Protein AF-A0A9K3LYD1-F1 (afdb_monomer_lite)

Secondary structure (DSSP, 8-state):
-EEEEEPTTS-EEEEE-PPP-----TT-----HHHHHHS-HHHHHHHHHHHHT---PPB----SSS--HHHHHHHHHHHHHHHHHHHHTT--GGGB---EEE-TTS-EEEEEP--SS--BHHHHTTT--HHHHHHHHHHHHHS-BSTHHHHHHHHHHHHHHHHB-HHHHHHHHHHHTTS-GGG-SHHHHHHHHHHHHS--SHHHHHHHHHHHHH--GGGSGGG-HHHHHHHHHHHHHHHHHS-EE-TTSPEEP-S-TTHHHHHHHHHTTSS-HHHHHHHHHHHHHHHHHHHHH-GGGSPPHHHHHHHHHHHHHHHHHTT---SS---S-S----SSHHHHHHHHTT---TTT-SSS-GGG--S---HHHHHHHHHHHHHHHHHHHH-SS----S-------SSPPPPPTTS-SEEEETTEEEEEETTTTEEEE--SS-----------------------------------HHHHHHHHHHHHHHHHHHHHHHHHHHHHT--

Radius of gyration: 33.89 Å; chains: 1; bounding box: 98×100×87 Å

Structure (mmCIF, N/CA/C/O backbone):
data_AF-A0A9K3LYD1-F1
#
_entry.id   AF-A0A9K3LYD1-F1
#
loop_
_atom_site.group_PDB
_atom_site.id
_atom_site.type_symbol
_atom_site.label_atom_id
_atom_site.label_alt_id
_atom_site.label_comp_id
_atom_site.label_asym_id
_atom_site.label_entity_id
_atom_site.label_seq_id
_atom_site.pdbx_PDB_ins_code
_atom_site.Cartn_x
_atom_site.Cartn_y
_atom_site.Cartn_z
_atom_site.occupancy
_atom_site.B_iso_or_equiv
_atom_site.auth_seq_id
_atom_site.auth_comp_id
_atom_site.auth_asym_id
_atom_site.auth_atom_id
_atom_site.pdbx_PDB_model_num
ATOM 1 N N . MET A 1 1 ? -8.163 -6.641 -18.485 1.00 62.94 1 MET A N 1
ATOM 2 C CA . MET A 1 1 ? -8.129 -5.969 -19.799 1.00 62.94 1 MET A CA 1
ATOM 3 C C . MET A 1 1 ? -6.881 -6.462 -20.511 1.00 62.94 1 MET A C 1
ATOM 5 O O . MET A 1 1 ? -5.946 -6.854 -19.818 1.00 62.94 1 MET A O 1
ATOM 9 N N . THR A 1 2 ? -6.884 -6.551 -21.834 1.00 69.69 2 THR A N 1
ATOM 10 C CA . THR A 1 2 ? -5.665 -6.800 -22.610 1.00 69.69 2 THR A CA 1
ATOM 11 C C . THR A 1 2 ? -5.212 -5.480 -23.211 1.00 69.69 2 THR A C 1
ATOM 13 O O . THR A 1 2 ? -6.039 -4.664 -23.615 1.00 69.69 2 THR A O 1
ATOM 16 N N . ASP A 1 3 ? -3.911 -5.239 -23.168 1.00 79.06 3 ASP A N 1
ATOM 17 C CA . ASP A 1 3 ? -3.261 -4.086 -23.773 1.00 79.06 3 ASP A CA 1
ATOM 18 C C . ASP A 1 3 ? -2.205 -4.589 -24.754 1.00 79.06 3 ASP A C 1
ATOM 20 O O . ASP A 1 3 ? -1.587 -5.630 -24.521 1.00 79.06 3 ASP A O 1
ATOM 24 N N . THR A 1 4 ? -2.018 -3.876 -25.856 1.00 83.12 4 THR A N 1
ATOM 25 C CA . THR A 1 4 ? -1.239 -4.361 -26.994 1.00 83.12 4 THR A CA 1
ATOM 26 C C . THR A 1 4 ? 0.048 -3.564 -27.121 1.00 83.12 4 THR A C 1
ATOM 28 O O . THR A 1 4 ? 0.038 -2.359 -27.369 1.00 83.12 4 THR A O 1
ATOM 31 N N . ILE A 1 5 ? 1.181 -4.249 -26.970 1.00 83.75 5 ILE A N 1
ATOM 32 C CA . ILE A 1 5 ? 2.514 -3.658 -27.071 1.00 83.75 5 ILE A CA 1
ATOM 33 C C . ILE A 1 5 ? 3.102 -3.947 -28.448 1.00 83.75 5 ILE A C 1
ATOM 35 O O . ILE A 1 5 ? 3.205 -5.103 -28.860 1.00 83.75 5 ILE A O 1
ATOM 39 N N . LYS A 1 6 ? 3.550 -2.893 -29.133 1.00 84.94 6 LYS A N 1
ATOM 40 C CA . LYS A 1 6 ? 4.201 -2.990 -30.443 1.00 84.94 6 LYS A CA 1
ATOM 41 C C . LYS A 1 6 ? 5.687 -3.313 -30.312 1.00 84.94 6 LYS A C 1
ATOM 43 O O . LYS A 1 6 ? 6.413 -2.680 -29.541 1.00 84.94 6 LYS A O 1
ATOM 48 N N . MET A 1 7 ? 6.150 -4.263 -31.112 1.00 88.19 7 MET A N 1
ATOM 49 C CA . MET A 1 7 ? 7.541 -4.706 -31.178 1.00 88.19 7 MET A CA 1
ATOM 50 C C . MET A 1 7 ? 8.292 -4.058 -32.351 1.00 88.19 7 MET A C 1
ATOM 52 O O . MET A 1 7 ? 7.665 -3.594 -33.306 1.00 88.19 7 MET A O 1
ATOM 56 N N . PRO A 1 8 ? 9.641 -4.048 -32.331 1.00 79.75 8 PRO A N 1
ATOM 57 C CA . PRO A 1 8 ? 10.445 -3.424 -33.379 1.00 79.75 8 PRO A CA 1
ATOM 58 C C . PRO A 1 8 ? 10.299 -4.119 -34.738 1.00 79.75 8 PRO A C 1
ATOM 60 O O . PRO A 1 8 ? 10.507 -3.491 -35.770 1.00 79.75 8 PRO A O 1
ATOM 63 N N . ASP A 1 9 ? 9.949 -5.408 -34.743 1.00 80.44 9 ASP A N 1
ATOM 64 C CA . ASP A 1 9 ? 9.680 -6.204 -35.945 1.00 80.44 9 ASP A CA 1
ATOM 65 C C . ASP A 1 9 ? 8.248 -6.014 -36.488 1.00 80.44 9 ASP A C 1
ATOM 67 O O . ASP A 1 9 ? 7.852 -6.691 -37.435 1.00 80.44 9 ASP A O 1
ATOM 71 N N . GLY A 1 10 ? 7.471 -5.098 -35.898 1.00 78.50 10 GLY A N 1
ATOM 72 C CA . GLY A 1 10 ? 6.078 -4.834 -36.251 1.00 78.50 10 GLY A CA 1
ATOM 73 C C . GLY A 1 10 ? 5.081 -5.838 -35.669 1.00 78.50 10 GLY A C 1
ATOM 74 O O . GLY A 1 10 ? 3.883 -5.673 -35.887 1.00 78.50 10 GLY A O 1
ATOM 75 N N . SER A 1 11 ? 5.542 -6.852 -34.927 1.00 83.19 11 SER A N 1
ATOM 76 C CA . SER A 1 11 ? 4.645 -7.757 -34.208 1.00 83.19 11 SER A CA 1
ATOM 77 C C . SER A 1 11 ? 4.003 -7.073 -33.000 1.00 83.19 11 SER A C 1
ATOM 79 O O . SER A 1 11 ? 4.499 -6.074 -32.474 1.00 83.19 11 SER A O 1
ATOM 81 N N . GLU A 1 12 ? 2.872 -7.611 -32.560 1.00 86.50 12 GLU A N 1
ATOM 82 C CA . GLU A 1 12 ? 2.129 -7.120 -31.407 1.00 86.50 12 GLU A CA 1
ATOM 83 C C . GLU A 1 12 ? 2.065 -8.211 -30.340 1.00 86.50 12 GLU A C 1
ATOM 85 O O . GLU A 1 12 ? 1.864 -9.390 -30.639 1.00 86.50 12 GLU A O 1
ATOM 90 N N . VAL A 1 13 ? 2.282 -7.818 -29.086 1.00 83.50 13 VAL A N 1
ATOM 91 C CA . VAL A 1 13 ? 2.205 -8.707 -27.929 1.00 83.50 13 VAL A CA 1
ATOM 92 C C . VAL A 1 13 ? 1.137 -8.189 -26.987 1.00 83.50 13 VAL A C 1
ATOM 94 O O . VAL A 1 13 ? 1.212 -7.056 -26.511 1.00 83.50 13 VAL A O 1
ATOM 97 N N . GLU A 1 14 ? 0.158 -9.037 -26.700 1.00 84.50 14 GLU A N 1
ATOM 98 C CA . GLU A 1 14 ? -0.870 -8.741 -25.713 1.00 84.50 14 GLU A CA 1
ATOM 99 C C . GLU A 1 14 ? -0.342 -8.979 -24.300 1.00 84.50 14 GLU A C 1
ATOM 101 O O . GLU A 1 14 ? 0.267 -10.008 -23.994 1.00 84.50 14 GLU A O 1
ATOM 106 N N . ILE A 1 15 ? -0.605 -8.020 -23.421 1.00 83.12 15 ILE A N 1
ATOM 107 C CA . ILE A 1 15 ? -0.356 -8.134 -21.992 1.00 83.12 15 ILE A CA 1
ATOM 108 C C . ILE A 1 15 ? -1.655 -7.942 -21.224 1.00 83.12 15 ILE A C 1
ATOM 110 O O . ILE A 1 15 ? -2.500 -7.116 -21.570 1.00 83.12 15 ILE A O 1
ATOM 114 N N . HIS A 1 16 ? -1.816 -8.689 -20.137 1.00 77.88 16 HIS A N 1
ATOM 115 C CA . HIS A 1 16 ? -2.938 -8.475 -19.238 1.00 77.88 16 HIS A CA 1
ATOM 116 C C . HIS A 1 16 ? -2.649 -7.291 -18.318 1.00 77.88 16 HIS A C 1
ATOM 118 O O . HIS A 1 16 ? -1.702 -7.313 -17.531 1.00 77.88 16 HIS A O 1
ATOM 124 N N . THR A 1 17 ? -3.516 -6.284 -18.373 1.00 72.38 17 THR A N 1
ATOM 125 C CA . THR A 1 17 ? -3.458 -5.092 -17.528 1.00 72.38 17 THR A CA 1
ATOM 126 C C . THR A 1 17 ? -4.703 -4.976 -16.651 1.00 72.38 17 THR A C 1
ATOM 128 O O . THR A 1 17 ? -5.811 -5.432 -16.983 1.00 72.38 17 THR A O 1
ATOM 131 N N . THR A 1 18 ? -4.517 -4.364 -15.483 1.00 62.59 18 THR A N 1
ATOM 132 C CA . THR A 1 18 ? -5.611 -3.845 -14.656 1.00 62.59 18 THR A CA 1
ATOM 133 C C . THR A 1 18 ? -6.123 -2.539 -15.262 1.00 62.59 18 THR A C 1
ATOM 135 O O . THR A 1 18 ? -5.300 -1.686 -15.602 1.00 62.59 18 THR A O 1
ATOM 138 N N . PRO A 1 19 ? -7.450 -2.350 -15.395 1.00 53.72 19 PRO A N 1
ATOM 139 C CA . PRO A 1 19 ? -7.999 -1.110 -15.924 1.00 53.72 19 PRO A CA 1
ATOM 140 C C . PRO A 1 19 ? -7.566 0.068 -15.039 1.00 53.72 19 PRO A C 1
ATOM 142 O O . PRO A 1 19 ? -7.620 -0.046 -13.807 1.00 53.72 19 PRO A O 1
ATOM 145 N N . PRO A 1 20 ? -7.137 1.198 -15.624 1.00 53.78 20 PRO A N 1
ATOM 146 C CA . PRO A 1 20 ? -6.813 2.371 -14.835 1.00 53.78 20 PRO A CA 1
ATOM 147 C C . PRO A 1 20 ? -8.083 2.825 -14.113 1.00 53.78 20 PRO A C 1
ATOM 149 O O . PRO A 1 20 ? -9.126 3.051 -14.729 1.00 53.78 20 PRO A O 1
ATOM 152 N N . THR A 1 21 ? -8.015 2.958 -12.788 1.00 48.91 21 THR A N 1
ATOM 153 C CA . THR A 1 21 ? -9.099 3.585 -12.022 1.00 48.91 21 THR A CA 1
ATOM 154 C C . THR A 1 21 ? -8.995 5.091 -12.242 1.00 48.91 21 THR A C 1
ATOM 156 O O . THR A 1 21 ? -8.473 5.825 -11.404 1.00 48.91 21 THR A O 1
ATOM 159 N N . VAL A 1 22 ? -9.420 5.565 -13.415 1.00 49.19 22 VAL A N 1
ATOM 160 C CA . VAL A 1 22 ? -9.419 6.994 -13.733 1.00 49.19 22 VAL A CA 1
ATOM 161 C C . VAL A 1 22 ? -10.609 7.627 -13.027 1.00 49.19 22 VAL A C 1
ATOM 163 O O . VAL A 1 22 ? -11.686 7.800 -13.591 1.00 49.19 22 VAL A O 1
ATOM 166 N N . THR A 1 23 ? -10.430 7.993 -11.761 1.00 43.66 23 THR A N 1
ATOM 167 C CA . THR A 1 23 ? -11.301 9.001 -11.161 1.00 43.66 23 THR A CA 1
ATOM 168 C C . THR A 1 23 ? -10.863 10.337 -11.746 1.00 43.66 23 THR A C 1
ATOM 170 O O . THR A 1 23 ? -9.856 10.907 -11.328 1.00 43.66 23 THR A O 1
ATOM 173 N N . SER A 1 24 ? -11.576 10.794 -12.777 1.00 39.19 24 SER A N 1
ATOM 174 C CA . SER A 1 24 ? -11.465 12.156 -13.298 1.00 39.19 24 SER A CA 1
ATOM 175 C C . SER A 1 24 ? -11.649 13.128 -12.132 1.00 39.19 24 SER A C 1
ATOM 177 O O . SER A 1 24 ? -12.753 13.309 -11.619 1.00 39.19 24 SER A O 1
ATOM 179 N N . VAL A 1 25 ? -10.549 13.703 -11.648 1.00 44.62 25 VAL A N 1
ATOM 180 C CA . VAL A 1 25 ? -10.605 14.835 -10.728 1.00 44.62 25 VAL A CA 1
ATOM 181 C C . VAL A 1 25 ? -10.706 16.064 -11.614 1.00 44.62 25 VAL A C 1
ATOM 183 O O . VAL A 1 25 ? -9.788 16.340 -12.390 1.00 44.62 25 VAL A O 1
ATOM 186 N N . ALA A 1 26 ? -11.828 16.779 -11.527 1.00 35.75 26 ALA A N 1
ATOM 187 C CA . ALA A 1 26 ? -12.049 18.003 -12.287 1.00 35.75 26 ALA A CA 1
ATOM 188 C C . ALA A 1 26 ? -10.832 18.942 -12.155 1.00 35.75 26 ALA A C 1
ATOM 190 O O . ALA A 1 26 ? -10.464 19.337 -11.049 1.00 35.75 26 ALA A O 1
ATOM 191 N N . GLY A 1 27 ? -10.193 19.262 -13.285 1.00 45.78 27 GLY A N 1
ATOM 192 C CA . GLY A 1 27 ? -9.067 20.202 -13.359 1.00 45.78 27 GLY A CA 1
ATOM 193 C C . GLY A 1 27 ? -7.657 19.600 -13.446 1.00 45.78 27 GLY A C 1
ATOM 194 O O . GLY A 1 27 ? -6.707 20.369 -13.562 1.00 45.78 27 GLY A O 1
ATOM 195 N N . VAL A 1 28 ? -7.481 18.271 -13.436 1.00 51.12 28 VAL A N 1
ATOM 196 C CA . VAL A 1 28 ? -6.162 17.639 -13.659 1.00 51.12 28 VAL A CA 1
ATOM 197 C C . VAL A 1 28 ? -6.181 16.848 -14.966 1.00 51.12 28 VAL A C 1
ATOM 199 O O . VAL A 1 28 ? -6.808 15.795 -15.046 1.00 51.12 28 VAL A O 1
ATOM 202 N N . ALA A 1 29 ? -5.505 17.361 -15.996 1.00 57.97 29 ALA A N 1
ATOM 203 C CA . ALA A 1 29 ? -5.383 16.680 -17.283 1.00 57.97 29 ALA A CA 1
ATOM 204 C C . ALA A 1 29 ? -4.623 15.351 -17.124 1.00 57.97 29 ALA A C 1
ATOM 206 O O . ALA A 1 29 ? -3.531 15.319 -16.552 1.00 57.97 29 ALA A O 1
ATOM 207 N N . HIS A 1 30 ? -5.208 14.265 -17.631 1.00 71.88 30 HIS A N 1
ATOM 208 C CA . HIS A 1 30 ? -4.523 12.988 -17.804 1.00 71.88 30 HIS A CA 1
ATOM 209 C C . HIS A 1 30 ? -3.511 13.137 -18.945 1.00 71.88 30 HIS A C 1
ATOM 211 O O . HIS A 1 30 ? -3.901 13.482 -20.057 1.00 71.88 30 HIS A O 1
ATOM 217 N N . LEU A 1 31 ? -2.228 12.910 -18.666 1.00 78.06 31 LEU A N 1
ATOM 218 C CA . LEU A 1 31 ? -1.142 13.058 -19.639 1.00 78.06 31 LEU A CA 1
ATOM 219 C C . LEU A 1 31 ? -0.726 11.677 -20.135 1.00 78.06 31 LEU A C 1
ATOM 221 O O . LEU A 1 31 ? -0.074 10.928 -19.403 1.00 78.06 31 LEU A O 1
ATOM 225 N N . THR A 1 32 ? -1.094 11.342 -21.370 1.00 82.00 32 THR A N 1
ATOM 226 C CA . THR A 1 32 ? -0.739 10.051 -21.972 1.00 82.00 32 THR A CA 1
ATOM 227 C C . THR A 1 32 ? 0.744 9.990 -22.334 1.00 82.00 32 THR A C 1
ATOM 229 O O . THR A 1 32 ? 1.433 11.013 -22.427 1.00 82.00 32 THR A O 1
ATOM 232 N N . SER A 1 33 ? 1.258 8.780 -22.566 1.00 78.44 33 SER A N 1
ATOM 233 C CA . SER A 1 33 ? 2.630 8.589 -23.049 1.00 78.44 33 SER A CA 1
ATOM 234 C C . SER A 1 33 ? 2.866 9.234 -24.415 1.00 78.44 33 SER A C 1
ATOM 236 O O . SER A 1 33 ? 3.962 9.731 -24.664 1.00 78.44 33 SER A O 1
ATOM 238 N N . ALA A 1 34 ? 1.838 9.308 -25.266 1.00 76.69 34 ALA A N 1
ATOM 239 C CA . ALA A 1 34 ? 1.905 10.014 -26.543 1.00 76.69 34 ALA A CA 1
ATOM 240 C C . ALA A 1 34 ? 2.012 11.536 -26.350 1.00 76.69 34 ALA A C 1
ATOM 242 O O . ALA A 1 34 ? 2.880 12.164 -26.960 1.00 76.69 34 ALA A O 1
ATOM 243 N N . ASP A 1 35 ? 1.211 12.111 -25.445 1.00 81.44 35 ASP A N 1
ATOM 244 C CA . ASP A 1 35 ? 1.227 13.554 -25.171 1.00 81.44 35 ASP A CA 1
ATOM 245 C C . ASP A 1 35 ? 2.613 14.009 -24.697 1.00 81.44 35 ASP A C 1
ATOM 247 O O . ASP A 1 35 ? 3.147 15.000 -25.196 1.00 81.44 35 ASP A O 1
ATOM 251 N N . ARG A 1 36 ? 3.250 13.243 -23.797 1.00 81.19 36 ARG A N 1
ATOM 252 C CA . ARG A 1 36 ? 4.591 13.557 -23.264 1.00 81.19 36 ARG A CA 1
ATOM 253 C C . ARG A 1 36 ? 5.678 13.628 -24.338 1.00 81.19 36 ARG A C 1
ATOM 255 O O . ARG A 1 36 ? 6.616 14.409 -24.206 1.00 81.19 36 ARG A O 1
ATOM 262 N N . ILE A 1 37 ? 5.569 12.835 -25.402 1.00 78.38 37 ILE A N 1
ATOM 263 C CA . ILE A 1 37 ? 6.570 12.818 -26.482 1.00 78.38 37 ILE A CA 1
ATOM 264 C C . ILE A 1 37 ? 6.465 14.080 -27.343 1.00 78.38 37 ILE A C 1
ATOM 266 O O . ILE A 1 37 ? 7.473 14.561 -27.849 1.00 78.38 37 ILE A O 1
ATOM 270 N N . THR A 1 38 ? 5.259 14.632 -27.482 1.00 82.69 38 THR A N 1
ATOM 271 C CA . THR A 1 38 ? 5.010 15.845 -28.277 1.00 82.69 38 THR A CA 1
ATOM 272 C C . THR A 1 38 ? 5.331 17.149 -27.542 1.00 82.69 38 THR A C 1
ATOM 274 O O . THR A 1 38 ? 5.327 18.212 -28.158 1.00 82.69 38 THR A O 1
ATOM 277 N N . GLN A 1 39 ? 5.625 17.074 -26.240 1.00 84.62 39 GLN A N 1
ATOM 278 C CA . GLN A 1 39 ? 5.972 18.227 -25.412 1.00 84.62 39 GLN A CA 1
ATOM 279 C C . GLN A 1 39 ? 7.303 18.862 -25.824 1.00 84.62 39 GLN A C 1
ATOM 281 O O . GLN A 1 39 ? 8.262 18.184 -26.199 1.00 84.62 39 GLN A O 1
ATOM 286 N N . THR A 1 40 ? 7.388 20.180 -25.665 1.00 88.94 40 THR A N 1
ATOM 287 C CA . THR A 1 40 ? 8.653 20.915 -25.759 1.00 88.94 40 THR A CA 1
ATOM 288 C C . THR A 1 40 ? 9.622 20.490 -24.644 1.00 88.94 40 THR A C 1
ATOM 290 O O . THR A 1 40 ? 9.183 20.022 -23.591 1.00 88.94 40 THR A O 1
ATOM 293 N N . PRO A 1 41 ? 10.946 20.701 -24.795 1.00 88.00 41 PRO A N 1
ATOM 294 C CA . PRO A 1 41 ? 11.915 20.344 -23.753 1.00 88.00 41 PRO A CA 1
ATOM 295 C C . PRO A 1 41 ? 11.609 20.957 -22.375 1.00 88.00 41 PRO A C 1
ATOM 297 O O . PRO A 1 41 ? 11.814 20.318 -21.344 1.00 88.00 41 PRO A O 1
ATOM 300 N N . THR A 1 42 ? 11.079 22.184 -22.342 1.00 90.19 42 THR A N 1
ATOM 301 C CA . THR A 1 42 ? 10.671 22.855 -21.098 1.00 90.19 42 THR A CA 1
ATOM 302 C C . THR A 1 42 ? 9.459 22.175 -20.459 1.00 90.19 42 THR A C 1
ATOM 304 O O . THR A 1 42 ? 9.467 21.902 -19.261 1.00 90.19 42 THR A O 1
ATOM 307 N N . GLU A 1 43 ? 8.441 21.832 -21.249 1.00 89.06 43 GLU A N 1
ATOM 308 C CA . GLU A 1 43 ? 7.251 21.123 -20.763 1.00 89.06 43 GLU A CA 1
ATOM 309 C C . GLU A 1 43 ? 7.572 19.699 -20.293 1.00 89.06 43 GLU A C 1
ATOM 311 O O . GLU A 1 43 ? 6.996 19.234 -19.305 1.00 89.06 43 GLU A O 1
ATOM 316 N N . GLN A 1 44 ? 8.513 19.021 -20.957 1.00 85.56 44 GLN A N 1
ATOM 317 C CA . GLN A 1 44 ? 9.013 17.711 -20.540 1.00 85.56 44 GLN A CA 1
ATOM 318 C C . GLN A 1 44 ? 9.697 17.795 -19.176 1.00 85.56 44 GLN A C 1
ATOM 320 O O . GLN A 1 44 ? 9.389 16.999 -18.287 1.00 85.56 44 GLN A O 1
ATOM 325 N N . TYR A 1 45 ? 10.565 18.791 -18.975 1.00 87.88 45 TYR A N 1
ATOM 326 C CA . TYR A 1 45 ? 11.218 19.027 -17.688 1.00 87.88 45 TYR A CA 1
ATOM 327 C C . TYR A 1 45 ? 10.201 19.319 -16.574 1.00 87.88 45 TYR A C 1
ATOM 329 O O . TYR A 1 45 ? 10.253 18.707 -15.504 1.00 87.88 45 TYR A O 1
ATOM 337 N N . ASP A 1 46 ? 9.222 20.190 -16.829 1.00 89.06 46 ASP A N 1
ATOM 338 C CA . ASP A 1 46 ? 8.163 20.499 -15.863 1.00 89.06 46 ASP A CA 1
ATOM 339 C C . ASP A 1 46 ? 7.302 19.271 -15.540 1.00 89.06 46 ASP A C 1
ATOM 341 O O . ASP A 1 46 ? 6.910 19.054 -14.388 1.00 89.06 46 ASP A O 1
ATOM 345 N N . THR A 1 47 ? 7.016 18.439 -16.542 1.00 88.50 47 THR A N 1
ATOM 346 C CA . THR A 1 47 ? 6.274 17.185 -16.371 1.00 88.50 47 THR A CA 1
ATOM 347 C C . THR A 1 47 ? 7.077 16.185 -15.542 1.00 88.50 47 THR A C 1
ATOM 349 O O . THR A 1 47 ? 6.543 15.633 -14.578 1.00 88.50 47 THR A O 1
ATOM 352 N N . GLN A 1 48 ? 8.371 16.012 -15.823 1.00 89.75 48 GLN A N 1
ATOM 353 C CA . GLN A 1 48 ? 9.276 15.195 -15.012 1.00 89.75 48 GLN A CA 1
ATOM 354 C C . GLN A 1 48 ? 9.324 15.687 -13.563 1.00 89.75 48 GLN A C 1
ATOM 356 O O . GLN A 1 48 ? 9.269 14.878 -12.634 1.00 89.75 48 GLN A O 1
ATOM 361 N N . LEU A 1 49 ? 9.365 17.001 -13.342 1.00 89.69 49 LEU A N 1
ATOM 362 C CA . LEU A 1 49 ? 9.359 17.582 -12.005 1.00 89.69 49 LEU A CA 1
ATOM 363 C C . LEU A 1 49 ? 8.064 17.258 -11.249 1.00 89.69 49 LEU A C 1
ATOM 365 O O . LEU A 1 49 ? 8.110 16.859 -10.086 1.00 89.69 49 LEU A O 1
ATOM 369 N N . LYS A 1 50 ? 6.910 17.387 -11.916 1.00 90.62 50 LYS A N 1
ATOM 370 C CA . LYS A 1 50 ? 5.593 17.044 -11.351 1.00 90.62 50 LYS A CA 1
ATOM 371 C C . LYS A 1 50 ? 5.487 15.557 -11.017 1.00 90.62 50 LYS A C 1
ATOM 373 O O . LYS A 1 50 ? 4.955 15.210 -9.964 1.00 90.62 50 LYS A O 1
ATOM 378 N N . ILE A 1 51 ? 6.019 14.691 -11.880 1.00 90.69 51 ILE A N 1
ATOM 379 C CA . ILE A 1 51 ? 6.030 13.242 -11.661 1.00 90.69 51 ILE A CA 1
ATOM 380 C C . ILE A 1 51 ? 6.923 12.896 -10.466 1.00 90.69 51 ILE A C 1
ATOM 382 O O . ILE A 1 51 ? 6.472 12.220 -9.547 1.00 90.69 51 ILE A O 1
ATOM 386 N N . THR A 1 52 ? 8.165 13.379 -10.448 1.00 91.94 52 THR A N 1
ATOM 387 C CA . THR A 1 52 ? 9.205 12.929 -9.505 1.00 91.94 52 THR A CA 1
ATOM 388 C C . THR A 1 52 ? 9.176 13.621 -8.143 1.00 91.94 52 THR A C 1
ATOM 390 O O . THR A 1 52 ? 9.754 13.087 -7.197 1.00 91.94 52 THR A O 1
ATOM 393 N N . LYS A 1 53 ? 8.517 14.782 -8.012 1.00 87.81 53 LYS A N 1
ATOM 394 C CA . LYS A 1 53 ? 8.392 15.541 -6.749 1.00 87.81 53 LYS A CA 1
ATOM 395 C C . LYS A 1 53 ? 6.987 15.511 -6.138 1.00 87.81 53 LYS A C 1
ATOM 397 O O . LYS A 1 53 ? 6.676 16.339 -5.280 1.00 87.81 53 LYS A O 1
ATOM 402 N N . PHE A 1 54 ? 6.120 14.607 -6.591 1.00 77.75 54 PHE A N 1
ATOM 403 C CA . PHE A 1 54 ? 4.755 14.501 -6.079 1.00 77.75 54 PHE A CA 1
ATOM 404 C C . PHE A 1 54 ? 4.729 14.215 -4.575 1.00 77.75 54 PHE A C 1
ATOM 406 O O . PHE A 1 54 ? 5.163 13.168 -4.121 1.00 77.75 54 PHE A O 1
ATOM 413 N N . GLN A 1 55 ? 4.181 15.143 -3.796 1.00 73.12 55 GLN A N 1
ATOM 414 C CA . GLN A 1 55 ? 4.316 15.108 -2.345 1.00 73.12 55 GLN A CA 1
ATOM 415 C C . GLN A 1 55 ? 3.382 14.082 -1.691 1.00 73.12 55 GLN A C 1
ATOM 417 O O . GLN A 1 55 ? 2.172 14.283 -1.600 1.00 73.12 55 GLN A O 1
ATOM 422 N N . HIS A 1 56 ? 3.971 13.031 -1.125 1.00 80.69 56 HIS A N 1
ATOM 423 C CA . HIS A 1 56 ? 3.380 12.236 -0.048 1.00 80.69 56 HIS A CA 1
ATOM 424 C C . HIS A 1 56 ? 4.423 11.997 1.055 1.00 80.69 56 HIS A C 1
ATOM 426 O O . HIS A 1 56 ? 5.579 12.413 0.947 1.00 80.69 56 HIS A O 1
ATOM 432 N N . LYS A 1 57 ? 4.023 11.354 2.160 1.00 82.88 57 LYS A N 1
ATOM 433 C CA . LYS A 1 57 ? 4.966 11.014 3.236 1.00 82.88 57 LYS A CA 1
ATOM 434 C C . LYS A 1 57 ? 6.046 10.082 2.687 1.00 82.88 57 LYS A C 1
ATOM 436 O O . LYS A 1 57 ? 5.705 9.108 2.023 1.00 82.88 57 LYS A O 1
ATOM 441 N N . MET A 1 58 ? 7.312 10.333 3.012 1.00 87.81 58 MET A N 1
ATOM 442 C CA . MET A 1 58 ? 8.397 9.429 2.623 1.00 87.81 58 MET A CA 1
ATOM 443 C C . MET A 1 58 ? 8.162 8.017 3.174 1.00 87.81 58 MET A C 1
ATOM 445 O O . MET A 1 58 ? 7.676 7.858 4.299 1.00 87.81 58 MET A O 1
ATOM 449 N N . TYR A 1 59 ? 8.527 7.009 2.388 1.00 91.62 59 TYR A N 1
ATOM 450 C CA . TYR A 1 59 ? 8.686 5.637 2.844 1.00 91.62 59 TYR A CA 1
ATOM 451 C C . TYR A 1 59 ? 9.807 5.602 3.874 1.00 91.62 59 TYR A C 1
ATOM 453 O O . TYR A 1 59 ? 10.891 6.126 3.627 1.00 91.62 59 TYR A O 1
ATOM 461 N N . LYS A 1 60 ? 9.506 5.024 5.036 1.00 88.56 60 LYS A N 1
ATOM 462 C CA . LYS A 1 60 ? 10.437 4.908 6.152 1.00 88.56 60 LYS A CA 1
ATOM 463 C C . LYS A 1 60 ? 10.675 3.456 6.481 1.00 88.56 60 LYS A C 1
ATOM 465 O O . LYS A 1 60 ? 9.726 2.671 6.448 1.00 88.56 60 LYS A O 1
ATOM 470 N N . LYS A 1 61 ? 11.906 3.121 6.860 1.00 86.38 61 LYS A N 1
ATOM 471 C CA . LYS A 1 61 ? 12.221 1.809 7.432 1.00 86.38 61 LYS A CA 1
ATOM 472 C C . LYS A 1 61 ? 11.247 1.465 8.569 1.00 86.38 61 LYS A C 1
ATOM 474 O O . LYS A 1 61 ? 11.017 2.273 9.467 1.00 86.38 61 LYS A O 1
ATOM 479 N N . MET A 1 62 ? 10.702 0.252 8.526 1.00 86.38 62 MET A N 1
ATOM 480 C CA . MET A 1 62 ? 9.820 -0.290 9.560 1.00 86.38 62 MET A CA 1
ATOM 481 C C . MET A 1 62 ? 10.517 -1.414 10.324 1.00 86.38 62 MET A C 1
ATOM 483 O O . MET A 1 62 ? 11.322 -2.154 9.757 1.00 86.38 62 MET A O 1
ATOM 487 N N . ASP A 1 63 ? 10.195 -1.544 11.609 1.00 84.94 63 ASP A N 1
ATOM 488 C CA . ASP A 1 63 ? 10.564 -2.718 12.395 1.00 84.94 63 ASP A CA 1
ATOM 489 C C . ASP A 1 63 ? 9.591 -3.862 12.087 1.00 84.94 63 ASP A C 1
ATOM 491 O O . ASP A 1 63 ? 8.410 -3.795 12.421 1.00 84.94 63 ASP A O 1
ATOM 495 N N . LEU A 1 64 ? 10.086 -4.914 11.437 1.00 81.31 64 LEU A N 1
ATOM 496 C CA . LEU A 1 64 ? 9.276 -6.065 11.037 1.00 81.31 64 LEU A CA 1
ATOM 497 C C . LEU A 1 64 ? 8.895 -6.972 12.216 1.00 81.31 64 LEU A C 1
ATOM 499 O O . LEU A 1 64 ? 7.928 -7.722 12.102 1.00 81.31 64 LEU A O 1
ATOM 503 N N . HIS A 1 65 ? 9.620 -6.914 13.338 1.00 82.31 65 HIS A N 1
ATOM 504 C CA . HIS A 1 65 ? 9.306 -7.710 14.530 1.00 82.31 65 HIS A CA 1
ATOM 505 C C . HIS A 1 65 ? 8.127 -7.130 15.310 1.00 82.31 65 HIS A C 1
ATOM 507 O O . HIS A 1 65 ? 7.381 -7.859 15.962 1.00 82.31 65 HIS A O 1
ATOM 513 N N . SER A 1 66 ? 7.948 -5.814 15.235 1.00 83.69 66 SER A N 1
ATOM 514 C CA . SER A 1 66 ? 6.850 -5.104 15.876 1.00 83.69 66 SER A CA 1
ATOM 515 C C . SER A 1 66 ? 6.409 -3.924 15.003 1.00 83.69 66 SER A C 1
ATOM 517 O O . SER A 1 66 ? 6.634 -2.765 15.368 1.00 83.69 66 SER A O 1
ATOM 519 N N . PRO A 1 67 ? 5.739 -4.187 13.865 1.00 85.56 67 PRO A N 1
ATOM 520 C CA . PRO A 1 67 ? 5.389 -3.134 12.924 1.00 85.56 67 PRO A CA 1
ATOM 521 C C . PRO A 1 67 ? 4.394 -2.157 13.547 1.00 85.56 67 PRO A C 1
ATOM 523 O O . PRO A 1 67 ? 3.329 -2.539 14.039 1.00 85.56 67 PRO A O 1
ATOM 526 N N . ASP A 1 68 ? 4.741 -0.878 13.552 1.00 90.31 68 ASP A N 1
ATOM 527 C CA . ASP A 1 68 ? 3.839 0.178 13.996 1.00 90.31 68 ASP A CA 1
ATOM 528 C C . ASP A 1 68 ? 2.618 0.275 13.060 1.00 90.31 68 ASP A C 1
ATOM 530 O O . ASP A 1 68 ? 2.756 0.271 11.836 1.00 90.31 68 ASP A O 1
ATOM 534 N N . LEU A 1 69 ? 1.412 0.343 13.635 1.00 91.00 69 LEU A N 1
ATOM 535 C CA . LEU A 1 69 ? 0.166 0.298 12.859 1.00 91.00 69 LEU A CA 1
ATOM 536 C C . LEU A 1 69 ? -0.004 1.555 12.003 1.00 91.00 69 LEU A C 1
ATOM 538 O O . LEU A 1 69 ? -0.352 1.448 10.829 1.00 91.00 69 LEU A O 1
ATOM 542 N N . ASP A 1 70 ? 0.318 2.730 12.551 1.00 91.38 70 ASP A N 1
ATOM 543 C CA . ASP A 1 70 ? 0.249 3.997 11.816 1.00 91.38 70 ASP A CA 1
ATOM 544 C C . ASP A 1 70 ? 1.261 4.012 10.646 1.00 91.38 70 ASP A C 1
ATOM 546 O O . ASP A 1 70 ? 0.993 4.575 9.575 1.00 91.38 70 ASP A O 1
ATOM 550 N N . SER A 1 71 ? 2.407 3.345 10.810 1.00 90.38 71 SER A N 1
ATOM 551 C CA . SER A 1 71 ? 3.413 3.146 9.761 1.00 90.38 71 SER A CA 1
ATOM 552 C C . SER A 1 71 ? 2.934 2.192 8.660 1.00 90.38 71 SER A C 1
ATOM 554 O O . SER A 1 71 ? 3.089 2.521 7.483 1.00 90.38 71 SER A O 1
ATOM 556 N N . LEU A 1 72 ? 2.278 1.076 9.004 1.00 91.12 72 LEU A N 1
ATOM 557 C CA . LEU A 1 72 ? 1.659 0.170 8.022 1.00 91.12 72 LEU A CA 1
ATOM 558 C C . LEU A 1 72 ? 0.543 0.863 7.225 1.00 91.12 72 LEU A C 1
ATOM 560 O O . LEU A 1 72 ? 0.490 0.750 5.998 1.00 91.12 72 LEU A O 1
ATOM 564 N N . VAL A 1 73 ? -0.317 1.629 7.905 1.00 92.38 73 VAL A N 1
ATOM 565 C CA . VAL A 1 73 ? -1.366 2.439 7.259 1.00 92.38 73 VAL A CA 1
ATOM 566 C C . VAL A 1 73 ? -0.734 3.446 6.302 1.00 92.38 73 VAL A C 1
ATOM 568 O O . VAL A 1 73 ? -1.176 3.591 5.159 1.00 92.38 73 VAL A O 1
ATOM 571 N N . SER A 1 74 ? 0.327 4.125 6.748 1.00 91.12 74 SER A N 1
ATOM 572 C CA . SER A 1 74 ? 1.047 5.102 5.931 1.00 91.12 74 SER A CA 1
ATOM 573 C C . SER A 1 74 ? 1.683 4.451 4.702 1.00 91.12 74 SER A C 1
ATOM 575 O O . SER A 1 74 ? 1.569 5.009 3.614 1.00 91.12 74 SER A O 1
ATOM 577 N N . LEU A 1 75 ? 2.284 3.262 4.832 1.00 91.50 75 LEU A N 1
ATOM 578 C CA . LEU A 1 75 ? 2.826 2.513 3.696 1.00 91.50 75 LEU A CA 1
ATOM 579 C C . LEU A 1 75 ? 1.743 2.236 2.649 1.00 91.50 75 LEU A C 1
ATOM 581 O O . LEU A 1 75 ? 1.928 2.568 1.481 1.00 91.50 75 LEU A O 1
ATOM 585 N N . HIS A 1 76 ? 0.612 1.656 3.055 1.00 89.44 76 HIS A N 1
ATOM 586 C CA . HIS A 1 76 ? -0.463 1.328 2.119 1.00 89.44 76 HIS A CA 1
ATOM 587 C C . HIS A 1 76 ? -1.054 2.571 1.454 1.00 89.44 76 HIS A C 1
ATOM 589 O O . HIS A 1 76 ? -1.218 2.587 0.236 1.00 89.44 76 HIS A O 1
ATOM 595 N N . THR A 1 77 ? -1.293 3.628 2.230 1.00 90.50 77 THR A N 1
ATOM 596 C CA . THR A 1 77 ? -1.788 4.908 1.705 1.00 90.50 77 THR A CA 1
ATOM 597 C C . THR A 1 77 ? -0.819 5.502 0.683 1.00 90.50 77 THR A C 1
ATOM 599 O O . THR A 1 77 ? -1.243 5.994 -0.361 1.00 90.50 77 THR A O 1
ATOM 602 N N . ASN A 1 78 ? 0.487 5.431 0.952 1.00 91.88 78 ASN A N 1
ATOM 603 C CA . ASN A 1 78 ? 1.515 5.923 0.040 1.00 91.88 78 ASN A CA 1
ATOM 604 C C . ASN A 1 78 ? 1.602 5.083 -1.244 1.00 91.88 78 ASN A C 1
ATOM 606 O O . ASN A 1 78 ? 1.724 5.654 -2.323 1.00 91.88 78 ASN A O 1
ATOM 610 N N . LEU A 1 79 ? 1.498 3.752 -1.147 1.00 92.50 79 LEU A N 1
ATOM 611 C CA . LEU A 1 79 ? 1.487 2.867 -2.317 1.00 92.50 79 LEU A CA 1
ATOM 612 C C . LEU A 1 79 ? 0.266 3.127 -3.208 1.00 92.50 79 LEU A C 1
ATOM 614 O O . LEU A 1 79 ? 0.418 3.244 -4.419 1.00 92.50 79 LEU A O 1
ATOM 618 N N . GLU A 1 80 ? -0.924 3.288 -2.622 1.00 90.56 80 GLU A N 1
ATOM 619 C CA . GLU A 1 80 ? -2.136 3.656 -3.367 1.00 90.56 80 GLU A CA 1
ATOM 620 C C . GLU A 1 80 ? -2.019 5.053 -3.996 1.00 90.56 80 GLU A C 1
ATOM 622 O O . GLU A 1 80 ? -2.471 5.278 -5.120 1.00 90.56 80 GLU A O 1
ATOM 627 N N . ALA A 1 81 ? -1.408 6.009 -3.289 1.00 91.31 81 ALA A N 1
ATOM 628 C CA . ALA A 1 81 ? -1.158 7.342 -3.826 1.00 91.31 81 ALA A CA 1
ATOM 629 C C . ALA A 1 81 ? -0.186 7.299 -5.016 1.00 91.31 81 ALA A C 1
ATOM 631 O O . ALA A 1 81 ? -0.443 7.967 -6.017 1.00 91.31 81 ALA A O 1
ATOM 632 N N . ALA A 1 82 ? 0.877 6.493 -4.934 1.00 93.44 82 ALA A N 1
ATOM 633 C CA . ALA A 1 82 ? 1.831 6.280 -6.019 1.00 93.44 82 ALA A CA 1
ATOM 634 C C . ALA A 1 82 ? 1.176 5.603 -7.233 1.00 93.44 82 ALA A C 1
ATOM 636 O O . ALA A 1 82 ? 1.343 6.073 -8.354 1.00 93.44 82 ALA A O 1
ATOM 637 N N . GLU A 1 83 ? 0.369 4.562 -7.018 1.00 92.69 83 GLU A N 1
ATOM 638 C CA . GLU A 1 83 ? -0.381 3.876 -8.078 1.00 92.69 83 GLU A CA 1
ATOM 639 C C . GLU A 1 83 ? -1.327 4.842 -8.812 1.00 92.69 83 GLU A C 1
ATOM 641 O O . GLU A 1 83 ? -1.287 4.950 -10.040 1.00 92.69 83 GLU A O 1
ATOM 646 N N . ARG A 1 84 ? -2.120 5.628 -8.066 1.00 89.75 84 ARG A N 1
ATOM 647 C CA . ARG A 1 84 ? -3.000 6.660 -8.647 1.00 89.75 84 ARG A CA 1
ATOM 648 C C . ARG A 1 84 ? -2.207 7.739 -9.378 1.00 89.75 84 ARG A C 1
ATOM 650 O O . ARG A 1 84 ? -2.631 8.193 -10.437 1.00 89.75 84 ARG A O 1
ATOM 657 N N . HIS A 1 85 ? -1.077 8.167 -8.820 1.00 91.19 85 HIS A N 1
ATOM 658 C CA . HIS A 1 85 ? -0.202 9.162 -9.437 1.00 91.19 85 HIS A CA 1
ATOM 659 C C . HIS A 1 85 ? 0.350 8.659 -10.771 1.00 91.19 85 HIS A C 1
ATOM 661 O O . HIS A 1 85 ? 0.208 9.334 -11.784 1.00 91.19 85 HIS A O 1
ATOM 667 N N . PHE A 1 86 ? 0.870 7.435 -10.815 1.00 92.38 86 PHE A N 1
ATOM 668 C CA . PHE A 1 86 ? 1.363 6.819 -12.045 1.00 92.38 86 PHE A CA 1
ATOM 669 C C . PHE A 1 86 ? 0.265 6.566 -13.070 1.00 92.38 86 PHE A C 1
ATOM 671 O O . PHE A 1 86 ? 0.519 6.719 -14.261 1.00 92.38 86 PHE A O 1
ATOM 678 N N . SER A 1 87 ? -0.959 6.264 -12.636 1.00 89.19 87 SER A N 1
ATOM 679 C CA . SER A 1 87 ? -2.097 6.184 -13.550 1.00 89.19 87 SER A CA 1
ATOM 680 C C . SER A 1 87 ? -2.392 7.525 -14.230 1.00 89.19 87 SER A C 1
ATOM 682 O O . SER A 1 87 ? -2.712 7.516 -15.408 1.00 89.19 87 SER A O 1
ATOM 684 N N . ARG A 1 88 ? -2.264 8.673 -13.545 1.00 86.19 88 ARG A N 1
ATOM 685 C CA . ARG A 1 88 ? -2.542 10.006 -14.137 1.00 86.19 88 ARG A CA 1
ATOM 686 C C . ARG A 1 88 ? -1.570 10.404 -15.246 1.00 86.19 88 ARG A C 1
ATOM 688 O O . ARG A 1 88 ? -1.922 11.212 -16.103 1.00 86.19 88 ARG A O 1
ATOM 695 N N . TYR A 1 89 ? -0.352 9.881 -15.172 1.00 88.69 89 TYR A N 1
ATOM 696 C CA . TYR A 1 89 ? 0.725 10.142 -16.121 1.00 88.69 89 TYR A CA 1
ATOM 697 C C . TYR A 1 89 ? 1.001 8.932 -17.011 1.00 88.69 89 TYR A C 1
ATOM 699 O O . TYR A 1 89 ? 2.073 8.868 -17.593 1.00 88.69 89 TYR A O 1
ATOM 707 N N . ASP A 1 90 ? 0.097 7.952 -17.095 1.00 88.88 90 ASP A N 1
ATOM 708 C CA . ASP A 1 90 ? 0.271 6.788 -17.970 1.00 88.88 90 ASP A CA 1
ATOM 709 C C . ASP A 1 90 ? 1.645 6.087 -17.796 1.00 88.88 90 ASP A C 1
ATOM 711 O O . ASP A 1 90 ? 2.379 5.799 -18.741 1.00 88.88 90 ASP A O 1
ATOM 715 N N . LEU A 1 91 ? 2.044 5.892 -16.534 1.00 91.81 91 LEU A N 1
ATOM 716 C CA . LEU A 1 91 ? 3.299 5.237 -16.136 1.00 91.81 91 LEU A CA 1
ATOM 717 C C . LEU A 1 91 ? 3.065 3.826 -15.584 1.00 91.81 91 LEU A C 1
ATOM 719 O O . LEU A 1 91 ? 4.017 3.134 -15.230 1.00 91.81 91 LEU A O 1
ATOM 723 N N . LEU A 1 92 ? 1.806 3.399 -15.457 1.00 91.19 92 LEU A N 1
ATOM 724 C CA . LEU A 1 92 ? 1.458 2.174 -14.738 1.00 91.19 92 LEU A CA 1
ATOM 725 C C . LEU A 1 92 ? 1.787 0.898 -15.532 1.00 91.19 92 LEU A C 1
ATOM 727 O O . LEU A 1 92 ? 2.009 -0.150 -14.930 1.00 91.19 92 LEU A O 1
ATOM 731 N N . GLN A 1 93 ? 1.868 0.978 -16.865 1.00 90.12 93 GLN A N 1
ATOM 732 C CA . GLN A 1 93 ? 2.038 -0.197 -17.726 1.00 90.12 93 GLN A CA 1
ATOM 733 C C . GLN A 1 93 ? 3.308 -0.998 -17.387 1.00 90.12 93 GLN A C 1
ATOM 735 O O . GLN A 1 93 ? 3.232 -2.212 -17.229 1.00 90.12 93 GLN A O 1
ATOM 740 N N . ILE A 1 94 ? 4.438 -0.324 -17.134 1.00 94.19 94 ILE A N 1
ATOM 741 C CA . ILE A 1 94 ? 5.716 -0.966 -16.756 1.00 94.19 94 ILE A CA 1
ATOM 742 C C . ILE A 1 94 ? 5.678 -1.694 -15.400 1.00 94.19 94 ILE A C 1
ATOM 744 O O . ILE A 1 94 ? 6.581 -2.467 -15.091 1.00 94.19 94 ILE A O 1
ATOM 748 N N . PHE A 1 95 ? 4.646 -1.467 -14.581 1.00 95.81 95 PHE A N 1
ATOM 749 C CA . PHE A 1 95 ? 4.416 -2.201 -13.334 1.00 95.81 95 PHE A CA 1
ATOM 750 C C . PHE A 1 95 ? 3.567 -3.461 -13.531 1.00 95.81 95 PHE A C 1
ATOM 752 O O . PHE A 1 95 ? 3.376 -4.213 -12.575 1.00 95.81 95 PHE A O 1
ATOM 759 N N . SER A 1 96 ? 3.058 -3.708 -14.740 1.00 94.00 96 SER A N 1
ATOM 760 C CA . SER A 1 96 ? 2.428 -4.978 -15.104 1.00 94.00 96 SER A CA 1
ATOM 761 C C . SER A 1 96 ? 3.530 -5.988 -15.410 1.00 94.00 96 SER A C 1
ATOM 763 O O . SER A 1 96 ? 4.175 -5.911 -16.456 1.00 94.00 96 SER A O 1
ATOM 765 N N . ILE A 1 97 ? 3.784 -6.895 -14.463 1.00 94.69 97 ILE A N 1
ATOM 766 C CA . ILE A 1 97 ? 4.941 -7.792 -14.503 1.00 94.69 97 ILE A CA 1
ATOM 767 C C . ILE A 1 97 ? 4.707 -8.934 -15.491 1.00 94.69 9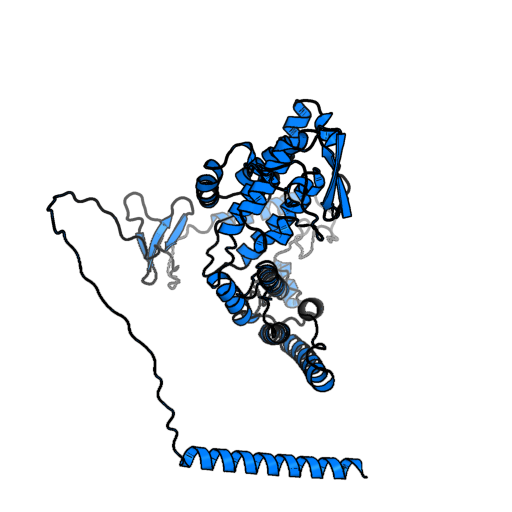7 ILE A C 1
ATOM 769 O O . ILE A 1 97 ? 3.926 -9.855 -15.236 1.00 94.69 97 ILE A O 1
ATOM 773 N N . VAL A 1 98 ? 5.434 -8.887 -16.605 1.00 94.19 98 VAL A N 1
ATOM 774 C CA . VAL A 1 98 ? 5.381 -9.885 -17.676 1.00 94.19 98 VAL A CA 1
ATOM 775 C C . VAL A 1 98 ? 6.400 -11.001 -17.454 1.00 94.19 98 VAL A C 1
ATOM 777 O O . VAL A 1 98 ? 7.401 -10.826 -16.762 1.00 94.19 98 VAL A O 1
ATOM 780 N N . GLN A 1 99 ? 6.160 -12.165 -18.058 1.00 92.88 99 GLN A N 1
ATOM 781 C CA . GLN A 1 99 ? 7.089 -13.295 -18.027 1.00 92.88 99 GLN A CA 1
ATOM 782 C C . GLN A 1 99 ? 7.676 -13.529 -19.422 1.00 92.88 99 GLN A C 1
ATOM 784 O O . GLN A 1 99 ? 7.048 -14.199 -20.245 1.00 92.88 99 GLN A O 1
ATOM 789 N N . PRO A 1 100 ? 8.861 -12.972 -19.721 1.00 93.25 100 PRO A N 1
ATOM 790 C CA . PRO A 1 100 ? 9.503 -13.172 -21.013 1.00 93.25 100 PRO A CA 1
ATOM 791 C C . PRO A 1 100 ? 9.990 -14.613 -21.191 1.00 93.25 100 PRO A C 1
ATOM 793 O O . PRO A 1 100 ? 10.540 -15.226 -20.274 1.00 93.25 100 PRO A O 1
ATOM 796 N N . LYS A 1 101 ? 9.830 -15.152 -22.404 1.00 93.31 101 LYS A N 1
ATOM 797 C CA . LYS A 1 101 ? 10.420 -16.437 -22.797 1.00 93.31 101 LYS A CA 1
ATOM 798 C C . LYS A 1 101 ? 11.928 -16.280 -22.956 1.00 93.31 101 LYS A C 1
ATOM 800 O O . LYS A 1 101 ? 12.398 -15.257 -23.459 1.00 93.31 101 LYS A O 1
ATOM 805 N N . ARG A 1 102 ? 12.676 -17.319 -22.581 1.00 91.69 102 ARG A N 1
ATOM 806 C CA . ARG A 1 102 ? 14.123 -17.409 -22.812 1.00 91.69 102 ARG A CA 1
ATOM 807 C C . ARG A 1 102 ? 14.418 -18.234 -24.061 1.00 91.69 102 ARG A C 1
ATOM 809 O O . ARG A 1 102 ? 13.765 -19.249 -24.296 1.00 91.69 102 ARG A O 1
ATOM 816 N N . GLY A 1 103 ? 15.374 -17.771 -24.861 1.00 88.94 103 GLY A N 1
ATOM 817 C CA . GLY A 1 103 ? 15.900 -18.502 -26.009 1.00 88.94 103 GLY A CA 1
ATOM 818 C C . GLY A 1 103 ? 16.764 -19.688 -25.578 1.00 88.94 103 GLY A C 1
ATOM 819 O O . GLY A 1 103 ? 17.061 -19.864 -24.395 1.00 88.94 103 GLY A O 1
ATOM 820 N N . ALA A 1 104 ? 17.206 -20.489 -26.550 1.00 89.06 104 ALA A N 1
ATOM 821 C CA . ALA A 1 104 ? 18.113 -21.614 -26.300 1.00 89.06 104 ALA A CA 1
ATOM 822 C C . ALA A 1 104 ? 19.473 -21.174 -25.715 1.00 89.06 104 ALA A C 1
ATOM 824 O O . ALA A 1 104 ? 20.139 -21.954 -25.045 1.00 89.06 104 ALA A O 1
ATOM 825 N N . ASP A 1 105 ? 19.861 -19.916 -25.931 1.00 89.19 105 ASP A N 1
ATOM 826 C CA . ASP A 1 105 ? 21.059 -19.274 -25.382 1.00 89.19 105 ASP A CA 1
ATOM 827 C C . ASP A 1 105 ? 20.853 -18.686 -23.970 1.00 89.19 105 ASP A C 1
ATOM 829 O O . ASP A 1 105 ? 21.749 -18.048 -23.420 1.00 89.19 105 ASP A O 1
ATOM 833 N N . GLY A 1 106 ? 19.664 -18.863 -23.384 1.00 85.19 106 GLY A N 1
ATOM 834 C CA . GLY A 1 106 ? 19.298 -18.342 -22.068 1.00 85.19 106 GLY A CA 1
ATOM 835 C C . GLY A 1 106 ? 18.946 -16.849 -22.037 1.00 85.19 106 GLY A C 1
ATOM 836 O O . GLY A 1 106 ? 18.527 -16.352 -20.983 1.00 85.19 106 GLY A O 1
ATOM 837 N N . LYS A 1 107 ? 19.059 -16.127 -23.161 1.00 89.50 107 LYS A N 1
ATOM 838 C CA . LYS A 1 107 ? 18.717 -14.700 -23.244 1.00 89.50 107 LYS A CA 1
ATOM 839 C C . LYS A 1 107 ? 17.212 -14.490 -23.331 1.00 89.50 107 LYS A C 1
ATOM 841 O O . LYS A 1 107 ? 16.470 -15.364 -23.780 1.00 89.50 107 LYS A O 1
ATOM 846 N N . LEU A 1 108 ? 16.752 -13.321 -22.886 1.00 91.69 108 LEU A N 1
ATOM 847 C CA . LEU A 1 108 ? 15.351 -12.934 -23.034 1.00 91.69 108 LEU A CA 1
ATOM 848 C C . LEU A 1 108 ? 14.995 -12.791 -24.516 1.00 91.69 108 LEU A C 1
ATOM 850 O O . LEU A 1 108 ? 15.805 -12.342 -25.324 1.00 91.69 108 LEU A O 1
ATOM 854 N N . THR A 1 109 ? 13.765 -13.153 -24.856 1.00 92.19 109 THR A N 1
ATOM 855 C CA . THR A 1 109 ? 13.176 -12.929 -26.179 1.00 92.19 109 THR A CA 1
ATOM 856 C C . THR A 1 109 ? 12.055 -11.898 -26.079 1.00 92.19 109 THR A C 1
ATOM 858 O O . THR A 1 109 ? 11.499 -11.686 -25.002 1.00 92.19 109 THR A O 1
ATOM 861 N N . GLY A 1 110 ? 11.663 -11.305 -27.210 1.00 88.75 110 GLY A N 1
ATOM 862 C CA . GLY A 1 110 ? 10.501 -10.409 -27.268 1.00 88.75 110 GLY A CA 1
ATOM 863 C C . GLY A 1 110 ? 9.165 -11.106 -26.974 1.00 88.75 110 GLY A C 1
ATOM 864 O O . GLY A 1 110 ? 8.175 -10.439 -26.702 1.00 88.75 110 GLY A O 1
ATOM 865 N N . LYS A 1 111 ? 9.127 -12.444 -26.970 1.00 90.31 111 LYS A N 1
ATOM 866 C CA . LYS A 1 111 ? 7.907 -13.225 -26.738 1.00 90.31 111 LYS A CA 1
ATOM 867 C C . LYS A 1 111 ? 7.646 -13.415 -25.248 1.00 90.31 111 LYS A C 1
ATOM 869 O O . LYS A 1 111 ? 8.568 -13.669 -24.474 1.00 90.31 111 LYS A O 1
ATOM 874 N N . LEU A 1 112 ? 6.373 -13.395 -24.870 1.00 91.44 112 LEU A N 1
ATOM 875 C CA . LEU A 1 112 ? 5.929 -13.647 -23.502 1.00 91.44 112 LEU A CA 1
ATOM 876 C C . LEU A 1 112 ? 5.378 -15.069 -23.337 1.00 91.44 112 LEU A C 1
ATOM 878 O O . LEU A 1 112 ? 5.011 -15.748 -24.303 1.00 91.44 112 LEU A O 1
ATOM 882 N N . VAL A 1 113 ? 5.396 -15.546 -22.096 1.00 89.88 113 VAL A N 1
ATOM 883 C CA . VAL A 1 113 ? 4.603 -16.689 -21.640 1.00 89.88 113 VAL A CA 1
ATOM 884 C C . VAL A 1 113 ? 3.167 -16.215 -21.457 1.00 89.88 113 VAL A C 1
ATOM 886 O O . VAL A 1 113 ? 2.953 -15.147 -20.884 1.00 89.88 113 VAL A O 1
ATOM 889 N N . ASP A 1 114 ? 2.201 -17.015 -21.907 1.00 81.38 114 ASP A N 1
ATOM 890 C CA . ASP A 1 114 ? 0.784 -16.697 -21.738 1.00 81.38 114 ASP A CA 1
ATOM 891 C C . ASP A 1 114 ? 0.448 -16.661 -20.246 1.00 81.38 114 ASP A C 1
ATOM 893 O O . ASP A 1 114 ? 0.479 -17.674 -19.538 1.00 81.38 114 ASP A O 1
ATOM 897 N N . GLN A 1 115 ? 0.158 -15.464 -19.751 1.00 76.38 115 GLN A N 1
ATOM 898 C CA . GLN A 1 115 ? -0.281 -15.251 -18.383 1.00 76.38 115 GLN A CA 1
ATOM 899 C C . GLN A 1 115 ? -1.800 -15.182 -18.376 1.00 76.38 115 GLN A C 1
ATOM 901 O O . GLN A 1 115 ? -2.377 -14.412 -19.122 1.00 76.38 115 GLN A O 1
ATOM 906 N N . LYS A 1 116 ? -2.463 -15.955 -17.513 1.00 74.00 116 LYS A N 1
ATOM 907 C CA . LYS A 1 116 ? -3.932 -15.913 -17.407 1.00 74.00 116 LYS A CA 1
ATOM 908 C C . LYS A 1 116 ? -4.452 -14.688 -16.649 1.00 74.00 116 LYS A C 1
ATOM 910 O O . LYS A 1 116 ? -5.620 -14.345 -16.782 1.00 74.00 116 LYS A O 1
ATOM 915 N N . GLU A 1 117 ? -3.604 -14.054 -15.837 1.00 74.50 117 GLU A N 1
ATOM 916 C CA . GLU A 1 117 ? -4.002 -12.979 -14.926 1.00 74.50 117 GLU A CA 1
ATOM 917 C C . GLU A 1 117 ? -3.005 -11.811 -14.945 1.00 74.50 117 GLU A C 1
ATOM 919 O O . GLU A 1 117 ? -1.792 -12.047 -14.991 1.00 74.50 117 GLU A O 1
ATOM 924 N N . PRO A 1 118 ? -3.493 -10.557 -14.862 1.00 75.31 118 PRO A N 1
ATOM 925 C CA . PRO A 1 118 ? -2.644 -9.377 -14.762 1.00 75.31 118 PRO A CA 1
ATOM 926 C C . PRO A 1 118 ? -1.885 -9.365 -13.431 1.00 75.31 118 PRO A C 1
ATOM 928 O O . PRO A 1 118 ? -2.486 -9.417 -12.357 1.00 75.31 118 PRO A O 1
ATOM 931 N N . ARG A 1 119 ? -0.557 -9.224 -13.488 1.00 86.94 119 ARG A N 1
ATOM 932 C CA . ARG A 1 119 ? 0.308 -9.152 -12.298 1.00 86.94 119 ARG A CA 1
ATOM 933 C C . ARG A 1 119 ? 0.803 -7.733 -12.050 1.00 86.94 119 ARG A C 1
ATOM 935 O O . ARG A 1 119 ? 1.989 -7.441 -12.199 1.00 86.94 119 ARG A O 1
ATOM 942 N N . LEU A 1 120 ? -0.106 -6.837 -11.666 1.00 91.25 120 LEU A N 1
ATOM 943 C CA . LEU A 1 120 ? 0.279 -5.478 -11.280 1.00 91.25 120 LEU A CA 1
ATOM 944 C C . LEU A 1 120 ? 1.107 -5.504 -9.986 1.00 91.25 120 LEU A C 1
ATOM 946 O O . LEU A 1 120 ? 0.629 -5.959 -8.944 1.00 91.25 120 LEU A O 1
ATOM 950 N N . LEU A 1 121 ? 2.325 -4.963 -10.028 1.00 93.31 121 LEU A N 1
ATOM 951 C CA . LEU A 1 121 ? 3.286 -5.029 -8.923 1.00 93.31 121 LEU A CA 1
ATOM 952 C C . LEU A 1 121 ? 2.730 -4.492 -7.593 1.00 93.31 121 LEU A C 1
ATOM 954 O O . LEU A 1 121 ? 2.953 -5.099 -6.549 1.00 93.31 121 LEU A O 1
ATOM 958 N N . PHE A 1 122 ? 1.944 -3.410 -7.622 1.00 91.31 122 PHE A N 1
ATOM 959 C CA . PHE A 1 122 ? 1.302 -2.806 -6.439 1.00 91.31 122 PHE A CA 1
ATOM 960 C C . PHE A 1 122 ? 0.348 -3.755 -5.686 1.00 91.31 122 PHE A C 1
ATOM 962 O O . PHE A 1 122 ? 0.064 -3.577 -4.492 1.00 91.31 122 PHE A O 1
ATOM 969 N N . GLN A 1 123 ? -0.141 -4.786 -6.371 1.00 87.06 123 GLN A N 1
ATOM 970 C CA . GLN A 1 123 ? -1.097 -5.757 -5.848 1.00 87.06 123 GLN A CA 1
ATOM 971 C C . GLN A 1 123 ? -0.444 -7.126 -5.615 1.00 87.06 123 GLN A C 1
ATOM 973 O O . GLN A 1 123 ? -0.769 -7.789 -4.634 1.00 87.06 123 GLN A O 1
ATOM 978 N N . TRP A 1 124 ? 0.516 -7.508 -6.463 1.00 85.88 124 TRP A N 1
ATOM 979 C CA . TRP A 1 124 ? 1.069 -8.864 -6.533 1.00 85.88 124 TRP A CA 1
ATOM 980 C C . TRP A 1 124 ? 2.485 -9.026 -5.966 1.00 85.88 124 TRP A C 1
ATOM 982 O O . TRP A 1 124 ? 3.051 -10.113 -6.063 1.00 85.88 124 TRP A O 1
ATOM 992 N N . TYR A 1 125 ? 3.065 -7.998 -5.339 1.00 88.56 125 TYR A N 1
ATOM 993 C CA . TYR A 1 125 ? 4.445 -8.042 -4.828 1.00 88.56 125 TYR A CA 1
ATOM 994 C C . TYR A 1 125 ? 4.755 -9.221 -3.885 1.00 88.56 125 TYR A C 1
ATOM 996 O O . TYR A 1 125 ? 5.905 -9.632 -3.806 1.00 88.56 125 TYR A O 1
ATOM 1004 N N . GLY A 1 126 ? 3.776 -9.796 -3.177 1.00 84.19 126 GLY A N 1
ATOM 1005 C CA . GLY A 1 126 ? 4.019 -10.960 -2.313 1.00 84.19 126 GLY A CA 1
ATOM 1006 C C . GLY A 1 126 ? 4.182 -12.292 -3.053 1.00 84.19 126 GLY A C 1
ATOM 1007 O O . GLY A 1 126 ? 4.758 -13.216 -2.490 1.00 84.19 126 GLY A O 1
ATOM 1008 N N . ALA A 1 127 ? 3.700 -12.395 -4.297 1.00 83.25 127 ALA A N 1
ATOM 1009 C CA . ALA A 1 127 ? 3.802 -13.601 -5.133 1.00 83.25 127 ALA A CA 1
ATOM 1010 C C . ALA A 1 127 ? 4.933 -13.555 -6.165 1.00 83.25 127 ALA A C 1
ATOM 1012 O O . ALA A 1 127 ? 5.171 -14.547 -6.851 1.00 83.25 127 ALA A O 1
ATOM 1013 N N . LEU A 1 128 ? 5.585 -12.407 -6.318 1.00 88.06 128 LEU A N 1
ATOM 1014 C CA . LEU A 1 128 ? 6.625 -12.201 -7.315 1.00 88.06 128 LEU A CA 1
ATOM 1015 C C . LEU A 1 128 ? 8.003 -12.451 -6.704 1.00 88.06 128 LEU A C 1
ATOM 1017 O O . LEU A 1 128 ? 8.237 -12.142 -5.536 1.00 88.06 128 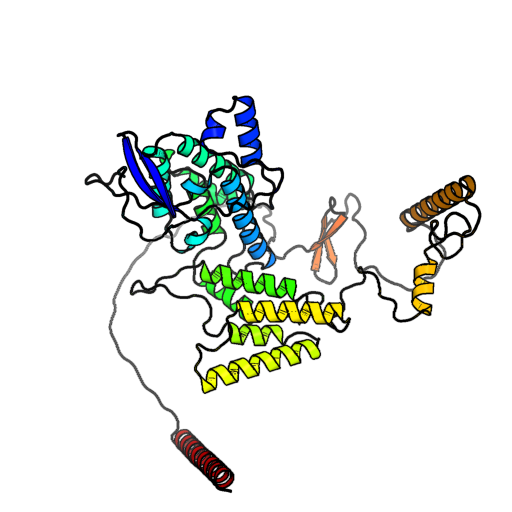LEU A O 1
ATOM 1021 N N . SER A 1 129 ? 8.926 -12.989 -7.499 1.00 91.12 129 SER A N 1
ATOM 1022 C CA . SER A 1 129 ? 10.345 -13.024 -7.146 1.00 91.12 129 SER A CA 1
ATOM 1023 C C . SER A 1 129 ? 11.066 -11.767 -7.644 1.00 91.12 129 SER A C 1
ATOM 1025 O O . SER A 1 129 ? 10.567 -11.045 -8.508 1.00 91.12 129 SER A O 1
ATOM 1027 N N . LEU A 1 130 ? 12.265 -11.497 -7.113 1.00 93.75 130 LEU A N 1
ATOM 1028 C CA . LEU A 1 130 ? 13.095 -10.405 -7.638 1.00 93.75 130 LEU A CA 1
ATOM 1029 C C . LEU A 1 130 ? 13.476 -10.662 -9.100 1.00 93.75 130 LEU A C 1
ATOM 1031 O O . LEU A 1 130 ? 13.451 -9.733 -9.901 1.00 93.75 130 LEU A O 1
ATOM 1035 N N . ASP A 1 131 ? 13.756 -11.918 -9.444 1.00 95.06 131 ASP A N 1
ATOM 1036 C CA . ASP A 1 131 ? 14.141 -12.316 -10.796 1.00 95.06 131 ASP A CA 1
ATOM 1037 C C . ASP A 1 131 ? 12.998 -12.121 -11.799 1.00 95.06 131 ASP A C 1
ATOM 1039 O O . ASP A 1 131 ? 13.251 -11.679 -12.918 1.00 95.06 131 ASP A O 1
ATOM 1043 N N . ASP A 1 132 ? 11.740 -12.361 -11.398 1.00 93.75 132 ASP A N 1
ATOM 1044 C CA . ASP A 1 132 ? 10.566 -12.062 -12.234 1.00 93.75 132 ASP A CA 1
ATOM 1045 C C . ASP A 1 132 ? 10.489 -10.564 -12.560 1.00 93.75 132 ASP A C 1
ATOM 1047 O O . ASP A 1 132 ? 10.296 -10.175 -13.713 1.00 93.75 132 ASP A O 1
ATOM 1051 N N . VAL A 1 133 ? 10.663 -9.708 -11.546 1.00 97.00 133 VAL A N 1
ATOM 1052 C CA . VAL A 1 133 ? 10.574 -8.250 -11.711 1.00 97.00 133 VAL A CA 1
ATOM 1053 C C . VAL A 1 133 ? 11.753 -7.717 -12.530 1.00 97.00 133 VAL A C 1
ATOM 1055 O O . VAL A 1 133 ? 11.556 -6.851 -13.385 1.00 97.00 133 VAL A O 1
ATOM 1058 N N . ILE A 1 134 ? 12.961 -8.253 -12.327 1.00 97.81 134 ILE A N 1
ATOM 1059 C CA . ILE A 1 134 ? 14.145 -7.919 -13.133 1.00 97.81 134 ILE A CA 1
ATOM 1060 C C . ILE A 1 134 ? 13.935 -8.328 -14.592 1.00 97.81 134 ILE A C 1
ATOM 1062 O O . ILE A 1 134 ? 14.122 -7.498 -15.479 1.00 97.81 134 ILE A O 1
ATOM 1066 N N . ALA A 1 135 ? 13.504 -9.565 -14.853 1.00 96.62 135 ALA A N 1
ATOM 1067 C CA . ALA A 1 135 ? 13.293 -10.057 -16.212 1.00 96.62 135 ALA A CA 1
ATOM 1068 C C . ALA A 1 135 ? 12.211 -9.250 -16.946 1.00 96.62 135 ALA A C 1
ATOM 1070 O O . ALA A 1 135 ? 12.397 -8.882 -18.104 1.00 96.62 135 ALA A O 1
ATOM 1071 N N . SER A 1 136 ? 11.110 -8.916 -16.265 1.00 96.75 136 SER A N 1
ATOM 1072 C CA . SER A 1 136 ? 10.077 -8.033 -16.814 1.00 96.75 136 SER A CA 1
ATOM 1073 C C . SER A 1 136 ? 10.616 -6.634 -17.123 1.00 96.75 136 SER A C 1
ATOM 1075 O O . SER A 1 136 ? 10.273 -6.062 -18.154 1.00 96.75 136 SER A O 1
ATOM 1077 N N . THR A 1 137 ? 11.450 -6.073 -16.245 1.00 97.50 137 THR A N 1
ATOM 1078 C CA . THR A 1 137 ? 12.041 -4.736 -16.425 1.00 97.50 137 THR A CA 1
ATOM 1079 C C . THR A 1 137 ? 12.993 -4.708 -17.615 1.00 97.50 137 THR A C 1
ATOM 1081 O O . THR A 1 137 ? 12.886 -3.835 -18.473 1.00 97.50 137 THR A O 1
ATOM 1084 N N . GLU A 1 138 ? 13.862 -5.714 -17.714 1.00 97.19 138 GLU A N 1
ATOM 1085 C CA . GLU A 1 138 ? 14.778 -5.891 -18.839 1.00 97.19 138 GLU A CA 1
ATOM 1086 C C . GLU A 1 138 ? 14.026 -6.078 -20.157 1.00 97.19 138 GLU A C 1
ATOM 1088 O O . GLU A 1 138 ? 14.429 -5.531 -21.185 1.00 97.19 138 GLU A O 1
ATOM 1093 N N . TRP A 1 139 ? 12.890 -6.777 -20.129 1.00 96.00 139 TRP A N 1
ATOM 1094 C CA . TRP A 1 139 ? 12.030 -6.909 -21.296 1.00 96.00 139 TRP A CA 1
ATOM 1095 C C . TRP A 1 139 ? 11.455 -5.558 -21.740 1.00 96.00 139 TRP A C 1
ATOM 1097 O O . TRP A 1 139 ? 11.632 -5.200 -22.905 1.00 96.00 139 TRP A O 1
ATOM 1107 N N . TYR A 1 140 ? 10.863 -4.772 -20.826 1.00 95.38 140 TYR A N 1
ATOM 1108 C CA . TYR A 1 140 ? 10.337 -3.431 -21.137 1.00 95.38 140 TYR A CA 1
ATOM 1109 C C . TYR A 1 140 ? 11.413 -2.461 -21.631 1.00 95.38 140 TYR A C 1
ATOM 1111 O O . TYR A 1 140 ? 11.124 -1.594 -22.451 1.00 95.38 140 TYR A O 1
ATOM 1119 N N . TYR A 1 141 ? 12.645 -2.607 -21.149 1.00 95.12 141 TYR A N 1
ATOM 1120 C CA . TYR A 1 141 ? 13.779 -1.802 -21.593 1.00 95.12 141 TYR A CA 1
ATOM 1121 C C . TYR A 1 141 ? 14.238 -2.148 -23.020 1.00 95.12 141 TYR A C 1
ATOM 1123 O O . TYR A 1 141 ? 14.749 -1.288 -23.743 1.00 95.12 141 TYR A O 1
ATOM 1131 N N . THR A 1 142 ? 14.113 -3.421 -23.408 1.00 93.31 142 THR A N 1
ATOM 1132 C CA . THR A 1 142 ? 14.808 -3.977 -24.578 1.00 93.31 142 THR A CA 1
ATOM 1133 C C . THR A 1 142 ? 13.923 -4.083 -25.813 1.00 93.31 142 THR A C 1
ATOM 1135 O O . THR A 1 142 ? 14.381 -3.748 -26.906 1.00 93.31 142 THR A O 1
ATOM 1138 N N . PHE A 1 143 ? 12.690 -4.576 -25.668 1.00 91.88 143 PHE A N 1
ATOM 1139 C CA . PHE A 1 143 ? 11.874 -4.976 -26.820 1.00 91.88 143 PHE A CA 1
ATOM 1140 C C . PHE A 1 143 ? 10.825 -3.940 -27.227 1.00 91.88 143 PHE A C 1
ATOM 1142 O O . PHE A 1 143 ? 10.804 -3.589 -28.403 1.00 91.88 143 PHE A O 1
ATOM 1149 N N . PRO A 1 144 ? 9.975 -3.417 -26.328 1.00 89.94 144 PRO A N 1
ATOM 1150 C CA . PRO A 1 144 ? 8.864 -2.570 -26.736 1.00 89.94 144 PRO A CA 1
ATOM 1151 C C . PRO A 1 144 ? 9.263 -1.313 -27.513 1.00 89.94 144 PRO A C 1
ATOM 1153 O O . PRO A 1 144 ? 10.247 -0.629 -27.218 1.00 89.94 144 PRO A O 1
ATOM 1156 N N . THR A 1 145 ? 8.419 -0.966 -28.478 1.00 82.88 145 THR A N 1
ATOM 1157 C CA . THR A 1 145 ? 8.447 0.307 -29.196 1.00 82.88 145 THR A CA 1
ATOM 1158 C C . THR A 1 145 ? 7.084 0.981 -29.066 1.00 82.88 145 THR A C 1
ATOM 1160 O O . THR A 1 145 ? 6.066 0.299 -29.161 1.00 82.88 145 THR A O 1
ATOM 1163 N N . PRO A 1 146 ? 7.018 2.307 -28.853 1.00 78.31 146 PRO A N 1
ATOM 1164 C CA . PRO A 1 146 ? 8.116 3.281 -28.816 1.00 78.31 146 PRO A CA 1
ATOM 1165 C C . PRO A 1 146 ? 8.905 3.297 -27.493 1.00 78.31 146 PRO A C 1
ATOM 1167 O O . PRO A 1 146 ? 8.383 2.942 -26.448 1.00 78.31 146 PRO A O 1
ATOM 1170 N N . LYS A 1 147 ? 10.152 3.794 -27.505 1.00 79.88 147 LYS A N 1
ATOM 1171 C CA . LYS A 1 147 ? 11.086 3.777 -26.351 1.00 79.88 147 LYS A CA 1
ATOM 1172 C C . LYS A 1 147 ? 10.700 4.658 -25.145 1.00 79.88 147 LYS A C 1
ATOM 1174 O O . LYS A 1 147 ? 11.524 4.865 -24.254 1.00 79.88 147 LYS A O 1
ATOM 1179 N N . TRP A 1 148 ? 9.470 5.167 -25.068 1.00 85.38 148 TRP A N 1
ATOM 1180 C CA . TRP A 1 148 ? 8.990 5.873 -23.874 1.00 85.38 148 TRP A CA 1
ATOM 1181 C C . TRP A 1 148 ? 8.942 4.961 -22.643 1.00 85.38 148 TRP A C 1
ATOM 1183 O O . TRP A 1 148 ? 9.032 5.463 -21.527 1.00 85.38 148 TRP A O 1
ATOM 1193 N N . TYR A 1 149 ? 8.914 3.635 -22.822 1.00 89.81 149 TYR A N 1
ATOM 1194 C CA . TYR A 1 149 ? 9.128 2.663 -21.745 1.00 89.81 149 TYR A CA 1
ATOM 1195 C C . TYR A 1 149 ? 10.402 2.946 -20.947 1.00 89.81 149 TYR A C 1
ATOM 1197 O O . TYR A 1 149 ? 10.368 2.932 -19.719 1.00 89.81 149 TYR A O 1
ATOM 1205 N N . ASN A 1 150 ? 11.501 3.292 -21.620 1.00 91.50 150 ASN A N 1
ATOM 1206 C CA . ASN A 1 150 ? 12.778 3.582 -20.970 1.00 91.50 150 ASN A CA 1
ATOM 1207 C C . ASN A 1 150 ? 12.674 4.845 -20.108 1.00 91.50 150 ASN A C 1
ATOM 1209 O O . ASN A 1 150 ? 13.125 4.851 -18.965 1.00 91.50 150 ASN A O 1
ATOM 1213 N N . SER A 1 151 ? 12.008 5.882 -20.626 1.00 90.44 151 SER A N 1
ATOM 1214 C CA . SER A 1 151 ? 11.728 7.101 -19.861 1.00 90.44 151 SER A CA 1
ATOM 1215 C C . SER A 1 151 ? 10.823 6.809 -18.661 1.00 90.44 151 SER A C 1
ATOM 1217 O O . SER A 1 151 ? 11.104 7.266 -17.558 1.00 90.44 151 SER A O 1
ATOM 1219 N N . ASN A 1 152 ? 9.788 5.979 -18.820 1.00 94.31 152 ASN A N 1
ATOM 1220 C CA . ASN A 1 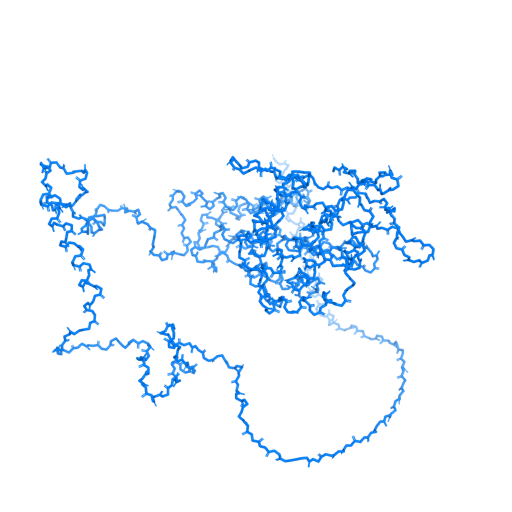152 ? 8.912 5.587 -17.716 1.00 94.31 152 ASN A CA 1
ATOM 1221 C C . ASN A 1 152 ? 9.676 4.810 -16.630 1.00 94.31 152 ASN A C 1
ATOM 1223 O O . ASN A 1 152 ? 9.465 5.063 -15.441 1.00 94.31 152 ASN A O 1
ATOM 1227 N N . LEU A 1 153 ? 10.573 3.894 -17.012 1.00 96.25 153 LEU A N 1
ATOM 1228 C CA . LEU A 1 153 ? 11.422 3.144 -16.078 1.00 96.25 153 LEU A CA 1
ATOM 1229 C C . LEU A 1 153 ? 12.309 4.083 -15.251 1.00 96.25 153 LEU A C 1
ATOM 1231 O O . LEU A 1 153 ? 12.424 3.898 -14.038 1.00 96.25 153 LEU A O 1
ATOM 1235 N N . GLU A 1 154 ? 12.892 5.101 -15.884 1.00 94.56 154 GLU A N 1
ATOM 1236 C CA . GLU A 1 154 ? 13.746 6.097 -15.232 1.00 94.56 154 GLU A CA 1
ATOM 1237 C C . GLU A 1 154 ? 12.949 7.052 -14.331 1.00 94.56 154 GLU A C 1
ATOM 1239 O O . GLU A 1 154 ? 13.245 7.168 -13.142 1.00 94.56 154 GLU A O 1
ATOM 1244 N N . LEU A 1 155 ? 11.880 7.664 -14.850 1.00 94.38 155 LEU A N 1
ATOM 1245 C CA . LEU A 1 155 ? 11.025 8.603 -14.113 1.00 94.38 155 LEU A CA 1
ATOM 1246 C C . LEU A 1 155 ? 10.460 7.987 -12.833 1.00 94.38 155 LEU A C 1
ATOM 1248 O O . LEU A 1 155 ? 10.403 8.628 -11.782 1.00 94.38 155 LEU A O 1
ATOM 1252 N N . THR A 1 156 ? 10.037 6.729 -12.915 1.00 96.56 156 THR A N 1
ATOM 1253 C CA . THR A 1 156 ? 9.479 6.020 -11.764 1.00 96.56 156 THR A CA 1
ATOM 1254 C C . THR A 1 156 ? 10.563 5.582 -10.777 1.00 96.56 156 THR A C 1
ATOM 1256 O O . THR A 1 156 ? 10.309 5.572 -9.571 1.00 96.56 156 THR A O 1
ATOM 1259 N N . ALA A 1 157 ? 11.789 5.303 -11.236 1.00 96.81 157 ALA A N 1
ATOM 1260 C CA . ALA A 1 157 ? 12.932 5.090 -10.347 1.00 96.81 157 ALA A CA 1
ATOM 1261 C C . ALA A 1 157 ? 13.296 6.372 -9.581 1.00 96.81 157 ALA A C 1
ATOM 1263 O O . ALA A 1 157 ? 13.472 6.334 -8.362 1.00 96.81 157 ALA A O 1
ATOM 1264 N N . ASP A 1 158 ? 13.356 7.512 -10.270 1.00 95.25 158 ASP A N 1
ATOM 1265 C CA . ASP A 1 158 ? 13.624 8.815 -9.658 1.00 95.25 158 ASP A CA 1
ATOM 1266 C C . ASP A 1 158 ? 12.539 9.208 -8.657 1.00 95.25 158 ASP A C 1
ATOM 1268 O O . ASP A 1 158 ? 12.843 9.701 -7.569 1.00 95.25 158 ASP A O 1
ATOM 1272 N N . TYR A 1 159 ? 11.276 8.924 -8.981 1.00 95.88 159 TYR A N 1
ATOM 1273 C CA . TYR A 1 159 ? 10.182 9.084 -8.037 1.00 95.88 159 TYR A CA 1
ATOM 1274 C C . TYR A 1 159 ? 10.443 8.303 -6.746 1.00 95.88 159 TYR A C 1
ATOM 1276 O O . TYR A 1 159 ? 10.472 8.906 -5.678 1.00 95.88 159 TYR A O 1
ATOM 1284 N N . PHE A 1 160 ? 10.682 6.990 -6.800 1.00 96.00 160 PHE A N 1
ATOM 1285 C CA . PHE A 1 160 ? 10.884 6.224 -5.566 1.00 96.00 160 PHE A CA 1
ATOM 1286 C C . PHE A 1 160 ? 12.149 6.643 -4.815 1.00 96.00 160 PHE A C 1
ATOM 1288 O O . PHE A 1 160 ? 12.117 6.713 -3.588 1.00 96.00 160 PHE A O 1
ATOM 1295 N N . ARG A 1 161 ? 13.228 7.006 -5.521 1.00 93.75 161 ARG A N 1
ATOM 1296 C CA . ARG A 1 161 ? 14.439 7.575 -4.907 1.00 93.75 161 ARG A CA 1
ATOM 1297 C C . ARG A 1 161 ? 14.117 8.816 -4.074 1.00 93.75 161 ARG A C 1
ATOM 1299 O O . ARG A 1 161 ? 14.550 8.906 -2.931 1.00 93.75 161 ARG A O 1
ATOM 1306 N N . ASN A 1 162 ? 13.331 9.741 -4.620 1.00 93.12 162 ASN A N 1
ATOM 1307 C CA . ASN A 1 162 ? 12.965 10.984 -3.938 1.00 93.12 162 ASN A CA 1
ATOM 1308 C C . ASN A 1 162 ? 12.014 10.773 -2.749 1.00 93.12 162 ASN A C 1
ATOM 1310 O O . ASN A 1 162 ? 11.840 11.682 -1.939 1.00 93.12 162 ASN A O 1
ATOM 1314 N N . HIS A 1 163 ? 11.399 9.593 -2.641 1.00 93.38 163 HIS A N 1
ATOM 1315 C CA . HIS A 1 163 ? 10.378 9.293 -1.641 1.00 93.38 163 HIS A CA 1
ATOM 1316 C C . HIS A 1 163 ? 10.798 8.234 -0.620 1.00 93.38 163 HIS A C 1
ATOM 1318 O O . HIS A 1 163 ? 9.973 7.865 0.209 1.00 93.38 163 HIS A O 1
ATOM 1324 N N . MET A 1 164 ? 12.049 7.778 -0.615 1.00 93.62 164 MET A N 1
ATOM 1325 C CA . MET A 1 164 ? 12.601 6.917 0.437 1.00 93.62 164 MET A CA 1
ATOM 1326 C C . MET A 1 164 ? 13.450 7.726 1.412 1.00 93.62 164 MET A C 1
ATOM 1328 O O . MET A 1 164 ? 14.216 8.595 0.998 1.00 93.62 164 MET A O 1
ATOM 1332 N N . ASP A 1 165 ? 13.331 7.448 2.710 1.00 92.69 165 ASP A N 1
ATOM 1333 C CA . ASP A 1 165 ? 14.275 7.991 3.681 1.00 92.69 165 ASP A CA 1
ATOM 1334 C C . ASP A 1 165 ? 15.700 7.476 3.419 1.00 92.69 165 ASP A C 1
ATOM 1336 O O . ASP A 1 165 ? 15.892 6.439 2.782 1.00 92.69 165 ASP A O 1
ATOM 1340 N N . VAL A 1 166 ? 16.702 8.223 3.891 1.00 92.00 166 VAL A N 1
ATOM 1341 C CA . VAL A 1 166 ? 18.117 7.977 3.563 1.00 92.00 166 VAL A CA 1
ATOM 1342 C C . VAL A 1 166 ? 18.540 6.555 3.939 1.00 92.00 166 VAL A C 1
ATOM 1344 O O . VAL A 1 166 ? 19.101 5.855 3.099 1.00 92.00 166 VAL A O 1
ATOM 1347 N N . ASP A 1 167 ? 18.186 6.092 5.140 1.00 91.38 167 ASP A N 1
ATOM 1348 C CA . ASP A 1 167 ? 18.593 4.774 5.639 1.00 91.38 167 ASP A CA 1
ATOM 1349 C C . ASP A 1 167 ? 17.983 3.632 4.807 1.00 91.38 167 ASP A C 1
ATOM 1351 O O . ASP A 1 167 ? 18.641 2.627 4.517 1.00 91.38 167 ASP A O 1
ATOM 1355 N N . LEU A 1 168 ? 16.712 3.770 4.411 1.00 93.81 168 LEU A N 1
ATOM 1356 C CA . LEU A 1 168 ? 16.049 2.809 3.530 1.00 93.81 168 LEU A CA 1
ATOM 1357 C C . LEU A 1 168 ? 16.651 2.842 2.125 1.00 93.81 168 LEU A C 1
ATOM 1359 O O . LEU A 1 168 ? 16.928 1.782 1.559 1.00 93.81 168 LEU A O 1
ATOM 1363 N N . TYR A 1 169 ? 16.869 4.039 1.574 1.00 95.06 169 TYR A N 1
ATOM 1364 C CA . TYR A 1 169 ? 17.413 4.199 0.233 1.00 95.06 169 TYR A CA 1
ATOM 1365 C C . TYR A 1 169 ? 18.810 3.601 0.118 1.00 95.06 169 TYR A C 1
ATOM 1367 O O . TYR A 1 169 ? 19.053 2.857 -0.824 1.00 95.06 169 TYR A O 1
ATOM 1375 N N . GLU A 1 170 ? 19.709 3.852 1.071 1.00 94.38 170 GLU A N 1
ATOM 1376 C CA . GLU A 1 170 ? 21.061 3.285 1.054 1.00 94.38 170 GLU A CA 1
ATOM 1377 C C . GLU A 1 170 ? 21.024 1.754 0.968 1.00 94.38 170 GLU A C 1
ATOM 1379 O O . GLU A 1 170 ? 21.677 1.158 0.108 1.00 94.38 170 GLU A O 1
ATOM 1384 N N . LYS A 1 171 ? 20.174 1.111 1.778 1.00 93.19 171 LYS A N 1
ATOM 1385 C CA . LYS A 1 171 ? 20.043 -0.354 1.806 1.00 93.19 171 LYS A CA 1
ATOM 1386 C C . LYS A 1 171 ? 19.386 -0.954 0.573 1.00 93.19 171 LYS A C 1
ATOM 1388 O O . LYS A 1 171 ? 19.658 -2.110 0.242 1.00 93.19 171 LYS A O 1
ATOM 1393 N N . VAL A 1 172 ? 18.497 -0.215 -0.080 1.00 95.94 172 VAL A N 1
ATOM 1394 C CA . VAL A 1 172 ? 17.924 -0.609 -1.372 1.00 95.94 172 VAL A CA 1
ATOM 1395 C C . VAL A 1 172 ? 18.954 -0.392 -2.487 1.00 95.94 172 VAL A C 1
ATOM 1397 O O . VAL A 1 172 ? 19.139 -1.254 -3.346 1.00 95.94 172 VAL A O 1
ATOM 1400 N N . ASN A 1 173 ? 19.677 0.726 -2.449 1.00 95.50 173 ASN A N 1
ATOM 1401 C CA . ASN A 1 173 ? 20.629 1.130 -3.474 1.00 95.50 173 ASN A CA 1
ATOM 1402 C C . ASN A 1 173 ? 21.867 0.216 -3.524 1.00 95.50 173 ASN A C 1
ATOM 1404 O O . ASN A 1 173 ? 22.369 -0.047 -4.613 1.00 95.50 173 ASN A O 1
ATOM 1408 N N . GLU A 1 174 ? 22.323 -0.326 -2.388 1.00 94.81 174 GLU A N 1
ATOM 1409 C CA . GLU A 1 174 ? 23.405 -1.329 -2.327 1.00 94.81 174 GLU A CA 1
ATOM 1410 C C . GLU A 1 174 ? 23.154 -2.542 -3.248 1.00 94.81 174 GLU A C 1
ATOM 1412 O O . GLU A 1 174 ? 24.081 -3.032 -3.897 1.00 94.81 174 GLU A O 1
ATOM 1417 N N . GLU A 1 175 ? 21.910 -3.026 -3.317 1.00 94.00 175 GLU A N 1
ATOM 1418 C CA . GLU A 1 175 ? 21.515 -4.135 -4.196 1.00 94.00 175 GLU A CA 1
ATOM 1419 C C . GLU A 1 175 ? 21.206 -3.639 -5.609 1.00 94.00 175 GLU A C 1
ATOM 1421 O O . GLU A 1 175 ? 21.675 -4.221 -6.587 1.00 94.00 175 GLU A O 1
ATOM 1426 N N . TYR A 1 176 ? 20.483 -2.522 -5.719 1.00 96.81 176 TYR A N 1
ATOM 1427 C CA . TYR A 1 176 ? 20.084 -1.938 -6.997 1.00 96.81 176 TYR A CA 1
ATOM 1428 C C . TYR A 1 176 ? 21.281 -1.606 -7.897 1.00 96.81 176 TYR A C 1
ATOM 1430 O O . TYR A 1 176 ? 21.229 -1.837 -9.104 1.00 96.81 176 TYR A O 1
ATOM 1438 N N . GLN A 1 177 ? 22.388 -1.101 -7.339 1.00 96.00 177 GLN A N 1
ATOM 1439 C CA . GLN A 1 177 ? 23.554 -0.711 -8.138 1.00 96.00 177 GLN A CA 1
ATOM 1440 C C . GLN A 1 177 ? 24.273 -1.882 -8.808 1.00 96.00 177 GLN A C 1
ATOM 1442 O O . GLN A 1 177 ? 24.914 -1.661 -9.835 1.00 96.00 177 GLN A O 1
ATOM 1447 N N . ARG A 1 178 ? 24.126 -3.105 -8.280 1.00 96.12 178 ARG A N 1
ATOM 1448 C CA . ARG A 1 178 ? 24.749 -4.320 -8.831 1.00 96.12 178 ARG A CA 1
ATOM 1449 C C . ARG A 1 178 ? 24.093 -4.796 -10.128 1.00 96.12 178 ARG A C 1
ATOM 1451 O O . ARG A 1 178 ? 24.677 -5.616 -10.828 1.00 96.12 178 ARG A O 1
ATOM 1458 N N . LEU A 1 179 ? 22.893 -4.306 -10.431 1.00 96.81 179 LEU A N 1
ATOM 1459 C CA . LEU A 1 179 ? 22.146 -4.677 -11.627 1.00 96.81 179 LEU A CA 1
ATOM 1460 C C . LEU A 1 179 ? 22.695 -3.991 -12.881 1.00 96.81 179 LEU A C 1
ATOM 1462 O O . LEU A 1 179 ? 23.252 -2.888 -12.820 1.00 96.81 179 LEU A O 1
ATOM 1466 N N . LEU A 1 180 ? 22.479 -4.620 -14.036 1.00 96.38 180 LEU A N 1
ATOM 1467 C CA . LEU A 1 180 ? 22.780 -4.010 -15.330 1.00 96.38 180 LEU A CA 1
ATOM 1468 C C . LEU A 1 180 ? 21.863 -2.801 -15.591 1.00 96.38 180 LEU A C 1
ATOM 1470 O O . LEU A 1 180 ? 20.742 -2.766 -15.084 1.00 96.38 180 LEU A O 1
ATOM 1474 N N . PRO A 1 181 ? 22.276 -1.820 -16.416 1.00 95.44 181 PRO A N 1
ATOM 1475 C CA . PRO A 1 181 ? 21.422 -0.680 -16.755 1.00 95.44 181 PRO A CA 1
ATOM 1476 C C . PRO A 1 181 ? 20.054 -1.073 -17.328 1.00 95.44 181 PRO A C 1
ATOM 1478 O O . PRO A 1 181 ? 19.058 -0.455 -16.974 1.00 95.44 181 PRO A O 1
ATOM 1481 N N . SER A 1 182 ? 19.987 -2.130 -18.143 1.00 94.75 182 SER A N 1
ATOM 1482 C CA . SER A 1 182 ? 18.729 -2.655 -18.695 1.00 94.75 182 SER A CA 1
ATOM 1483 C C . SER A 1 182 ? 17.815 -3.289 -17.644 1.00 94.75 182 SER A C 1
ATOM 1485 O O . SER A 1 182 ? 16.616 -3.400 -17.854 1.00 94.75 182 SER A O 1
ATOM 1487 N N . GLN A 1 183 ? 18.369 -3.687 -16.500 1.00 96.94 183 GLN A N 1
ATOM 1488 C CA . GLN A 1 183 ? 17.656 -4.324 -15.391 1.00 96.94 183 GLN A CA 1
ATOM 1489 C C . GLN A 1 183 ? 17.202 -3.312 -14.330 1.00 96.94 183 GLN A C 1
ATOM 1491 O O . GLN A 1 183 ? 16.559 -3.684 -13.350 1.00 96.94 183 GLN A O 1
ATOM 1496 N N . LYS A 1 184 ? 17.562 -2.035 -14.492 1.00 97.12 184 LYS A N 1
ATOM 1497 C CA . LYS A 1 184 ? 17.223 -0.945 -13.576 1.00 97.12 184 LYS A CA 1
ATOM 1498 C C . LYS A 1 184 ? 15.913 -0.277 -14.003 1.00 97.12 184 LYS A C 1
ATOM 1500 O O . LYS A 1 184 ? 15.608 -0.159 -15.184 1.00 97.12 184 LYS A O 1
ATOM 1505 N N . GLY A 1 185 ? 15.147 0.190 -13.024 1.00 97.12 185 GLY A N 1
ATOM 1506 C CA . GLY A 1 185 ? 13.900 0.918 -13.235 1.00 97.12 185 GLY A CA 1
ATOM 1507 C C . GLY A 1 185 ? 13.033 0.978 -11.980 1.00 97.12 185 GLY A C 1
ATOM 1508 O O . GLY A 1 185 ? 13.297 0.298 -10.982 1.00 97.12 185 GLY A O 1
ATOM 1509 N N . GLY A 1 186 ? 11.972 1.783 -12.037 1.00 97.62 186 GLY A N 1
ATOM 1510 C CA . GLY A 1 186 ? 11.014 1.937 -10.942 1.00 97.62 186 GLY A CA 1
ATOM 1511 C C . GLY A 1 186 ? 10.391 0.634 -10.430 1.00 97.62 186 GLY A C 1
ATOM 1512 O O . GLY A 1 186 ? 10.298 0.501 -9.210 1.00 97.62 186 GLY A O 1
ATOM 1513 N N . PRO A 1 187 ? 10.018 -0.352 -11.276 1.00 98.06 187 PRO A N 1
ATOM 1514 C CA . PRO A 1 187 ? 9.466 -1.623 -10.803 1.00 98.06 187 PRO A CA 1
ATOM 1515 C C . PRO A 1 187 ? 10.422 -2.389 -9.881 1.00 98.06 187 PRO A C 1
ATOM 1517 O O . PRO A 1 187 ? 10.031 -2.802 -8.789 1.00 98.06 187 PRO A O 1
ATOM 1520 N N . VAL A 1 188 ? 11.697 -2.517 -10.261 1.00 98.12 188 VAL A N 1
ATOM 1521 C CA . VAL A 1 188 ? 12.711 -3.180 -9.424 1.00 98.12 188 VAL A CA 1
ATOM 1522 C C . VAL A 1 188 ? 12.949 -2.403 -8.134 1.00 98.12 188 VAL A C 1
ATOM 1524 O O . VAL A 1 188 ? 12.990 -3.001 -7.059 1.00 98.12 188 VAL A O 1
ATOM 1527 N N . LEU A 1 189 ? 13.055 -1.074 -8.220 1.00 97.19 189 LEU A N 1
ATOM 1528 C CA . LEU A 1 189 ? 13.291 -0.233 -7.049 1.00 97.19 189 LEU A CA 1
ATOM 1529 C C . LEU A 1 189 ? 12.124 -0.310 -6.048 1.00 97.19 189 LEU A C 1
ATOM 1531 O O . LEU A 1 189 ? 12.352 -0.485 -4.850 1.00 97.19 189 LEU A O 1
ATOM 1535 N N . LEU A 1 190 ? 10.880 -0.271 -6.541 1.00 97.06 190 LEU A N 1
ATOM 1536 C CA . LEU A 1 190 ? 9.664 -0.479 -5.752 1.00 97.06 190 LEU A CA 1
ATOM 1537 C C . LEU A 1 190 ? 9.660 -1.854 -5.085 1.00 97.06 190 LEU A C 1
ATOM 1539 O O . LEU A 1 190 ? 9.384 -1.962 -3.892 1.00 97.06 190 LEU A O 1
ATOM 1543 N N . PHE A 1 191 ? 9.969 -2.908 -5.839 1.00 96.12 191 PHE A N 1
ATOM 1544 C CA . PHE A 1 191 ? 9.948 -4.268 -5.318 1.00 96.12 191 PHE A CA 1
ATOM 1545 C C . PHE A 1 191 ? 11.000 -4.483 -4.222 1.00 96.12 191 PHE A C 1
ATOM 1547 O O . PHE A 1 191 ? 10.686 -5.029 -3.162 1.00 96.12 191 PHE A O 1
ATOM 1554 N N . MET A 1 192 ? 12.228 -3.997 -4.428 1.00 95.69 192 MET A N 1
ATOM 1555 C CA . MET A 1 192 ? 13.280 -4.028 -3.409 1.00 95.69 192 MET A CA 1
ATOM 1556 C C . MET A 1 192 ? 12.876 -3.235 -2.160 1.00 95.69 192 MET A C 1
ATOM 1558 O O . MET A 1 192 ? 13.028 -3.734 -1.044 1.00 95.69 192 MET A O 1
ATOM 1562 N N . MET A 1 193 ? 12.302 -2.039 -2.331 1.00 95.12 193 MET A N 1
ATOM 1563 C CA . MET A 1 193 ? 11.784 -1.231 -1.224 1.00 95.12 193 MET A CA 1
ATOM 1564 C C . MET A 1 193 ? 10.701 -1.986 -0.441 1.00 95.12 193 MET A C 1
ATOM 1566 O O . MET A 1 193 ? 10.815 -2.130 0.776 1.00 95.12 193 MET A O 1
ATOM 1570 N N . ILE A 1 194 ? 9.681 -2.529 -1.115 1.00 92.50 194 ILE A N 1
ATOM 1571 C CA . ILE A 1 194 ? 8.604 -3.282 -0.458 1.00 92.50 194 ILE A CA 1
ATOM 1572 C C . ILE A 1 194 ? 9.161 -4.507 0.263 1.00 92.50 194 ILE A C 1
ATOM 1574 O O . ILE A 1 194 ? 8.773 -4.738 1.400 1.00 92.50 194 ILE A O 1
ATOM 1578 N N . ARG A 1 195 ? 10.112 -5.256 -0.309 1.00 89.81 195 ARG A N 1
ATOM 1579 C CA . ARG A 1 195 ? 10.719 -6.410 0.381 1.00 89.81 195 ARG A CA 1
ATOM 1580 C C . ARG A 1 195 ? 11.417 -6.032 1.684 1.00 89.81 195 ARG A C 1
ATOM 1582 O O . ARG A 1 195 ? 11.419 -6.841 2.610 1.00 89.81 195 ARG A O 1
ATOM 1589 N N . ARG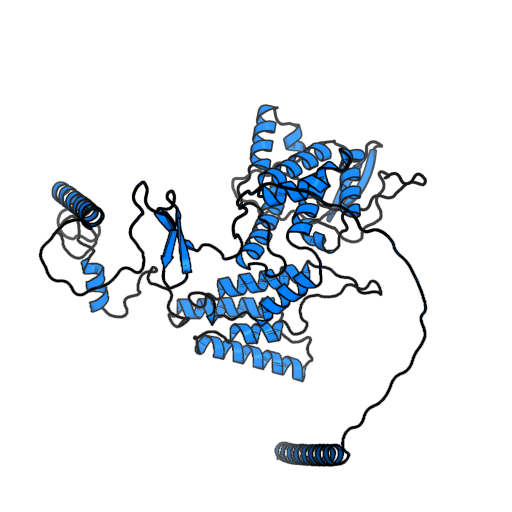 A 1 196 ? 11.995 -4.830 1.775 1.00 89.25 196 ARG A N 1
ATOM 1590 C CA . ARG A 1 196 ? 12.593 -4.312 3.018 1.00 89.25 196 ARG A CA 1
ATOM 1591 C C . ARG A 1 196 ? 11.539 -3.870 4.034 1.00 89.25 196 ARG A C 1
ATOM 1593 O O . ARG A 1 196 ? 11.781 -3.975 5.230 1.00 89.25 196 ARG A O 1
ATOM 1600 N N . LEU A 1 197 ? 10.397 -3.374 3.563 1.00 89.50 197 LEU A N 1
ATOM 1601 C CA . LEU A 1 197 ? 9.311 -2.849 4.395 1.00 89.50 197 LEU A CA 1
ATOM 1602 C C . LEU A 1 197 ? 8.295 -3.915 4.826 1.00 89.50 197 LEU A C 1
ATOM 1604 O O . LEU A 1 197 ? 7.680 -3.791 5.876 1.00 89.50 197 LEU A O 1
ATOM 1608 N N . LEU A 1 198 ? 8.117 -4.957 4.023 1.00 84.06 198 LEU A N 1
ATOM 1609 C CA . LEU A 1 198 ? 7.195 -6.071 4.207 1.00 84.06 198 LEU A CA 1
ATOM 1610 C C . LEU A 1 198 ? 7.892 -7.342 3.705 1.00 84.06 198 LEU A C 1
ATOM 1612 O O . LEU A 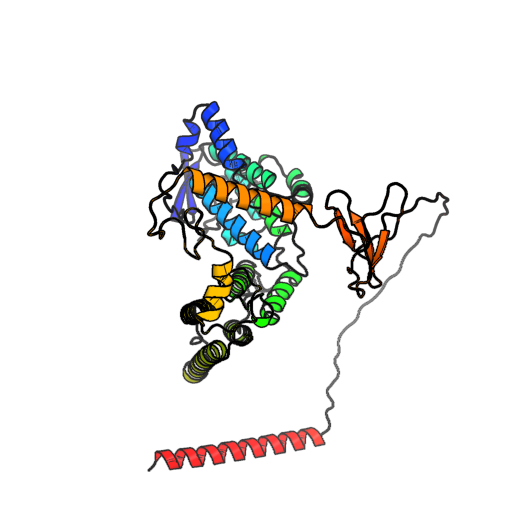1 198 ? 7.601 -7.848 2.619 1.00 84.06 198 LEU A O 1
ATOM 1616 N N . SER A 1 199 ? 8.869 -7.848 4.460 1.00 76.94 199 SER A N 1
ATOM 1617 C CA . SER A 1 199 ? 9.469 -9.140 4.123 1.00 76.94 199 SER A CA 1
ATOM 1618 C C . SER A 1 199 ? 8.452 -10.255 4.350 1.00 76.94 199 SER A C 1
ATOM 1620 O O . SER A 1 199 ? 7.936 -10.411 5.452 1.00 76.94 199 SER A O 1
ATOM 1622 N N . ASN A 1 200 ? 8.192 -11.052 3.315 1.00 72.94 200 ASN A N 1
ATOM 1623 C CA . ASN A 1 200 ? 7.355 -12.241 3.416 1.00 72.94 200 ASN A CA 1
ATOM 1624 C C . ASN A 1 200 ? 8.087 -13.342 4.201 1.00 72.94 200 ASN A C 1
ATOM 1626 O O . ASN A 1 200 ? 8.774 -14.183 3.623 1.00 72.94 200 ASN A O 1
ATOM 1630 N N . ASN A 1 201 ? 8.020 -13.271 5.531 1.00 79.44 201 ASN A N 1
ATOM 1631 C CA . ASN A 1 201 ? 8.616 -14.234 6.447 1.00 79.44 201 ASN A CA 1
ATOM 1632 C C . ASN A 1 201 ? 7.662 -14.556 7.608 1.00 79.44 201 ASN A C 1
ATOM 1634 O O . ASN A 1 201 ? 6.746 -13.791 7.917 1.00 79.44 201 ASN A O 1
ATOM 1638 N N . ASP A 1 202 ? 7.906 -15.690 8.266 1.00 82.44 202 ASP A N 1
ATOM 1639 C CA . ASP A 1 202 ? 7.088 -16.168 9.388 1.00 82.44 202 ASP A CA 1
ATOM 1640 C C . ASP A 1 202 ? 7.015 -15.165 10.540 1.00 82.44 202 ASP A C 1
ATOM 1642 O O . ASP A 1 202 ? 5.992 -15.041 11.209 1.00 82.44 202 ASP A O 1
ATOM 1646 N N . THR A 1 203 ? 8.087 -14.402 10.742 1.00 85.88 203 THR A N 1
ATOM 1647 C CA . THR A 1 203 ? 8.175 -13.404 11.803 1.00 85.88 203 THR A CA 1
ATOM 1648 C C . THR A 1 203 ? 7.180 -12.263 11.611 1.00 85.88 203 THR A C 1
ATOM 1650 O O . THR A 1 203 ? 6.483 -11.910 12.559 1.00 85.88 203 THR A O 1
ATOM 1653 N N . LEU A 1 204 ? 7.070 -11.715 10.397 1.00 86.62 204 LEU A N 1
ATOM 1654 C CA . LEU A 1 204 ? 6.115 -10.655 10.087 1.00 86.62 204 LEU A CA 1
ATOM 1655 C C . LEU A 1 204 ? 4.682 -11.182 10.166 1.00 86.62 204 LEU A C 1
ATOM 1657 O O . LEU A 1 204 ? 3.832 -10.531 10.764 1.00 86.62 204 LEU A O 1
ATOM 1661 N N . VAL A 1 205 ? 4.414 -12.369 9.613 1.00 89.00 205 VAL A N 1
ATOM 1662 C CA . VAL A 1 205 ? 3.077 -12.986 9.656 1.00 89.00 205 VAL A CA 1
ATOM 1663 C C . VAL A 1 205 ? 2.630 -13.191 11.101 1.00 89.00 205 VAL A C 1
ATOM 1665 O O . VAL A 1 205 ? 1.542 -12.759 11.475 1.00 89.00 205 VAL A O 1
ATOM 1668 N N . HIS A 1 206 ? 3.498 -13.759 11.942 1.00 89.19 206 HIS A N 1
ATOM 1669 C CA . HIS A 1 206 ? 3.230 -13.906 13.367 1.00 89.19 206 HIS A CA 1
ATOM 1670 C C . HIS A 1 206 ? 2.997 -12.545 14.038 1.00 89.19 206 HIS A C 1
ATOM 1672 O O . HIS A 1 206 ? 2.024 -12.384 14.769 1.00 89.19 206 HIS A O 1
ATOM 1678 N N . ALA A 1 207 ? 3.843 -11.544 13.774 1.00 91.00 207 ALA A N 1
ATOM 1679 C CA . ALA A 1 207 ? 3.694 -10.209 14.353 1.00 91.00 207 ALA A CA 1
ATOM 1680 C C . ALA A 1 207 ? 2.361 -9.538 13.966 1.00 91.00 207 ALA A C 1
ATOM 1682 O O . ALA A 1 207 ? 1.720 -8.914 14.814 1.00 91.00 207 ALA A O 1
ATOM 1683 N N . LEU A 1 208 ? 1.916 -9.684 12.712 1.00 92.38 208 LEU A N 1
ATOM 1684 C CA . LEU A 1 208 ? 0.630 -9.168 12.234 1.00 92.38 208 LEU A CA 1
ATOM 1685 C C . LEU A 1 208 ? -0.548 -9.897 12.896 1.00 92.38 208 LEU A C 1
ATOM 1687 O O . LEU A 1 208 ? -1.450 -9.240 13.415 1.00 92.38 208 LEU A O 1
ATOM 1691 N N . THR A 1 209 ? -0.516 -11.231 12.953 1.00 91.38 209 THR A N 1
ATOM 1692 C CA . THR A 1 209 ? -1.568 -12.037 13.594 1.00 91.38 209 THR A CA 1
ATOM 1693 C C . THR A 1 209 ? -1.660 -11.761 15.095 1.00 91.38 209 THR A C 1
ATOM 1695 O O . THR A 1 209 ? -2.753 -11.533 15.613 1.00 91.38 209 THR A O 1
ATOM 1698 N N . SER A 1 210 ? -0.526 -11.675 15.800 1.00 92.00 210 SER A N 1
ATOM 1699 C CA . SER A 1 210 ? -0.501 -11.288 17.216 1.00 92.00 210 SER A CA 1
ATOM 1700 C C . SER A 1 210 ? -1.046 -9.875 17.440 1.00 92.00 210 SER A C 1
ATOM 1702 O O . SER A 1 210 ? -1.708 -9.629 18.446 1.00 92.00 210 SER A O 1
ATOM 1704 N N . LYS A 1 211 ? -0.812 -8.937 16.510 1.00 93.38 211 LYS A N 1
ATOM 1705 C CA . LYS A 1 211 ? -1.383 -7.583 16.590 1.00 93.38 211 LYS A CA 1
ATOM 1706 C C . LYS A 1 211 ? -2.895 -7.567 16.424 1.00 93.38 211 LYS A C 1
ATOM 1708 O O . LYS A 1 211 ? -3.531 -6.783 17.119 1.00 93.38 211 LYS A O 1
ATOM 1713 N N . ILE A 1 212 ? -3.462 -8.413 15.561 1.00 94.00 212 ILE A N 1
ATOM 1714 C CA . ILE A 1 212 ? -4.922 -8.577 15.460 1.00 94.00 212 ILE A CA 1
ATOM 1715 C C . ILE A 1 212 ? -5.465 -9.066 16.808 1.00 94.00 212 ILE A C 1
ATOM 1717 O O . ILE A 1 212 ? -6.303 -8.399 17.405 1.00 94.00 212 ILE A O 1
ATOM 1721 N N . GLN A 1 213 ? -4.916 -10.162 17.337 1.00 91.00 213 GLN A N 1
ATOM 1722 C CA . GLN A 1 213 ? -5.373 -10.782 18.588 1.00 91.00 213 GLN A CA 1
ATOM 1723 C C . GLN A 1 213 ? -5.228 -9.872 19.819 1.00 91.00 213 GLN A C 1
ATOM 1725 O O . GLN A 1 213 ? -6.023 -9.950 20.753 1.00 91.00 213 GLN A O 1
ATOM 1730 N N . GLY A 1 214 ? -4.200 -9.020 19.841 1.00 91.75 214 GLY A N 1
ATOM 1731 C CA . GLY A 1 214 ? -3.926 -8.102 20.946 1.00 91.75 214 GLY A CA 1
ATOM 1732 C C . GLY A 1 214 ? -4.684 -6.772 20.886 1.00 91.75 214 GLY A C 1
ATOM 1733 O O . GLY A 1 214 ? -4.591 -5.991 21.836 1.00 91.75 214 GLY A O 1
ATOM 1734 N N . LEU A 1 215 ? -5.396 -6.480 19.794 1.00 94.69 215 LEU A N 1
ATOM 1735 C CA . LEU A 1 215 ? -6.061 -5.193 19.593 1.00 94.69 215 LEU A CA 1
ATOM 1736 C C . LEU A 1 215 ? -7.284 -5.067 20.512 1.00 94.69 215 LEU A C 1
ATOM 1738 O O . LEU A 1 215 ? -8.067 -5.999 20.666 1.00 94.69 215 LEU A O 1
ATOM 1742 N N . LYS A 1 216 ? -7.459 -3.894 21.124 1.00 94.38 216 LYS A N 1
ATOM 1743 C CA . LYS A 1 216 ? -8.630 -3.570 21.953 1.00 94.38 216 LYS A CA 1
ATOM 1744 C C . LYS A 1 216 ? -9.077 -2.140 21.681 1.00 94.38 216 LYS A C 1
ATOM 1746 O O . LYS A 1 216 ? -8.232 -1.248 21.684 1.00 94.38 216 LYS A O 1
ATOM 1751 N N . LEU A 1 217 ? -10.373 -1.896 21.503 1.00 94.31 217 LEU A N 1
ATOM 1752 C CA . LEU A 1 217 ? -10.941 -0.555 21.321 1.00 94.31 217 LEU A CA 1
ATOM 1753 C C . LEU A 1 217 ? -10.601 0.376 22.488 1.00 94.31 217 LEU A C 1
ATOM 1755 O O . LEU A 1 217 ? -10.183 1.505 22.255 1.00 94.31 217 LEU A O 1
ATOM 1759 N N . SER A 1 218 ? -10.638 -0.127 23.723 1.00 92.25 218 SER A N 1
ATOM 1760 C CA . SER A 1 218 ? -10.228 0.609 24.932 1.00 92.25 218 SER A CA 1
ATOM 1761 C C . SER A 1 218 ? -8.778 1.116 24.925 1.00 92.25 218 SER A C 1
ATOM 1763 O O . SER A 1 218 ? -8.424 1.978 25.728 1.00 92.25 218 SER A O 1
ATOM 1765 N N . THR A 1 219 ? -7.914 0.616 24.032 1.00 91.06 219 THR A N 1
ATOM 1766 C CA . THR A 1 219 ? -6.534 1.120 23.884 1.00 91.06 219 THR A CA 1
ATOM 1767 C C . THR A 1 219 ? -6.424 2.318 22.939 1.00 91.06 219 THR A C 1
ATOM 1769 O O . THR A 1 219 ? -5.384 2.978 22.909 1.00 91.06 219 THR A O 1
ATOM 1772 N N . TYR A 1 220 ? -7.482 2.633 22.187 1.00 90.75 220 TYR A N 1
ATOM 1773 C CA . TYR A 1 220 ? -7.524 3.793 21.304 1.00 90.75 220 TYR A CA 1
ATOM 1774 C C . TYR A 1 220 ? -7.951 5.031 22.099 1.00 90.75 220 TYR A C 1
ATOM 1776 O O . TYR A 1 220 ? -8.903 4.963 22.877 1.00 90.75 220 TYR A O 1
ATOM 1784 N N . PRO A 1 221 ? -7.292 6.191 21.919 1.00 88.62 221 PRO A N 1
ATOM 1785 C CA . PRO A 1 221 ? -7.745 7.433 22.537 1.00 88.62 221 PRO A CA 1
ATOM 1786 C C . PRO A 1 221 ? -9.194 7.736 22.143 1.00 88.62 221 PRO A C 1
ATOM 1788 O O . PRO A 1 221 ? -9.500 7.800 20.955 1.00 88.62 221 PRO A O 1
ATOM 1791 N N . GLY A 1 222 ? -10.089 7.937 23.114 1.00 87.88 222 GLY A N 1
ATOM 1792 C CA . GLY A 1 222 ? -11.518 8.134 22.828 1.00 87.88 222 GLY A CA 1
ATOM 1793 C C . GLY A 1 222 ? -12.276 6.897 22.383 1.00 87.88 222 GLY A C 1
ATOM 1794 O O . GLY A 1 222 ? -13.433 7.024 21.988 1.00 87.88 222 GLY A O 1
ATOM 1795 N N . GLU A 1 223 ? -11.604 5.747 22.389 1.00 93.19 223 GLU A N 1
ATOM 1796 C CA . GLU A 1 223 ? -12.079 4.511 21.780 1.00 93.19 223 GLU A CA 1
ATOM 1797 C C . GLU A 1 223 ? -12.483 4.708 20.312 1.00 93.19 223 GLU A C 1
ATOM 1799 O O . GLU A 1 223 ? -13.498 4.199 19.858 1.00 93.19 223 GLU A O 1
ATOM 1804 N N . ASP A 1 224 ? -11.685 5.483 19.573 1.00 92.31 224 ASP A N 1
ATOM 1805 C CA . ASP A 1 224 ? -11.910 5.801 18.161 1.00 92.31 224 ASP A CA 1
ATOM 1806 C C . ASP A 1 224 ? -12.025 4.526 17.298 1.00 92.31 224 ASP A C 1
ATOM 1808 O O . ASP A 1 224 ? -11.024 3.890 16.935 1.00 92.31 224 ASP A O 1
ATOM 1812 N N . VAL A 1 225 ? -13.271 4.159 16.979 1.00 95.69 225 VAL A N 1
ATOM 1813 C CA . VAL A 1 225 ? -13.610 2.967 16.194 1.00 95.69 225 VAL A CA 1
ATOM 1814 C C . VAL A 1 225 ? -13.133 3.114 14.753 1.00 95.69 225 VAL A C 1
ATOM 1816 O O . VAL A 1 225 ? -12.670 2.133 14.176 1.00 95.69 225 VAL A O 1
ATOM 1819 N N . ASP A 1 226 ? -13.149 4.318 14.174 1.00 95.38 226 ASP A N 1
ATOM 1820 C CA . ASP A 1 226 ? -12.671 4.540 12.805 1.00 95.38 226 ASP A CA 1
ATOM 1821 C C . ASP A 1 226 ? -11.173 4.261 12.686 1.00 95.38 226 ASP A C 1
ATOM 1823 O O . ASP A 1 226 ? -10.724 3.587 11.746 1.00 95.38 226 ASP A O 1
ATOM 1827 N N . LYS A 1 227 ? -10.385 4.720 13.666 1.00 94.88 227 LYS A N 1
ATOM 1828 C CA . LYS A 1 227 ? -8.952 4.423 13.709 1.00 94.88 227 LYS A CA 1
ATOM 1829 C C . LYS A 1 227 ? -8.703 2.927 13.913 1.00 94.88 227 LYS A C 1
ATOM 1831 O O . LYS A 1 227 ? -7.876 2.347 13.204 1.00 94.88 227 LYS A O 1
ATOM 1836 N N . ALA A 1 228 ? -9.426 2.285 14.830 1.00 95.94 228 ALA A N 1
ATOM 1837 C CA . ALA A 1 228 ? -9.291 0.850 15.078 1.00 95.94 228 ALA A CA 1
ATOM 1838 C C . ALA A 1 228 ? -9.647 0.006 13.845 1.00 95.94 228 ALA A C 1
ATOM 1840 O O . ALA A 1 228 ? -8.889 -0.888 13.463 1.00 95.94 228 ALA A O 1
ATOM 1841 N N . VAL A 1 229 ? -10.749 0.330 13.171 1.00 96.62 229 VAL A N 1
ATOM 1842 C CA . VAL A 1 229 ? -11.176 -0.335 11.937 1.00 96.62 229 VAL A CA 1
ATOM 1843 C C . VAL A 1 229 ? -10.155 -0.118 10.818 1.00 96.62 229 VAL A C 1
ATOM 1845 O O . VAL A 1 229 ? -9.802 -1.066 10.118 1.00 96.62 229 VAL A O 1
ATOM 1848 N N . THR A 1 230 ? -9.602 1.091 10.678 1.00 96.19 230 THR A N 1
ATOM 1849 C CA . THR A 1 230 ? -8.528 1.373 9.708 1.00 96.19 230 THR A CA 1
ATOM 1850 C C . THR A 1 230 ? -7.299 0.493 9.951 1.00 96.19 230 THR A C 1
ATOM 1852 O O . THR A 1 230 ? -6.735 -0.070 9.006 1.00 96.19 230 THR A O 1
ATOM 1855 N N . HIS A 1 231 ? -6.896 0.320 11.212 1.00 96.44 231 HIS A N 1
ATOM 1856 C CA . HIS A 1 231 ? -5.800 -0.575 11.580 1.00 96.44 231 HIS A CA 1
ATOM 1857 C C . HIS A 1 231 ? -6.118 -2.042 11.266 1.00 96.44 231 HIS A C 1
ATOM 1859 O O . HIS A 1 231 ? -5.293 -2.719 10.654 1.00 96.44 231 HIS A O 1
ATOM 1865 N N . LEU A 1 232 ? -7.313 -2.523 11.622 1.00 95.88 232 LEU A N 1
ATOM 1866 C CA . LEU A 1 232 ? -7.743 -3.900 11.356 1.00 95.88 232 LEU A CA 1
ATOM 1867 C C . LEU A 1 232 ? -7.775 -4.202 9.853 1.00 95.88 232 LEU A C 1
ATOM 1869 O O . LEU A 1 232 ? -7.166 -5.179 9.416 1.00 95.88 232 LEU A O 1
ATOM 1873 N N . ARG A 1 233 ? -8.375 -3.321 9.042 1.00 95.50 233 ARG A N 1
ATOM 1874 C CA . ARG A 1 233 ? -8.360 -3.438 7.572 1.00 95.50 233 ARG A CA 1
ATOM 1875 C C . ARG A 1 233 ? -6.940 -3.501 7.023 1.00 95.50 233 ARG A C 1
ATOM 1877 O O . ARG A 1 233 ? -6.656 -4.294 6.129 1.00 95.50 233 ARG A O 1
ATOM 1884 N N . THR A 1 234 ? -6.046 -2.672 7.558 1.00 94.06 234 THR A N 1
ATOM 1885 C CA . THR A 1 234 ? -4.644 -2.633 7.130 1.00 94.06 234 THR A CA 1
ATOM 1886 C C . THR A 1 234 ? -3.934 -3.947 7.442 1.00 94.06 234 THR A C 1
ATOM 1888 O O . THR A 1 234 ? -3.307 -4.510 6.550 1.00 94.06 234 THR A O 1
ATOM 1891 N N . LEU A 1 235 ? -4.087 -4.483 8.656 1.00 93.69 235 LEU A N 1
ATOM 1892 C CA . LEU A 1 235 ? -3.502 -5.769 9.052 1.00 93.69 235 LEU A CA 1
ATOM 1893 C C . LEU A 1 235 ? -3.996 -6.918 8.162 1.00 93.69 235 LEU A C 1
ATOM 1895 O O . LEU A 1 235 ? -3.187 -7.677 7.630 1.00 93.69 235 LEU A O 1
ATOM 1899 N N . VAL A 1 236 ? -5.311 -7.006 7.939 1.00 92.25 236 VAL A N 1
ATOM 1900 C CA . VAL A 1 236 ? -5.914 -8.028 7.067 1.00 92.25 236 VAL A CA 1
ATOM 1901 C C . VAL A 1 236 ? -5.406 -7.887 5.632 1.00 92.25 236 VAL A C 1
ATOM 1903 O O . VAL A 1 236 ? -5.050 -8.876 4.995 1.00 92.25 236 VAL A O 1
ATOM 1906 N N . ARG A 1 237 ? -5.307 -6.657 5.117 1.00 90.06 237 ARG A N 1
ATOM 1907 C CA . ARG A 1 237 ? -4.764 -6.387 3.781 1.00 90.06 237 ARG A CA 1
ATOM 1908 C C . ARG A 1 237 ? -3.296 -6.788 3.663 1.00 90.06 237 ARG A C 1
ATOM 1910 O O . ARG A 1 237 ? -2.921 -7.334 2.628 1.00 90.06 237 ARG A O 1
ATOM 1917 N N . CYS A 1 238 ? -2.475 -6.539 4.687 1.00 89.31 238 CYS A N 1
ATOM 1918 C CA . CYS A 1 238 ? -1.092 -7.009 4.712 1.00 89.31 238 CYS A CA 1
ATOM 1919 C C . CYS A 1 238 ? -1.048 -8.536 4.588 1.00 89.31 238 CYS A C 1
ATOM 1921 O O . CYS A 1 238 ? -0.374 -9.038 3.695 1.00 89.31 238 CYS A O 1
ATOM 1923 N N . LEU A 1 239 ? -1.812 -9.260 5.415 1.00 89.69 239 LEU A N 1
ATOM 1924 C CA . LEU A 1 239 ? -1.860 -10.727 5.390 1.00 89.69 239 LEU A CA 1
ATOM 1925 C C . LEU A 1 239 ? -2.305 -11.270 4.025 1.00 89.69 239 LEU A C 1
ATOM 1927 O O . LEU A 1 239 ? -1.614 -12.112 3.466 1.00 89.69 239 LEU A O 1
ATOM 1931 N N . LYS A 1 240 ? -3.371 -10.715 3.431 1.00 87.38 240 LYS A N 1
ATOM 1932 C CA . LYS A 1 240 ? -3.843 -11.103 2.085 1.00 87.38 240 LYS A CA 1
ATOM 1933 C C . LYS A 1 240 ? -2.790 -10.890 0.990 1.00 87.38 240 LYS A C 1
ATOM 1935 O O . LYS A 1 240 ? -2.766 -11.620 0.004 1.00 87.38 240 LYS A O 1
ATOM 1940 N N . LYS A 1 241 ? -1.938 -9.867 1.126 1.00 84.38 241 LYS A N 1
ATOM 1941 C CA . LYS A 1 241 ? -0.891 -9.552 0.139 1.00 84.38 241 LYS A CA 1
ATOM 1942 C C . LYS A 1 241 ? 0.399 -10.344 0.348 1.00 84.38 241 LYS A C 1
ATOM 1944 O O . LYS A 1 241 ? 1.187 -10.456 -0.588 1.00 84.38 241 LYS A O 1
ATOM 1949 N N . LEU A 1 242 ? 0.628 -10.893 1.538 1.00 82.75 242 LEU A N 1
ATOM 1950 C CA . LEU A 1 242 ? 1.728 -11.813 1.811 1.00 82.75 242 LEU A CA 1
ATOM 1951 C C . LEU A 1 242 ? 1.326 -13.207 1.303 1.00 82.75 242 LEU A C 1
ATOM 1953 O O . LEU A 1 242 ? 0.801 -14.028 2.038 1.00 82.75 242 LEU A O 1
ATOM 1957 N N . LYS A 1 243 ? 1.519 -13.481 0.011 1.00 74.69 243 LYS A N 1
ATOM 1958 C CA . LYS A 1 243 ? 1.217 -14.807 -0.551 1.00 74.69 243 LYS A CA 1
ATOM 1959 C C . LYS A 1 243 ? 2.282 -15.817 -0.128 1.00 74.69 243 LYS A C 1
ATOM 1961 O O . LYS A 1 243 ? 3.471 -15.552 -0.283 1.00 74.69 243 LYS A O 1
ATOM 1966 N N . ARG A 1 244 ? 1.892 -16.997 0.355 1.00 74.25 244 ARG A N 1
ATOM 1967 C CA . ARG A 1 244 ? 2.822 -18.098 0.671 1.00 74.25 244 ARG A CA 1
ATOM 1968 C C . ARG A 1 244 ? 2.394 -19.367 -0.047 1.00 74.25 244 ARG A C 1
ATOM 1970 O O . ARG A 1 244 ? 1.211 -19.552 -0.296 1.00 74.25 244 ARG A O 1
ATOM 1977 N N . ARG A 1 245 ? 3.347 -20.242 -0.372 1.00 76.00 245 ARG A N 1
ATOM 1978 C CA . ARG A 1 245 ? 3.064 -21.598 -0.854 1.00 76.00 245 ARG A CA 1
ATOM 1979 C C . ARG A 1 245 ? 3.548 -22.643 0.144 1.00 76.00 245 ARG A C 1
ATOM 1981 O O . ARG A 1 245 ? 4.573 -22.431 0.792 1.00 76.00 245 ARG A O 1
ATOM 1988 N N . ASN A 1 246 ? 2.807 -23.738 0.281 1.00 75.19 246 ASN A N 1
ATOM 1989 C CA . ASN A 1 246 ? 3.244 -24.906 1.045 1.00 75.19 246 ASN A CA 1
ATOM 1990 C C . ASN A 1 246 ? 4.267 -25.739 0.243 1.00 75.19 246 ASN A C 1
ATOM 1992 O O . ASN A 1 246 ? 4.591 -25.407 -0.900 1.00 75.19 246 ASN A O 1
ATOM 1996 N N . ALA A 1 247 ? 4.784 -26.815 0.846 1.00 74.62 247 ALA A N 1
ATOM 1997 C CA . ALA A 1 247 ? 5.739 -27.723 0.197 1.00 74.62 247 ALA A CA 1
ATOM 1998 C C . ALA A 1 247 ? 5.186 -28.345 -1.101 1.00 74.62 247 ALA A C 1
ATOM 2000 O O . ALA A 1 247 ? 5.943 -28.592 -2.035 1.00 74.62 247 ALA A O 1
ATOM 2001 N N . ASP A 1 248 ? 3.866 -28.512 -1.175 1.00 78.69 248 ASP A N 1
ATOM 2002 C CA . ASP A 1 248 ? 3.143 -29.069 -2.320 1.00 78.69 248 ASP A CA 1
ATOM 2003 C C . ASP A 1 248 ? 2.827 -28.017 -3.406 1.00 78.69 248 ASP A C 1
ATOM 2005 O O . ASP A 1 248 ? 2.214 -28.321 -4.426 1.00 78.69 248 ASP A O 1
ATOM 2009 N N . GLY A 1 249 ? 3.238 -26.759 -3.208 1.00 73.12 249 GLY A N 1
ATOM 2010 C CA . GLY A 1 249 ? 3.058 -25.668 -4.169 1.00 73.12 249 GLY A CA 1
ATOM 2011 C C . GLY A 1 249 ? 1.693 -24.967 -4.133 1.00 73.12 249 GLY A C 1
ATOM 2012 O O . GLY A 1 249 ? 1.476 -24.053 -4.934 1.00 73.12 249 GLY A O 1
ATOM 2013 N N . HIS A 1 250 ? 0.803 -25.330 -3.207 1.00 77.62 250 HIS A N 1
ATOM 2014 C CA . HIS A 1 250 ? -0.499 -24.690 -2.999 1.00 77.62 250 HIS A CA 1
ATOM 2015 C C . HIS A 1 250 ? -0.374 -23.376 -2.225 1.00 77.62 250 HIS A C 1
ATOM 2017 O O . HIS A 1 250 ? 0.401 -23.278 -1.274 1.00 77.62 250 HIS A O 1
ATOM 2023 N N . GLU A 1 251 ? -1.156 -22.370 -2.623 1.00 78.69 251 GLU A N 1
ATOM 2024 C CA . GLU A 1 251 ? -1.227 -21.079 -1.933 1.00 78.69 251 GLU A CA 1
ATOM 2025 C C . GLU A 1 251 ? -1.872 -21.233 -0.547 1.00 78.69 251 GLU A C 1
ATOM 2027 O O . GLU A 1 251 ? -2.884 -21.914 -0.394 1.00 78.69 251 GLU A O 1
ATOM 2032 N N . ILE A 1 252 ? -1.261 -20.616 0.463 1.00 81.38 252 ILE A N 1
ATOM 2033 C CA . ILE A 1 252 ? -1.725 -20.614 1.849 1.00 81.38 252 ILE A CA 1
ATOM 2034 C C . ILE A 1 252 ? -2.387 -19.266 2.117 1.00 81.38 252 ILE A C 1
ATOM 2036 O O . ILE A 1 252 ? -1.738 -18.227 1.970 1.00 81.38 252 ILE A O 1
ATOM 2040 N N . ASP A 1 253 ? -3.645 -19.289 2.556 1.00 83.56 253 ASP A N 1
ATOM 2041 C CA . ASP A 1 253 ? -4.288 -18.101 3.108 1.00 83.56 253 ASP A CA 1
ATOM 2042 C C . ASP A 1 253 ? -3.686 -17.792 4.486 1.00 83.56 253 ASP A C 1
ATOM 2044 O O . ASP A 1 253 ? -3.710 -18.622 5.398 1.00 83.56 253 ASP A O 1
ATOM 2048 N N . LEU A 1 254 ? -3.084 -16.610 4.612 1.00 87.50 254 LEU A N 1
ATOM 2049 C CA . LEU A 1 254 ? -2.480 -16.145 5.860 1.00 87.50 254 LEU A CA 1
ATOM 2050 C C . LEU A 1 254 ? -3.471 -15.375 6.738 1.00 87.50 254 LEU A C 1
ATOM 2052 O O . LEU A 1 254 ? -3.126 -14.990 7.857 1.00 87.50 254 LEU A O 1
ATOM 2056 N N . VAL A 1 255 ? -4.685 -15.123 6.247 1.00 88.06 255 VAL A N 1
ATOM 2057 C CA . VAL A 1 255 ? -5.760 -14.557 7.054 1.00 88.06 255 VAL A CA 1
ATOM 2058 C C . VAL A 1 255 ? -6.268 -15.632 8.025 1.00 88.06 255 VAL A C 1
ATOM 2060 O O . VAL A 1 255 ? -6.569 -16.745 7.597 1.00 88.06 255 VAL A O 1
ATOM 2063 N N . PRO A 1 256 ? -6.379 -15.340 9.336 1.00 87.00 256 PRO A N 1
ATOM 2064 C CA . PRO A 1 256 ? -6.905 -16.303 10.297 1.00 87.00 256 PRO A CA 1
ATOM 2065 C C . PRO A 1 256 ? -8.311 -16.782 9.918 1.00 87.00 256 PRO A C 1
ATOM 2067 O O . PRO A 1 256 ? -9.197 -15.965 9.668 1.00 87.00 256 PRO A O 1
ATOM 2070 N N . PHE A 1 257 ? -8.535 -18.099 9.931 1.00 84.62 257 PHE A N 1
ATOM 2071 C CA . PHE A 1 257 ? -9.835 -18.693 9.585 1.00 84.62 257 PHE A CA 1
ATOM 2072 C C . PHE A 1 257 ? -10.973 -18.223 10.507 1.00 84.62 257 PHE A C 1
ATOM 2074 O O . PHE A 1 257 ? -12.132 -18.191 10.110 1.00 84.62 257 PHE A O 1
ATOM 2081 N N . ASP A 1 258 ? -10.646 -17.858 11.747 1.00 87.56 258 ASP A N 1
ATOM 2082 C CA . ASP A 1 258 ? -11.567 -17.367 12.767 1.00 87.56 258 ASP A CA 1
ATOM 2083 C C . ASP A 1 258 ? -11.561 -15.832 12.878 1.00 87.56 258 ASP A C 1
ATOM 2085 O O . ASP A 1 258 ? -12.030 -15.288 13.880 1.00 87.56 258 ASP A O 1
ATOM 2089 N N . LEU A 1 259 ? -11.054 -15.117 11.863 1.00 91.81 259 LEU A N 1
ATOM 2090 C CA . LEU A 1 259 ? -10.931 -13.658 11.876 1.00 91.81 259 LEU A CA 1
ATOM 2091 C C . LEU A 1 259 ? -12.245 -12.970 12.259 1.00 91.81 259 LEU A C 1
ATOM 2093 O O . LEU A 1 259 ? -12.229 -12.132 13.155 1.00 91.81 259 LEU A O 1
ATOM 2097 N N . THR A 1 260 ? -13.379 -13.334 11.653 1.00 92.50 260 THR A N 1
ATOM 2098 C CA . THR A 1 260 ? -14.687 -12.729 11.970 1.00 92.50 260 THR A CA 1
ATOM 2099 C C . THR A 1 260 ? -15.006 -12.832 13.466 1.00 92.50 260 THR A C 1
ATOM 2101 O O . THR A 1 260 ? -15.390 -11.850 14.103 1.00 92.50 260 THR A O 1
ATOM 2104 N N . LYS A 1 261 ? -14.749 -13.994 14.078 1.00 91.81 261 LYS A N 1
ATOM 2105 C CA . LYS A 1 261 ? -14.919 -14.200 15.523 1.00 91.81 261 LYS A CA 1
ATOM 2106 C C . LYS A 1 261 ? -13.970 -13.324 16.341 1.00 91.81 261 LYS A C 1
ATOM 2108 O O . LYS A 1 261 ? -14.393 -12.736 17.337 1.00 91.81 261 LYS A O 1
ATOM 2113 N N . GLN A 1 262 ? -12.706 -13.223 15.930 1.00 94.12 262 GLN A N 1
ATOM 2114 C CA . GLN A 1 262 ? -11.735 -12.347 16.586 1.00 94.12 262 GLN A CA 1
ATOM 2115 C C . GLN A 1 262 ? -12.174 -10.876 16.512 1.00 94.12 262 GLN A C 1
ATOM 2117 O O . GLN A 1 262 ? -12.111 -10.180 17.522 1.00 94.12 262 GLN A O 1
ATOM 2122 N N . LEU A 1 263 ? -12.688 -10.419 15.364 1.00 96.19 263 LEU A N 1
ATOM 2123 C CA . LEU A 1 263 ? -13.189 -9.054 15.178 1.00 96.19 263 LEU A CA 1
ATOM 2124 C C . LEU A 1 263 ? -14.329 -8.727 16.143 1.00 96.19 263 LEU A C 1
ATOM 2126 O O . LEU A 1 263 ? -14.264 -7.703 16.820 1.00 96.19 263 LEU A O 1
ATOM 2130 N N . TYR A 1 264 ? -15.323 -9.610 16.284 1.00 96.12 264 TYR A N 1
ATOM 2131 C CA . TYR A 1 264 ? -16.381 -9.432 17.283 1.00 96.12 264 TYR A CA 1
ATOM 2132 C C . TYR A 1 264 ? -15.831 -9.324 18.707 1.00 96.12 264 TYR A C 1
ATOM 2134 O O . TYR A 1 264 ? -16.318 -8.510 19.492 1.00 96.12 264 TYR A O 1
ATOM 2142 N N . GLY A 1 265 ? -14.819 -10.128 19.047 1.00 95.31 265 GLY A N 1
ATOM 2143 C CA . GLY A 1 265 ? -14.155 -10.065 20.349 1.00 95.31 265 GLY A CA 1
ATOM 2144 C C . GLY A 1 265 ? -13.460 -8.724 20.585 1.00 95.31 265 GLY A C 1
ATOM 2145 O O . GLY A 1 265 ? -13.634 -8.121 21.639 1.00 95.31 265 GLY A O 1
ATOM 2146 N N . ILE A 1 266 ? -12.724 -8.229 19.589 1.00 96.31 266 ILE A N 1
ATOM 2147 C CA . ILE A 1 266 ? -12.019 -6.941 19.635 1.00 96.31 266 ILE A CA 1
ATOM 2148 C C . ILE A 1 266 ? -13.012 -5.781 19.766 1.00 96.31 266 ILE A C 1
ATOM 2150 O O . ILE A 1 266 ? -12.820 -4.893 20.598 1.00 96.31 266 ILE A O 1
ATOM 2154 N N . LEU A 1 267 ? -14.086 -5.789 18.976 1.00 96.62 267 LEU A N 1
ATOM 2155 C CA . LEU A 1 267 ? -15.094 -4.728 18.961 1.00 96.62 267 LEU A CA 1
ATOM 2156 C C . LEU A 1 267 ? -15.894 -4.648 20.273 1.00 96.62 267 LEU A C 1
ATOM 2158 O O . LEU A 1 267 ? -16.361 -3.579 20.631 1.00 96.62 267 LEU A O 1
ATOM 2162 N N . GLN A 1 268 ? -15.984 -5.726 21.053 1.00 95.75 268 GLN A N 1
ATOM 2163 C CA . GLN A 1 268 ? -16.649 -5.724 22.367 1.00 95.75 268 GLN A CA 1
ATOM 2164 C C . GLN A 1 268 ? -15.772 -5.196 23.520 1.00 95.75 268 GLN A C 1
ATOM 2166 O O . GLN A 1 268 ? -16.119 -5.349 24.689 1.00 95.75 268 GLN A O 1
ATOM 2171 N N . THR A 1 269 ? -14.609 -4.608 23.228 1.00 95.56 269 THR A N 1
ATOM 2172 C CA . THR A 1 269 ? -13.673 -4.105 24.256 1.00 95.56 269 THR A CA 1
ATOM 2173 C C . THR A 1 269 ? -13.782 -2.599 24.511 1.00 95.56 269 THR A C 1
ATOM 2175 O O . THR A 1 269 ? -12.850 -2.014 25.073 1.00 95.56 269 THR A O 1
ATOM 2178 N N . SER A 1 270 ? -14.878 -1.975 24.072 1.00 94.81 270 SER A N 1
ATOM 2179 C CA . SER A 1 270 ? -15.214 -0.573 24.348 1.00 94.81 270 SER A CA 1
ATOM 2180 C C . SER A 1 270 ? -15.798 -0.412 25.759 1.00 94.81 270 SER A C 1
ATOM 2182 O O . SER A 1 270 ? -16.299 -1.370 26.344 1.00 94.81 270 SER A O 1
ATOM 2184 N N . SER A 1 271 ? -15.768 0.800 26.308 1.00 91.81 271 SER A N 1
ATOM 2185 C CA . SER A 1 271 ? -16.513 1.206 27.501 1.00 91.81 271 SER A CA 1
ATOM 2186 C C . SER A 1 271 ? -17.972 1.598 27.219 1.00 91.81 271 SER A C 1
ATOM 2188 O O . SER A 1 271 ? -18.676 2.012 28.139 1.00 91.81 271 SER A O 1
ATOM 2190 N N . CYS A 1 272 ? -18.430 1.539 25.965 1.00 93.31 272 CYS A N 1
ATOM 2191 C CA . CYS A 1 272 ? -19.806 1.847 25.583 1.00 93.31 272 CYS A CA 1
ATOM 2192 C C . CYS A 1 272 ? -20.681 0.587 25.597 1.00 93.31 272 CYS A C 1
ATOM 2194 O O . CYS A 1 272 ? -20.622 -0.236 24.684 1.00 93.31 272 CYS A O 1
ATOM 2196 N N . ASP A 1 273 ? -21.512 0.449 26.634 1.00 94.19 273 ASP A N 1
ATOM 2197 C CA . ASP A 1 273 ? -22.374 -0.725 26.832 1.00 94.19 273 ASP A CA 1
ATOM 2198 C C . ASP A 1 273 ? -23.373 -0.925 25.686 1.00 94.19 273 ASP A C 1
ATOM 2200 O O . ASP A 1 273 ? -23.534 -2.048 25.205 1.00 94.19 273 ASP A O 1
ATOM 2204 N N . ASP A 1 274 ? -23.982 0.159 25.193 1.00 93.94 274 ASP A N 1
ATOM 2205 C CA . ASP A 1 274 ? -24.906 0.120 24.052 1.00 93.94 274 ASP A CA 1
ATOM 2206 C C . ASP A 1 274 ? -24.210 -0.434 22.800 1.00 93.94 274 ASP A C 1
ATOM 2208 O O . ASP A 1 274 ? -24.744 -1.311 22.116 1.00 93.94 274 ASP A O 1
ATOM 2212 N N . PHE A 1 275 ? -22.981 0.022 22.533 1.00 96.69 275 PHE A N 1
ATOM 2213 C CA . PHE A 1 275 ? -22.172 -0.479 21.425 1.00 96.69 275 PHE A CA 1
ATOM 2214 C C . PHE A 1 275 ? -21.860 -1.969 21.595 1.00 96.69 275 PHE A C 1
ATOM 2216 O O . PHE A 1 275 ? -22.143 -2.774 20.706 1.00 96.69 275 PHE A O 1
ATOM 2223 N N . ASN A 1 276 ? -21.329 -2.354 22.758 1.00 96.75 276 ASN A N 1
ATOM 2224 C CA . ASN A 1 276 ? -20.958 -3.737 23.050 1.00 96.75 276 ASN A CA 1
ATOM 2225 C C . ASN A 1 276 ? -22.160 -4.689 22.959 1.00 96.75 276 ASN A C 1
ATOM 2227 O O . ASN A 1 276 ? -22.024 -5.797 22.443 1.00 96.75 276 ASN A O 1
ATOM 2231 N N . SER A 1 277 ? -23.337 -4.263 23.424 1.00 96.56 277 SER A N 1
ATOM 2232 C CA . SER A 1 277 ? -24.576 -5.048 23.377 1.00 96.56 277 SER A CA 1
ATOM 2233 C C . SER A 1 277 ? -25.032 -5.321 21.940 1.00 96.56 277 SER A C 1
ATOM 2235 O O . SER A 1 277 ? -25.359 -6.458 21.584 1.00 96.56 277 SER A O 1
ATOM 2237 N N . MET A 1 278 ? -24.975 -4.305 21.074 1.00 96.56 278 MET A N 1
ATOM 2238 C CA . MET A 1 278 ? -25.313 -4.447 19.656 1.00 96.56 278 MET A CA 1
ATOM 2239 C C . MET A 1 278 ? -24.320 -5.356 18.921 1.00 96.56 278 MET A C 1
ATOM 2241 O O . MET A 1 278 ? -24.736 -6.268 18.205 1.00 96.56 278 MET A O 1
ATOM 2245 N N . ILE A 1 279 ? -23.014 -5.184 19.155 1.00 97.25 279 ILE A N 1
ATOM 2246 C CA . ILE A 1 279 ? -21.978 -6.056 18.577 1.00 97.25 279 ILE A CA 1
ATOM 2247 C C . ILE A 1 279 ? -22.127 -7.500 19.077 1.00 97.25 279 ILE A C 1
ATOM 2249 O O . ILE A 1 279 ? -21.994 -8.442 18.295 1.00 97.25 279 ILE A O 1
ATOM 2253 N N . ARG A 1 280 ? -22.454 -7.702 20.359 1.00 96.69 280 ARG A N 1
ATOM 2254 C CA . ARG A 1 280 ? -22.728 -9.031 20.921 1.00 96.69 280 ARG A CA 1
ATOM 2255 C C . ARG A 1 280 ? -23.945 -9.683 20.274 1.00 96.69 280 ARG A C 1
ATOM 2257 O O . ARG A 1 280 ? -23.913 -10.876 19.988 1.00 96.69 280 ARG A O 1
ATOM 2264 N N . THR A 1 281 ? -25.004 -8.917 20.036 1.00 96.38 281 THR A N 1
ATOM 2265 C CA . THR A 1 281 ? -26.208 -9.408 19.354 1.00 96.38 281 THR A CA 1
ATOM 2266 C C . THR A 1 281 ? -25.880 -9.848 17.927 1.00 96.38 281 THR A C 1
ATOM 2268 O O . THR A 1 281 ? -26.253 -10.948 17.527 1.00 96.38 281 THR A O 1
ATOM 2271 N N . ALA A 1 282 ? -25.108 -9.044 17.189 1.00 95.38 282 ALA A N 1
ATOM 2272 C CA . ALA A 1 282 ? -24.626 -9.411 15.860 1.00 95.38 282 ALA A CA 1
ATOM 2273 C C . ALA A 1 282 ? -23.781 -10.698 15.885 1.00 95.38 282 ALA A C 1
ATOM 2275 O O . ALA A 1 282 ? -24.026 -11.604 15.095 1.00 95.38 282 ALA A O 1
ATOM 2276 N N . PHE A 1 283 ? -22.862 -10.828 16.848 1.00 95.56 283 PHE A N 1
ATOM 2277 C CA . PHE A 1 283 ? -22.078 -12.050 17.040 1.00 95.56 283 PHE A CA 1
ATOM 2278 C C . PHE A 1 283 ? -22.955 -13.289 17.278 1.00 95.56 283 PHE A C 1
ATOM 2280 O O . PHE A 1 283 ? -22.705 -14.339 16.690 1.00 95.56 283 PHE A O 1
ATOM 2287 N N . LEU A 1 284 ? -23.977 -13.192 18.136 1.00 94.31 284 LEU A N 1
ATOM 2288 C CA . LEU A 1 284 ? -24.871 -14.317 18.427 1.00 94.31 284 LEU A CA 1
ATOM 2289 C C . LEU A 1 284 ? -25.691 -14.732 17.198 1.00 94.31 284 LEU A C 1
ATOM 2291 O O . LEU A 1 284 ? -25.899 -15.926 16.985 1.00 94.31 284 LEU A O 1
ATOM 2295 N N . ASN A 1 285 ? -26.109 -13.770 16.372 1.00 92.62 285 ASN A N 1
ATOM 2296 C CA . ASN A 1 285 ? -26.807 -14.047 15.117 1.00 92.62 285 ASN A CA 1
ATOM 2297 C C . ASN A 1 285 ? -25.909 -14.812 14.133 1.00 92.62 285 ASN A C 1
ATOM 2299 O O . ASN A 1 285 ? -26.329 -15.839 13.597 1.00 92.62 285 ASN A O 1
ATOM 2303 N N . ASP A 1 286 ? -24.664 -14.367 13.960 1.00 91.81 286 ASP A N 1
ATOM 2304 C CA . ASP A 1 286 ? -23.663 -15.046 13.129 1.00 91.81 286 ASP A CA 1
ATOM 2305 C C . ASP A 1 286 ? -23.330 -16.441 13.663 1.00 91.81 286 ASP A C 1
ATOM 2307 O O . ASP A 1 286 ? -23.256 -17.412 12.908 1.00 91.81 286 ASP A O 1
ATOM 2311 N N . GLN A 1 287 ? -23.187 -16.577 14.982 1.00 90.12 287 GLN A N 1
ATOM 2312 C CA . GLN A 1 287 ? -22.942 -17.864 15.620 1.00 90.12 287 GLN A CA 1
ATOM 2313 C C . GLN A 1 287 ? -24.106 -18.834 15.381 1.00 90.12 287 GLN A C 1
ATOM 2315 O O . GLN A 1 287 ? -23.880 -19.998 15.045 1.00 90.12 287 GLN A O 1
ATOM 2320 N N . HIS A 1 288 ? -25.347 -18.368 15.526 1.00 89.62 288 HIS A N 1
ATOM 2321 C CA . HIS A 1 288 ? -26.539 -19.166 15.255 1.00 89.62 288 HIS A CA 1
ATOM 2322 C C . HIS A 1 288 ? -26.629 -19.570 13.775 1.00 89.62 288 HIS A C 1
ATOM 2324 O O . HIS A 1 288 ? -26.907 -20.733 13.468 1.00 89.62 288 HIS A O 1
ATOM 2330 N N . ALA A 1 289 ? -26.346 -18.650 12.847 1.00 87.88 289 ALA A N 1
ATOM 2331 C CA . ALA A 1 289 ? -26.268 -18.956 11.419 1.00 87.88 289 ALA A CA 1
ATOM 2332 C C . ALA A 1 289 ? -25.188 -20.013 11.131 1.00 87.88 289 ALA A C 1
ATOM 2334 O O . ALA A 1 289 ? -25.448 -20.985 10.422 1.00 87.88 289 ALA A O 1
ATOM 2335 N N . GLY A 1 290 ? -24.020 -19.887 11.762 1.00 86.94 290 GLY A N 1
ATOM 2336 C CA . GLY A 1 290 ? -22.927 -20.847 11.669 1.00 86.94 290 GLY A CA 1
ATOM 2337 C C . GLY A 1 290 ? -23.288 -22.252 12.158 1.00 86.94 290 GLY A C 1
ATOM 2338 O O . GLY A 1 290 ? -22.893 -23.235 11.535 1.00 86.94 290 GLY A O 1
ATOM 2339 N N . LEU A 1 291 ? -24.054 -22.359 13.247 1.00 88.44 291 LEU A N 1
ATOM 2340 C CA . LEU A 1 291 ? -24.503 -23.641 13.803 1.00 88.44 291 LEU A CA 1
ATOM 2341 C C . LEU A 1 291 ? -25.602 -24.302 12.963 1.00 88.44 291 LEU A C 1
ATOM 2343 O O . LEU A 1 291 ? -25.610 -25.520 12.818 1.00 88.44 291 LEU A O 1
ATOM 2347 N N . THR A 1 292 ? -26.529 -23.510 12.423 1.00 89.69 292 THR A N 1
ATOM 2348 C CA . THR A 1 292 ? -27.704 -24.028 11.699 1.00 89.69 292 THR A CA 1
ATOM 2349 C C . THR A 1 292 ? -27.448 -24.268 10.216 1.00 89.69 292 THR A C 1
ATOM 2351 O O . THR A 1 292 ? -28.059 -25.159 9.631 1.00 89.69 292 THR A O 1
ATOM 2354 N N . ARG A 1 293 ? -26.565 -23.481 9.594 1.00 86.19 293 ARG A N 1
ATOM 2355 C CA . ARG A 1 293 ? -26.330 -23.492 8.140 1.00 86.19 293 ARG A CA 1
ATOM 2356 C C . ARG A 1 293 ? -24.873 -23.769 7.760 1.00 86.19 293 ARG A C 1
ATOM 2358 O O . ARG A 1 293 ? -24.592 -24.008 6.592 1.00 86.19 293 ARG A O 1
ATOM 2365 N N . GLY A 1 294 ? -23.954 -23.782 8.726 1.00 81.50 294 GLY A N 1
ATOM 2366 C CA . GLY A 1 294 ? -22.525 -24.016 8.512 1.00 81.50 294 GLY A CA 1
ATOM 2367 C C . GLY A 1 294 ? -21.679 -22.738 8.536 1.00 81.50 294 GLY A C 1
ATOM 2368 O O . GLY A 1 294 ? -22.178 -21.624 8.390 1.00 81.50 294 GLY A O 1
ATOM 2369 N N . ILE A 1 295 ? -20.362 -22.904 8.716 1.00 73.06 295 ILE A N 1
ATOM 2370 C CA . ILE A 1 295 ? -19.393 -21.809 8.946 1.00 73.06 295 ILE A CA 1
ATOM 2371 C C . ILE A 1 295 ? -19.319 -20.818 7.770 1.00 73.06 295 ILE A C 1
ATOM 2373 O O . ILE A 1 295 ? -19.025 -19.646 7.979 1.00 73.06 295 ILE A O 1
ATOM 2377 N N . SER A 1 296 ? -19.661 -21.241 6.552 1.00 74.12 296 SER A N 1
ATOM 2378 C CA . SER A 1 296 ? -19.741 -20.365 5.373 1.00 74.12 296 SER A CA 1
ATOM 2379 C C . SER A 1 296 ? -20.791 -19.253 5.481 1.00 74.12 296 SER A C 1
ATOM 2381 O O . SER A 1 296 ? -20.815 -18.374 4.629 1.00 74.12 296 SER A O 1
ATOM 2383 N N . HIS A 1 297 ? -21.670 -19.300 6.487 1.00 79.06 297 HIS A N 1
ATOM 2384 C CA . HIS A 1 297 ? -22.701 -18.291 6.740 1.00 79.06 297 HIS A CA 1
ATOM 2385 C C . HIS A 1 297 ? -22.317 -17.250 7.795 1.00 79.06 297 HIS A C 1
ATOM 2387 O O . HIS A 1 297 ? -23.169 -16.458 8.191 1.00 79.06 297 HIS A O 1
ATOM 2393 N N . TRP A 1 298 ? -21.071 -17.255 8.270 1.00 84.19 298 TRP A N 1
ATOM 2394 C CA . TRP A 1 298 ? -20.550 -16.129 9.042 1.00 84.19 298 TRP A CA 1
ATOM 2395 C C . TRP A 1 298 ? -20.426 -14.897 8.143 1.00 84.19 298 TRP A C 1
ATOM 2397 O O . TRP A 1 298 ? -20.098 -15.033 6.963 1.00 84.19 298 TRP A O 1
ATOM 2407 N N . SER A 1 299 ? -20.661 -13.711 8.706 1.00 87.69 299 SER A N 1
ATOM 2408 C CA . SER A 1 299 ? -20.504 -12.449 7.984 1.00 87.69 299 SER A CA 1
ATOM 2409 C C . SER A 1 299 ? -19.062 -12.275 7.501 1.00 87.69 299 SER A C 1
ATOM 2411 O O . SER A 1 299 ? -18.101 -12.700 8.167 1.00 87.69 299 SER A O 1
ATOM 2413 N N . ASP A 1 300 ? -18.893 -11.616 6.351 1.00 90.69 300 ASP A N 1
ATOM 2414 C CA . ASP A 1 300 ? -17.555 -11.270 5.872 1.00 90.69 300 ASP A CA 1
ATOM 2415 C C . ASP A 1 300 ? -16.889 -10.300 6.872 1.00 90.69 300 ASP A C 1
ATOM 2417 O O . ASP A 1 300 ? -17.554 -9.409 7.415 1.00 90.69 300 ASP A O 1
ATOM 2421 N N . PRO A 1 301 ? -15.574 -10.427 7.140 1.00 92.31 301 PRO A N 1
ATOM 2422 C CA . PRO A 1 301 ? -14.860 -9.509 8.021 1.00 92.31 301 PRO A CA 1
ATOM 2423 C C . PRO A 1 301 ? -15.103 -8.020 7.722 1.00 92.31 301 PRO A C 1
ATOM 2425 O O . PRO A 1 301 ? -15.175 -7.218 8.652 1.00 92.31 301 PRO A O 1
ATOM 2428 N N . GLU A 1 302 ? -15.240 -7.629 6.453 1.00 94.25 302 GLU A N 1
ATOM 2429 C CA . GLU A 1 302 ? -15.500 -6.241 6.064 1.00 94.25 302 GLU A CA 1
ATOM 2430 C C . GLU A 1 302 ? -16.920 -5.785 6.426 1.00 94.25 302 GLU A C 1
ATOM 2432 O O . GLU A 1 302 ? -17.098 -4.640 6.846 1.00 94.25 302 GLU A O 1
ATOM 2437 N N . GLU A 1 303 ? -17.918 -6.669 6.348 1.00 94.44 303 GLU A N 1
ATOM 2438 C CA . GLU A 1 303 ? -19.294 -6.369 6.768 1.00 94.44 303 GLU A CA 1
ATOM 2439 C C . GLU A 1 303 ? -19.352 -6.078 8.270 1.00 94.44 303 GLU A C 1
ATOM 2441 O O . GLU A 1 303 ? -19.956 -5.089 8.692 1.00 94.44 303 GLU A O 1
ATOM 2446 N N . VAL A 1 304 ? -18.643 -6.871 9.081 1.00 95.94 304 VAL A N 1
ATOM 2447 C CA . VAL A 1 304 ? -18.540 -6.654 10.534 1.00 95.94 304 VAL A CA 1
ATOM 2448 C C . VAL A 1 304 ? -17.870 -5.315 10.850 1.00 95.94 304 VAL A C 1
ATOM 2450 O O . VAL A 1 304 ? -18.356 -4.553 11.690 1.00 95.94 304 VAL A O 1
ATOM 2453 N N . LEU A 1 305 ? -16.772 -4.990 10.162 1.00 97.12 305 LEU A N 1
ATOM 2454 C CA . LEU A 1 305 ? -16.071 -3.717 10.344 1.00 97.12 305 LEU A CA 1
ATOM 2455 C C . LEU A 1 305 ? -16.928 -2.516 9.907 1.00 97.12 305 LEU A C 1
ATOM 2457 O O . LEU A 1 305 ? -16.950 -1.498 10.598 1.00 97.12 305 LEU A O 1
ATOM 2461 N N . SER A 1 306 ? -17.660 -2.628 8.796 1.00 97.12 306 SER A N 1
ATOM 2462 C CA . SER A 1 306 ? -18.556 -1.575 8.301 1.00 97.12 306 SER A CA 1
ATOM 2463 C C . SER A 1 306 ? -19.766 -1.357 9.216 1.00 97.12 306 SER A C 1
ATOM 2465 O O . SER A 1 306 ? -20.131 -0.211 9.501 1.00 97.12 306 SER A O 1
ATOM 2467 N N . MET A 1 307 ? -20.347 -2.439 9.743 1.00 96.94 307 MET A N 1
ATOM 2468 C CA . MET A 1 307 ? -21.405 -2.383 10.753 1.00 96.94 307 MET A CA 1
ATOM 2469 C C . MET A 1 307 ? -20.925 -1.634 12.000 1.00 96.94 307 MET A C 1
ATOM 2471 O O . MET A 1 307 ? -21.609 -0.727 12.475 1.00 96.94 307 MET A O 1
ATOM 2475 N N . ALA A 1 308 ? -19.731 -1.966 12.498 1.00 97.25 308 ALA A N 1
ATOM 2476 C CA . ALA A 1 308 ? -19.151 -1.323 13.671 1.00 97.25 308 ALA A CA 1
ATOM 2477 C C . ALA A 1 308 ? -18.951 0.188 13.482 1.00 97.25 308 ALA A C 1
ATOM 2479 O O . ALA A 1 308 ? -19.304 0.961 14.370 1.00 97.25 308 ALA A O 1
ATOM 2480 N N . GLN A 1 309 ? -18.441 0.628 12.324 1.00 97.00 309 GLN A N 1
ATOM 2481 C CA . GLN A 1 309 ? -18.305 2.061 12.024 1.00 97.00 309 GLN A CA 1
ATOM 2482 C C . GLN A 1 309 ? -19.662 2.766 11.975 1.00 97.00 309 GLN A C 1
ATOM 2484 O O . GLN A 1 309 ? -19.828 3.836 12.553 1.00 97.00 309 GLN A O 1
ATOM 2489 N N . THR A 1 310 ? -20.646 2.145 11.325 1.00 96.94 310 THR A N 1
ATOM 2490 C CA . THR A 1 310 ? -21.993 2.710 11.194 1.00 96.94 310 THR A CA 1
ATOM 2491 C C . THR A 1 310 ? -22.647 2.892 12.563 1.00 96.94 310 THR A C 1
ATOM 2493 O O . THR A 1 310 ? -23.171 3.963 12.868 1.00 96.94 310 THR A O 1
ATOM 2496 N N . LEU A 1 311 ? -22.568 1.868 13.416 1.00 96.19 311 LEU A N 1
ATOM 2497 C CA . LEU A 1 311 ? -23.078 1.915 14.783 1.00 96.19 311 LEU A CA 1
ATOM 2498 C C . LEU A 1 311 ? -22.354 2.977 15.621 1.00 96.19 311 LEU A C 1
ATOM 2500 O O . LEU A 1 311 ? -22.993 3.739 16.344 1.00 96.19 311 LEU A O 1
ATOM 2504 N N . TYR A 1 312 ? -21.028 3.060 15.501 1.00 96.62 312 TYR A N 1
ATOM 2505 C CA . TYR A 1 312 ? -20.226 4.092 16.155 1.00 96.62 312 TYR A CA 1
ATOM 2506 C C . TYR A 1 312 ? -20.692 5.503 15.765 1.00 96.62 312 TYR A C 1
ATOM 2508 O O . TYR A 1 312 ? -20.986 6.320 16.638 1.00 96.62 312 TYR A O 1
ATOM 2516 N N . HIS A 1 313 ? -20.851 5.780 14.467 1.00 94.00 313 HIS A N 1
ATOM 2517 C CA . HIS A 1 313 ? -21.312 7.084 13.977 1.00 94.00 313 HIS A CA 1
ATOM 2518 C C . HIS A 1 313 ? -22.727 7.428 14.445 1.00 94.00 313 HIS A C 1
ATOM 2520 O O . HIS A 1 313 ? -22.984 8.582 14.797 1.00 94.00 313 HIS A O 1
ATOM 2526 N N . GLN A 1 314 ? -23.628 6.443 14.501 1.00 94.12 314 GLN A N 1
ATOM 2527 C CA . GLN A 1 314 ? -24.975 6.619 15.052 1.00 94.12 314 GLN A CA 1
ATOM 2528 C C . GLN A 1 314 ? -24.918 7.012 16.532 1.00 94.12 314 GLN A C 1
ATOM 2530 O O . GLN A 1 314 ? -25.487 8.031 16.917 1.00 94.12 314 GLN A O 1
ATOM 2535 N N . LEU A 1 315 ? -24.162 6.277 17.353 1.00 92.75 315 LEU A N 1
ATOM 2536 C CA . LEU A 1 315 ? -24.016 6.578 18.780 1.00 92.75 315 LEU A CA 1
ATOM 2537 C C . LEU A 1 315 ? -23.331 7.928 19.033 1.00 92.75 315 LEU A C 1
ATOM 2539 O O . LEU A 1 315 ? -23.691 8.628 19.981 1.00 92.75 315 LEU A O 1
ATOM 2543 N N . CYS A 1 316 ? -22.371 8.326 18.194 1.00 90.62 316 CYS A N 1
ATOM 2544 C CA . CYS A 1 316 ? -21.779 9.662 18.252 1.00 90.62 316 CYS A CA 1
ATOM 2545 C C . CYS A 1 316 ? -22.800 10.755 17.915 1.00 90.62 316 CYS A C 1
ATOM 2547 O O . CYS A 1 316 ? -22.859 11.764 18.616 1.00 90.62 316 CYS A O 1
ATOM 2549 N N . THR A 1 317 ? -23.609 10.553 16.871 1.00 90.44 317 THR A N 1
ATOM 2550 C CA . THR A 1 317 ? -24.636 11.514 16.431 1.00 90.44 317 THR A CA 1
ATOM 2551 C C . THR A 1 317 ? -25.731 11.683 17.484 1.00 90.44 317 THR A C 1
ATOM 2553 O O . THR A 1 317 ? -26.142 12.805 17.774 1.00 90.44 317 THR A O 1
ATOM 2556 N N . ASP A 1 318 ? -26.126 10.585 18.126 1.00 90.38 318 ASP A N 1
ATOM 2557 C CA . ASP A 1 318 ? -27.103 10.562 19.216 1.00 90.38 318 ASP A CA 1
ATOM 2558 C C . ASP A 1 318 ? -26.549 11.104 20.549 1.00 90.38 318 ASP A C 1
ATOM 2560 O O . ASP A 1 318 ? -27.292 11.231 21.523 1.00 90.38 318 ASP A O 1
ATOM 2564 N N . GLY A 1 319 ? -25.243 11.382 20.638 1.00 86.81 319 GLY A N 1
ATOM 2565 C CA . GLY A 1 319 ? -24.580 11.786 21.881 1.00 86.81 319 GLY A CA 1
ATOM 2566 C C . GLY A 1 319 ? -24.509 10.682 22.946 1.00 86.81 319 GLY A C 1
ATOM 2567 O O . GLY A 1 319 ? -24.311 10.983 24.122 1.00 86.81 319 GLY A O 1
ATOM 2568 N N . LYS A 1 320 ? -24.673 9.416 22.545 1.00 89.25 320 LYS A N 1
ATOM 2569 C CA . LYS A 1 320 ? -24.649 8.224 23.413 1.00 89.25 320 LYS A CA 1
ATOM 2570 C C . LYS A 1 320 ? -23.284 7.540 23.469 1.00 89.25 320 LYS A C 1
ATOM 2572 O O . LYS A 1 320 ? -23.089 6.630 24.266 1.00 89.25 320 LYS A O 1
ATOM 2577 N N . TRP A 1 321 ? -22.331 7.960 22.640 1.00 92.50 321 TRP A N 1
ATOM 2578 C CA . TRP A 1 321 ? -20.977 7.419 22.685 1.00 92.50 321 TRP A CA 1
ATOM 2579 C C . TRP A 1 321 ? -20.268 7.785 23.996 1.00 92.50 321 TRP A C 1
ATOM 2581 O O . TRP A 1 321 ? -20.007 8.958 24.266 1.00 92.50 321 TRP A O 1
ATOM 2591 N N . THR A 1 322 ? -19.922 6.774 24.795 1.00 84.75 322 THR A N 1
ATOM 2592 C CA . THR A 1 322 ? -19.262 6.937 26.104 1.00 84.75 322 THR A CA 1
ATOM 2593 C C . THR A 1 322 ? -17.789 6.523 26.109 1.00 84.75 322 THR A C 1
ATOM 2595 O O . THR A 1 322 ? -17.183 6.481 27.182 1.00 84.75 322 THR A O 1
ATOM 2598 N N . GLY A 1 323 ? -17.200 6.226 24.943 1.00 75.75 323 GLY A N 1
ATOM 2599 C CA . GLY A 1 323 ? -15.799 5.818 24.831 1.00 75.75 323 GLY A CA 1
ATOM 2600 C C . GLY A 1 323 ? -14.866 6.806 25.529 1.00 75.75 323 GLY A C 1
ATOM 2601 O O . GLY A 1 323 ? -14.968 8.015 25.302 1.00 75.75 323 GLY A O 1
ATOM 2602 N N . VAL A 1 324 ? -14.017 6.281 26.426 1.00 59.31 324 VAL A N 1
ATOM 2603 C CA . VAL A 1 324 ? -13.173 7.003 27.400 1.00 59.31 324 VAL A CA 1
ATOM 2604 C C . VAL A 1 324 ? -12.831 8.421 26.942 1.00 59.31 324 VAL A C 1
ATOM 2606 O O . VAL A 1 324 ? -11.983 8.629 26.074 1.00 59.31 324 VAL A O 1
ATOM 2609 N N . THR A 1 325 ? -13.521 9.384 27.562 1.00 52.91 325 THR A N 1
ATOM 2610 C CA . THR A 1 325 ? -13.456 10.838 27.352 1.00 52.91 325 THR A CA 1
ATOM 2611 C C . THR A 1 325 ? -12.160 11.310 26.690 1.00 52.91 325 THR A C 1
ATOM 2613 O O . THR A 1 325 ? -11.121 11.409 27.351 1.00 52.91 325 THR A O 1
ATOM 2616 N N . GLN A 1 326 ? -12.213 11.666 25.401 1.00 42.81 326 GLN A N 1
ATOM 2617 C CA . GLN A 1 326 ? -11.123 12.431 24.805 1.00 42.81 326 GLN A CA 1
ATOM 2618 C C . GLN A 1 326 ? -11.036 13.803 25.469 1.00 42.81 326 GLN A C 1
ATOM 2620 O O . GLN A 1 326 ? -12.029 14.492 25.713 1.00 42.81 326 GLN A O 1
ATOM 2625 N N . ASN A 1 327 ? -9.797 14.191 25.745 1.00 36.25 327 ASN A N 1
ATOM 2626 C CA . ASN A 1 327 ? -9.396 15.531 26.126 1.00 36.25 327 ASN A CA 1
ATOM 2627 C C . ASN A 1 327 ? -10.166 16.610 25.348 1.00 36.25 327 ASN A C 1
ATOM 2629 O O . ASN A 1 327 ? -10.229 16.595 24.122 1.00 36.25 327 ASN A O 1
ATOM 2633 N N . LYS A 1 328 ? -10.678 17.591 26.095 1.00 37.38 328 LYS A N 1
ATOM 2634 C CA . LYS A 1 328 ? -11.224 18.863 25.612 1.00 37.38 328 LYS A CA 1
ATOM 2635 C C . LYS A 1 328 ? -10.387 19.464 24.472 1.00 37.38 328 LYS A C 1
ATOM 2637 O O . LYS A 1 328 ? -9.382 20.120 24.733 1.00 37.38 328 LYS A O 1
ATOM 2642 N N . ALA A 1 329 ? -10.860 19.332 23.238 1.00 36.38 329 ALA A N 1
ATOM 2643 C CA . ALA A 1 329 ? -10.639 20.313 22.171 1.00 36.38 329 ALA A CA 1
ATOM 2644 C C . ALA A 1 329 ? -11.738 20.294 21.092 1.00 36.38 329 ALA A C 1
ATOM 2646 O O . ALA A 1 329 ? -11.565 20.894 20.035 1.00 36.38 329 ALA A O 1
ATOM 2647 N N . THR A 1 330 ? -12.882 19.671 21.367 1.00 35.97 330 THR A N 1
ATOM 2648 C CA . THR A 1 330 ? -14.050 19.711 20.485 1.00 35.97 330 THR A CA 1
ATOM 2649 C C . THR A 1 330 ? -15.189 20.313 21.295 1.00 35.97 330 THR A C 1
ATOM 2651 O O . THR A 1 330 ? -15.408 19.927 22.442 1.00 35.97 330 THR A O 1
ATOM 2654 N N . PHE A 1 331 ? -15.789 21.368 20.747 1.00 32.03 331 PHE A N 1
ATOM 2655 C CA . PHE A 1 331 ? -16.763 22.255 21.384 1.00 32.03 331 PHE A CA 1
ATOM 2656 C C . PHE A 1 331 ? -17.725 21.521 22.337 1.00 32.03 331 PHE A C 1
ATOM 2658 O O . PHE A 1 331 ? -18.356 20.556 21.907 1.00 32.03 331 PHE A O 1
ATOM 2665 N N . PRO A 1 332 ? -17.891 21.960 23.602 1.00 36.31 332 PRO A N 1
ATOM 2666 C CA . PRO A 1 332 ? -18.869 21.337 24.477 1.00 36.31 332 PRO A CA 1
ATOM 2667 C C . PRO A 1 332 ? -20.262 21.669 23.947 1.00 36.31 332 PRO A C 1
ATOM 2669 O O . PRO A 1 332 ? -20.651 22.838 23.900 1.00 36.31 332 PRO A O 1
ATOM 2672 N N . ALA A 1 333 ? -21.032 20.648 23.584 1.00 36.62 333 ALA A N 1
ATOM 2673 C CA . ALA A 1 333 ? -22.479 20.770 23.579 1.00 36.62 333 ALA A CA 1
ATOM 2674 C C . ALA A 1 333 ? -22.909 20.992 25.039 1.00 36.62 333 ALA A C 1
ATOM 2676 O O . ALA A 1 333 ? -22.850 20.086 25.870 1.00 36.62 333 ALA A O 1
ATOM 2677 N N . PHE A 1 334 ? -23.238 22.234 25.395 1.00 41.69 334 PHE A N 1
ATOM 2678 C CA . PHE A 1 334 ? -23.649 22.571 26.754 1.00 41.69 334 PHE A CA 1
ATOM 2679 C C . PHE A 1 334 ? -25.051 22.019 27.013 1.00 41.69 334 PHE A C 1
ATOM 2681 O O . PHE A 1 334 ? -26.035 22.529 26.486 1.00 41.69 334 PHE A O 1
ATOM 2688 N N . THR A 1 335 ? -25.152 21.007 27.872 1.00 45.91 335 THR A N 1
ATOM 2689 C CA . THR A 1 335 ? -26.435 20.424 28.299 1.00 45.91 335 THR A CA 1
ATOM 2690 C C . THR A 1 335 ? -27.149 21.263 29.367 1.00 45.91 335 THR A C 1
ATOM 2692 O O . THR A 1 335 ? -28.293 20.978 29.715 1.00 45.91 335 THR A O 1
ATOM 2695 N N . LYS A 1 336 ? -26.522 22.333 29.885 1.00 41.12 336 LYS A N 1
ATOM 2696 C CA . LYS A 1 336 ? -27.117 23.256 30.868 1.00 41.12 336 LYS A CA 1
ATOM 2697 C C . LYS A 1 336 ? -26.837 24.720 30.521 1.00 41.12 336 LYS A C 1
ATOM 2699 O O . LYS A 1 336 ? -25.700 25.119 30.277 1.00 41.12 336 LYS A O 1
ATOM 2704 N N . LYS A 1 337 ? -27.881 25.558 30.594 1.00 42.31 337 LYS A N 1
ATOM 2705 C CA . LYS A 1 337 ? -27.845 26.999 30.260 1.00 42.31 337 LYS A CA 1
ATOM 2706 C C . LYS A 1 337 ? -26.819 27.794 31.090 1.00 42.31 337 LYS A C 1
ATOM 2708 O O . LYS A 1 337 ? -26.250 28.752 30.586 1.00 42.31 337 LYS A O 1
ATOM 2713 N N . LYS A 1 338 ? -26.544 27.387 32.338 1.00 40.34 338 LYS A N 1
ATOM 2714 C CA . LYS A 1 338 ? -25.547 28.041 33.211 1.00 40.34 338 LYS A CA 1
ATOM 2715 C C . LYS A 1 338 ? -24.096 27.812 32.759 1.00 40.34 338 LYS A C 1
ATOM 2717 O O . LYS A 1 338 ? -23.280 28.715 32.912 1.00 40.34 338 LYS A O 1
ATOM 2722 N N . ASP A 1 339 ? -23.794 26.673 32.136 1.00 39.50 339 ASP A N 1
ATOM 2723 C CA . ASP A 1 339 ? -22.433 26.337 31.692 1.00 39.50 339 ASP A CA 1
ATOM 2724 C C . ASP A 1 339 ? -22.093 26.998 30.345 1.00 39.50 339 ASP A C 1
ATOM 2726 O O . ASP A 1 339 ? -20.962 27.438 30.131 1.00 39.50 339 ASP A O 1
ATOM 2730 N N . ALA A 1 340 ? -23.101 27.190 29.483 1.00 42.19 340 ALA A N 1
ATOM 2731 C CA . ALA A 1 340 ? -22.984 28.018 28.283 1.00 42.19 340 ALA A CA 1
ATOM 2732 C C . ALA A 1 340 ? -22.667 29.483 28.629 1.00 42.19 340 ALA A C 1
ATOM 2734 O O . ALA A 1 340 ? -21.857 30.105 27.952 1.00 42.19 340 ALA A O 1
ATOM 2735 N N . VAL A 1 341 ? -23.241 30.028 29.710 1.00 41.94 341 VAL A N 1
ATOM 2736 C CA . VAL A 1 341 ? -22.973 31.405 30.173 1.00 41.94 341 VAL A CA 1
ATOM 2737 C C . VAL A 1 341 ? -21.558 31.552 30.747 1.00 41.94 341 VAL A C 1
ATOM 2739 O O . VAL A 1 341 ? -20.943 32.596 30.566 1.00 41.94 341 VAL A O 1
ATOM 2742 N N . ALA A 1 342 ? -20.988 30.511 31.361 1.00 42.31 342 ALA A N 1
ATOM 2743 C CA . ALA A 1 342 ? -19.596 30.531 31.822 1.00 42.31 342 ALA A CA 1
ATOM 2744 C C . ALA A 1 342 ? -18.579 30.494 30.659 1.00 42.31 342 ALA A C 1
ATOM 2746 O O . ALA A 1 342 ? -17.524 31.121 30.743 1.00 42.31 342 ALA A O 1
ATOM 2747 N N . PHE A 1 343 ? -18.905 29.811 29.554 1.00 42.56 343 PHE A N 1
ATOM 2748 C CA . PHE A 1 343 ? -18.093 29.797 28.328 1.00 42.56 343 PHE A CA 1
ATOM 2749 C C . PHE A 1 343 ? -18.292 31.060 27.469 1.00 42.56 343 PHE A C 1
ATOM 2751 O O . PHE A 1 343 ? -17.323 31.662 27.010 1.00 42.56 343 PHE A O 1
ATOM 2758 N N . LEU A 1 344 ? -19.536 31.527 27.316 1.00 43.38 344 LEU A N 1
ATOM 2759 C CA . LEU A 1 344 ? -19.879 32.805 26.676 1.00 43.38 344 LEU A CA 1
ATOM 2760 C C . LEU A 1 344 ? -19.442 34.016 27.508 1.00 43.38 344 LEU A C 1
ATOM 2762 O O . LEU A 1 344 ? -19.270 35.099 26.960 1.00 43.38 344 LEU A O 1
ATOM 2766 N N . GLY A 1 345 ? -19.156 33.832 28.798 1.00 44.78 345 GLY A N 1
ATOM 2767 C CA . GLY A 1 345 ? -18.498 34.821 29.648 1.00 44.78 345 GLY A CA 1
ATOM 2768 C C . GLY A 1 345 ? -17.097 35.215 29.166 1.00 44.78 345 GLY A C 1
ATOM 2769 O O . GLY A 1 345 ? -16.544 36.174 29.689 1.00 44.78 345 GLY A O 1
ATOM 2770 N N . GLN A 1 346 ? -16.529 34.529 28.162 1.00 53.84 346 GLN A N 1
ATOM 2771 C CA . GLN A 1 346 ? -15.300 34.921 27.453 1.00 53.84 346 GLN A CA 1
ATOM 2772 C C . GLN A 1 346 ? -15.547 35.592 26.088 1.00 53.84 346 GLN A C 1
ATOM 2774 O O . GLN A 1 346 ? -14.593 36.039 25.449 1.00 53.84 346 GLN A O 1
ATOM 2779 N N . ILE A 1 347 ? -16.797 35.671 25.623 1.00 58.19 347 ILE A N 1
ATOM 2780 C CA . ILE A 1 347 ? -17.168 36.314 24.360 1.00 58.19 347 ILE A CA 1
ATOM 2781 C C . ILE A 1 347 ? -17.841 37.645 24.687 1.00 58.19 347 ILE A C 1
ATOM 2783 O O . ILE A 1 347 ? -18.979 37.687 25.140 1.00 58.19 347 ILE A O 1
ATOM 2787 N N . HIS A 1 348 ? -17.122 38.743 24.467 1.00 75.38 348 HIS A N 1
ATOM 2788 C CA . HIS A 1 348 ? -17.645 40.096 24.648 1.00 75.38 348 HIS A CA 1
ATOM 2789 C C . HIS A 1 348 ? -17.831 40.744 23.276 1.00 75.38 348 HIS A C 1
ATOM 2791 O O . HIS A 1 348 ? -16.904 40.754 22.457 1.00 75.38 348 HIS A O 1
ATOM 2797 N N . CYS A 1 349 ? -19.004 41.318 23.028 1.00 81.81 349 CYS A N 1
ATOM 2798 C CA . CYS A 1 349 ? -19.279 42.086 21.826 1.00 81.81 349 CYS A CA 1
ATOM 2799 C C . CYS A 1 349 ? -18.300 43.259 21.741 1.00 81.81 349 CYS A C 1
ATOM 2801 O O . CYS A 1 349 ? -18.212 44.082 22.650 1.00 81.81 349 CYS A O 1
ATOM 2803 N N . HIS A 1 350 ? -17.564 43.375 20.636 1.00 84.56 350 HIS A N 1
ATOM 2804 C CA . HIS A 1 350 ? -16.616 44.477 20.478 1.00 84.56 350 HIS A CA 1
ATOM 2805 C C . HIS A 1 350 ? -17.299 45.845 20.312 1.00 84.56 350 HIS A C 1
ATOM 2807 O O . HIS A 1 350 ? -16.619 46.848 20.497 1.00 84.56 350 HIS A O 1
ATOM 2813 N N . ASN A 1 351 ? -18.604 45.901 20.014 1.00 87.06 351 ASN A N 1
ATOM 2814 C CA . ASN A 1 351 ? -19.367 47.150 19.992 1.00 87.06 351 ASN A CA 1
ATOM 2815 C C . ASN A 1 351 ? -19.776 47.555 21.417 1.00 87.06 351 ASN A C 1
ATOM 2817 O O . ASN A 1 351 ? -19.159 48.448 21.985 1.00 87.06 351 ASN A O 1
ATOM 2821 N N . CYS A 1 352 ? -20.734 46.863 22.035 1.00 84.06 352 CYS A N 1
ATOM 2822 C CA . CYS A 1 352 ? -21.320 47.279 23.317 1.00 84.06 352 CYS A CA 1
ATOM 2823 C C . CYS A 1 352 ? -20.735 46.604 24.572 1.00 84.06 352 CYS A C 1
ATOM 2825 O O . CYS A 1 352 ? -21.054 46.999 25.688 1.00 84.06 352 CYS A O 1
ATOM 2827 N N . GLY A 1 353 ? -19.897 45.574 24.423 1.00 78.19 353 GLY A N 1
ATOM 2828 C CA . GLY A 1 353 ? -19.327 44.818 25.547 1.00 78.19 353 GLY A CA 1
ATOM 2829 C C . GLY A 1 353 ? -20.229 43.724 26.133 1.00 78.19 353 GLY A C 1
ATOM 2830 O O . GLY A 1 353 ? -19.786 43.005 27.025 1.00 78.19 353 GLY A O 1
ATOM 2831 N N . GLY A 1 354 ? -21.459 43.555 25.632 1.00 78.62 354 GLY A N 1
ATOM 2832 C CA . GLY A 1 354 ? -22.388 42.510 26.083 1.00 78.62 354 GLY A CA 1
ATOM 2833 C C . GLY A 1 354 ? -21.973 41.079 25.688 1.00 78.62 354 GLY A C 1
ATOM 2834 O O . GLY A 1 354 ? -21.130 40.907 24.805 1.00 78.62 354 GLY A O 1
ATOM 2835 N N . PRO A 1 355 ? -22.567 40.035 26.299 1.00 77.31 355 PRO A N 1
ATOM 2836 C CA . PRO A 1 355 ? -22.201 38.630 26.079 1.00 77.31 355 PRO A CA 1
ATOM 2837 C C . PRO A 1 355 ? -22.828 38.047 24.794 1.00 77.31 355 PRO A C 1
ATOM 2839 O O . PRO A 1 355 ? -23.615 37.105 24.843 1.00 77.31 355 PRO A O 1
ATOM 2842 N N . HIS A 1 356 ? -22.522 38.641 23.638 1.00 79.06 356 HIS A N 1
ATOM 2843 C CA . HIS A 1 356 ? -22.978 38.211 22.307 1.00 79.06 356 HIS A CA 1
ATOM 2844 C C . HIS A 1 356 ? -21.934 38.543 21.225 1.00 79.06 356 HIS A C 1
ATOM 2846 O O . HIS A 1 356 ? -20.958 39.257 21.472 1.00 79.06 356 HIS A O 1
ATOM 2852 N N . LEU A 1 357 ? -22.122 38.027 20.007 1.00 77.94 357 LEU A N 1
ATOM 2853 C CA . LEU A 1 357 ? -21.247 38.325 18.869 1.00 77.94 357 LEU A CA 1
ATOM 2854 C C . LEU A 1 357 ? -21.574 39.690 18.253 1.00 77.94 357 LEU A C 1
ATOM 2856 O O . LEU A 1 357 ? -22.726 40.089 18.199 1.00 77.94 357 LEU A O 1
ATOM 2860 N N . LEU A 1 358 ? -20.578 40.379 17.686 1.00 80.62 358 LEU A N 1
ATOM 2861 C CA . LEU A 1 358 ? -20.759 41.708 17.070 1.00 80.62 358 LEU A CA 1
ATOM 2862 C C . LEU A 1 358 ? -21.907 41.771 16.041 1.00 80.62 358 LEU A C 1
ATOM 2864 O O . LEU A 1 358 ? -22.606 42.772 15.969 1.00 80.62 358 LEU A O 1
ATOM 2868 N N . ARG A 1 359 ? -22.111 40.695 15.274 1.00 77.50 359 ARG A N 1
ATOM 2869 C CA . ARG A 1 359 ? -23.178 40.570 14.263 1.00 77.50 359 ARG A CA 1
ATOM 2870 C C . ARG A 1 359 ? -24.595 40.472 14.848 1.00 77.50 359 ARG A C 1
ATOM 2872 O O . ARG A 1 359 ? -25.561 40.668 14.130 1.00 77.50 359 ARG A O 1
ATOM 2879 N N . GLU A 1 360 ? -24.697 40.128 16.127 1.00 77.56 360 GLU A N 1
ATOM 2880 C CA . GLU A 1 360 ? -25.943 39.981 16.889 1.00 77.56 360 GLU A CA 1
ATOM 2881 C C . GLU A 1 360 ? -26.176 41.204 17.797 1.00 77.56 360 GLU A C 1
ATOM 2883 O O . GLU A 1 360 ? -27.025 41.175 18.685 1.00 77.56 360 GLU A O 1
ATOM 2888 N N . CYS A 1 361 ? -25.397 42.277 17.614 1.00 82.94 361 CYS A N 1
ATOM 2889 C CA . CYS A 1 361 ? -25.501 43.481 18.425 1.00 82.94 361 CYS A CA 1
ATOM 2890 C C . CYS A 1 361 ? -26.687 44.339 17.980 1.00 82.94 361 CYS A C 1
ATOM 2892 O O . CYS A 1 361 ? -26.753 44.764 16.831 1.00 82.94 361 CYS A O 1
ATOM 2894 N N . THR A 1 362 ? -27.599 44.623 18.910 1.00 86.56 362 THR A N 1
ATOM 2895 C CA . THR A 1 362 ? -28.778 45.473 18.680 1.00 86.56 362 THR A CA 1
ATOM 2896 C C . THR A 1 362 ? -28.499 46.967 18.883 1.00 86.56 362 THR A C 1
ATOM 2898 O O . THR A 1 362 ? -29.383 47.785 18.648 1.00 86.56 362 THR A O 1
ATOM 2901 N N . GLU A 1 363 ? -27.297 47.342 19.339 1.00 85.44 363 GLU A N 1
ATOM 2902 C CA . GLU A 1 363 ? -26.883 48.746 19.461 1.00 85.44 363 GLU A CA 1
ATOM 2903 C C . GLU A 1 363 ? -26.337 49.296 18.134 1.00 85.44 363 GLU A C 1
ATOM 2905 O O . GLU A 1 363 ? -25.716 48.540 17.379 1.00 85.44 363 GLU A O 1
ATOM 2910 N N . PRO A 1 364 ? -26.469 50.615 17.875 1.00 86.94 364 PRO A N 1
ATOM 2911 C CA . PRO A 1 364 ? -25.860 51.259 16.715 1.00 86.94 364 PRO A CA 1
ATOM 2912 C C . PRO A 1 364 ? -24.368 50.924 16.604 1.00 86.94 364 PRO A C 1
ATOM 2914 O O . PRO A 1 364 ? -23.631 50.927 17.596 1.00 86.94 364 PRO A O 1
ATOM 2917 N N . GLN A 1 365 ? -23.923 50.595 15.393 1.00 85.00 365 GLN A N 1
ATOM 2918 C CA . GLN A 1 365 ? -22.549 50.180 15.138 1.00 85.00 365 GLN A CA 1
ATOM 2919 C C . GLN A 1 365 ? -21.594 51.375 15.258 1.00 85.00 365 GLN A C 1
ATOM 2921 O O . GLN A 1 365 ? -21.615 52.280 14.429 1.00 85.00 365 GLN A O 1
ATOM 2926 N N . ASP A 1 366 ? -20.733 51.358 16.278 1.00 88.38 366 ASP A N 1
ATOM 2927 C CA . ASP A 1 366 ? -19.681 52.358 16.477 1.00 88.38 366 ASP A CA 1
ATOM 2928 C C . ASP A 1 366 ? -18.310 51.762 16.118 1.00 88.38 366 ASP A C 1
ATOM 2930 O O . ASP A 1 366 ? -17.693 51.013 16.884 1.00 88.38 366 ASP A O 1
ATOM 2934 N N . GLU A 1 367 ? -17.819 52.104 14.926 1.00 86.25 367 GLU A N 1
ATOM 2935 C CA . GLU A 1 367 ? -16.540 51.621 14.394 1.00 86.25 367 GLU A CA 1
ATOM 2936 C C . GLU A 1 367 ? -15.329 52.024 15.253 1.00 86.25 367 GLU A C 1
ATOM 2938 O O . GLU A 1 367 ? -14.368 51.253 15.391 1.00 86.25 367 GLU A O 1
ATOM 2943 N N . ALA A 1 368 ? -15.360 53.203 15.883 1.00 83.50 368 ALA A N 1
ATOM 2944 C CA . ALA A 1 368 ? -14.269 53.664 16.737 1.00 83.50 368 ALA A CA 1
ATOM 2945 C C . ALA A 1 368 ? -14.195 52.820 18.018 1.00 83.50 368 ALA A C 1
ATOM 2947 O O . ALA A 1 368 ? -13.113 52.359 18.411 1.00 83.50 368 ALA A O 1
ATOM 2948 N N . ARG A 1 369 ? -15.356 52.534 18.616 1.00 83.19 369 ARG A N 1
ATOM 2949 C CA . ARG A 1 369 ? -15.501 51.685 19.807 1.00 83.19 369 ARG A CA 1
ATOM 2950 C C . ARG A 1 369 ? -15.107 50.233 19.524 1.00 83.19 369 ARG A C 1
ATOM 2952 O O . ARG A 1 369 ? -14.320 49.648 20.275 1.00 83.19 369 ARG A O 1
ATOM 2959 N N . ILE A 1 370 ? -15.532 49.685 18.383 1.00 86.94 370 ILE A N 1
ATOM 2960 C CA . ILE A 1 370 ? -15.157 48.336 17.925 1.00 86.94 370 ILE A CA 1
ATOM 2961 C C . ILE A 1 370 ? -13.644 48.206 17.759 1.00 86.94 370 ILE A C 1
ATOM 2963 O O . ILE A 1 370 ? -13.037 47.237 18.236 1.00 86.94 370 ILE A O 1
ATOM 2967 N N . LYS A 1 371 ? -13.003 49.185 17.114 1.00 86.56 371 LYS A N 1
ATOM 2968 C CA . LYS A 1 371 ? -11.552 49.183 16.900 1.00 86.56 371 LYS A CA 1
ATOM 2969 C C . LYS A 1 371 ? -10.781 49.266 18.220 1.00 86.56 371 LYS A C 1
ATOM 2971 O O . LYS A 1 371 ? -9.813 48.520 18.402 1.00 86.56 371 LYS A O 1
ATOM 2976 N N . ALA A 1 372 ? -11.223 50.109 19.155 1.00 84.19 372 ALA A N 1
ATOM 2977 C CA . ALA A 1 372 ? -10.620 50.238 20.481 1.00 84.19 372 ALA A CA 1
ATOM 2978 C C . ALA A 1 372 ? -10.715 48.931 21.291 1.00 84.19 372 ALA A C 1
ATOM 2980 O O . ALA A 1 372 ? -9.711 48.463 21.838 1.00 84.19 372 ALA A O 1
ATOM 2981 N N . ASN A 1 373 ? -11.883 48.283 21.296 1.00 82.50 373 ASN A N 1
ATOM 2982 C CA . ASN A 1 373 ? -12.110 47.033 22.025 1.00 82.50 373 ASN A CA 1
ATOM 2983 C C . ASN A 1 373 ? -11.349 45.847 21.413 1.00 82.50 373 ASN A C 1
ATOM 2985 O O . ASN A 1 373 ? -10.766 45.041 22.143 1.00 82.50 373 ASN A O 1
ATOM 2989 N N . ARG A 1 374 ? -11.253 45.769 20.078 1.00 83.69 374 ARG A N 1
ATOM 2990 C CA . ARG A 1 374 ? -10.403 44.774 19.396 1.00 83.69 374 ARG A CA 1
ATOM 2991 C C . ARG A 1 374 ? -8.925 44.948 19.740 1.00 83.69 374 ARG A C 1
ATOM 2993 O O . ARG A 1 374 ? -8.219 43.952 19.904 1.00 83.69 374 ARG A O 1
ATOM 3000 N N . LYS A 1 375 ? -8.444 46.193 19.841 1.00 84.50 375 LYS A N 1
ATOM 3001 C CA . LYS A 1 375 ? -7.058 46.487 20.233 1.00 84.50 375 LYS A CA 1
ATOM 3002 C C . LYS A 1 375 ? -6.798 46.056 21.679 1.00 84.50 375 LYS A C 1
ATOM 3004 O O . LYS A 1 375 ? -5.884 45.269 21.903 1.00 84.50 375 LYS A O 1
ATOM 3009 N N . ARG A 1 376 ? -7.665 46.448 22.621 1.00 79.69 376 ARG A N 1
ATOM 3010 C CA . ARG A 1 376 ? -7.585 46.033 24.035 1.00 79.69 376 ARG A CA 1
ATOM 3011 C C . ARG A 1 376 ? -7.547 44.514 24.203 1.00 79.69 376 ARG A C 1
ATOM 3013 O O . ARG A 1 376 ? -6.711 44.007 24.942 1.00 79.69 376 ARG A O 1
ATOM 3020 N N . PHE A 1 377 ? -8.388 43.780 23.474 1.00 77.31 377 PHE A N 1
ATOM 3021 C CA . PHE A 1 377 ? -8.398 42.315 23.519 1.00 77.31 377 PHE A CA 1
ATOM 3022 C C . PHE A 1 377 ? -7.080 41.698 23.019 1.00 77.31 377 PHE A C 1
ATOM 3024 O O . PHE A 1 377 ? -6.534 40.781 23.636 1.00 77.31 377 PHE A O 1
ATOM 3031 N N . LYS A 1 378 ? -6.528 42.218 21.914 1.00 77.50 378 LYS A N 1
ATOM 3032 C CA . LYS A 1 378 ? -5.228 41.771 21.385 1.00 77.50 378 LYS A CA 1
ATOM 3033 C C . LYS A 1 378 ? -4.084 42.078 22.353 1.00 77.50 378 LYS A C 1
ATOM 3035 O O . LYS A 1 378 ? -3.205 41.232 22.522 1.00 77.50 378 LYS A O 1
ATOM 3040 N N . ASP A 1 379 ? -4.112 43.242 22.994 1.00 76.56 379 ASP A N 1
ATOM 3041 C CA . ASP A 1 379 ? -3.089 43.666 23.952 1.00 76.56 379 ASP A CA 1
ATOM 3042 C C . ASP A 1 379 ? -3.153 42.824 25.238 1.00 76.56 379 ASP A C 1
ATOM 3044 O O . ASP A 1 379 ? -2.130 42.291 25.666 1.00 76.56 379 ASP A O 1
ATOM 3048 N N . ALA A 1 380 ? -4.350 42.554 25.772 1.00 73.31 380 ALA A N 1
ATOM 3049 C CA . ALA A 1 380 ? -4.546 41.645 26.905 1.00 73.31 380 ALA A CA 1
ATOM 3050 C C . ALA A 1 380 ? -4.044 40.218 26.605 1.00 73.31 380 ALA A C 1
ATOM 3052 O O . ALA A 1 380 ? -3.376 39.594 27.431 1.00 73.31 380 ALA A O 1
ATOM 3053 N N . LYS A 1 381 ? -4.278 39.715 25.384 1.00 71.81 381 LYS A N 1
ATOM 3054 C CA . LYS A 1 381 ? -3.790 38.396 24.948 1.00 71.81 381 LYS A CA 1
ATOM 3055 C C . LYS A 1 381 ? -2.266 38.349 24.781 1.00 71.81 381 LYS A C 1
ATOM 3057 O O . LYS A 1 381 ? -1.669 37.291 24.977 1.00 71.81 381 LYS A O 1
ATOM 3062 N N . LYS A 1 382 ? -1.624 39.470 24.430 1.00 70.31 382 LYS A N 1
ATOM 3063 C CA . LYS A 1 382 ? -0.155 39.581 24.407 1.00 70.31 382 LYS A CA 1
ATOM 3064 C C . LYS A 1 382 ? 0.422 39.563 25.821 1.00 70.31 382 LYS A C 1
ATOM 3066 O O . LYS A 1 382 ? 1.335 38.782 26.061 1.00 70.31 382 LYS A O 1
ATOM 3071 N N . VAL A 1 383 ? -0.155 40.330 26.749 1.00 64.81 383 VAL A N 1
ATOM 3072 C CA . VAL A 1 383 ? 0.266 40.365 28.163 1.00 64.81 383 VAL A CA 1
ATOM 3073 C C . VAL A 1 383 ? 0.108 38.992 28.828 1.00 64.81 383 VAL A C 1
ATOM 3075 O O . VAL A 1 383 ? 1.022 38.530 29.506 1.00 64.81 383 VAL A O 1
ATOM 3078 N N . ALA A 1 384 ? -0.981 38.269 28.546 1.00 60.59 384 ALA A N 1
ATOM 3079 C CA . ALA A 1 384 ? -1.176 36.902 29.037 1.00 60.59 384 ALA A CA 1
ATOM 3080 C C . ALA A 1 384 ? -0.133 35.895 28.502 1.00 60.59 384 ALA A C 1
ATOM 3082 O O . ALA A 1 384 ? 0.125 34.880 29.145 1.00 60.59 384 ALA A O 1
ATOM 3083 N N . ARG A 1 385 ? 0.496 36.160 27.344 1.00 51.69 385 ARG A N 1
ATOM 3084 C CA . ARG A 1 385 ? 1.573 35.316 26.787 1.00 51.69 385 ARG A CA 1
ATOM 3085 C C . ARG A 1 385 ? 2.965 35.684 27.302 1.00 51.69 385 ARG A C 1
ATOM 3087 O O . ARG A 1 385 ? 3.846 34.833 27.251 1.00 51.69 385 ARG A O 1
ATOM 3094 N N . THR A 1 386 ? 3.178 36.909 27.784 1.00 48.25 386 THR A N 1
ATOM 3095 C CA . THR A 1 386 ? 4.487 37.386 28.269 1.00 48.25 386 THR A CA 1
ATOM 3096 C C . THR A 1 386 ? 4.593 37.495 29.797 1.00 48.25 386 THR A C 1
ATOM 3098 O O . THR A 1 386 ? 5.701 37.615 30.310 1.00 48.25 386 THR A O 1
ATOM 3101 N N . GLY A 1 387 ? 3.484 37.396 30.538 1.00 40.84 387 GLY A N 1
ATOM 3102 C CA . GLY A 1 387 ? 3.417 37.631 31.988 1.00 40.84 387 GLY A CA 1
ATOM 3103 C C . GLY A 1 387 ? 3.826 36.486 32.929 1.00 40.84 387 GLY A C 1
ATOM 3104 O O . GLY A 1 387 ? 3.754 36.669 34.137 1.00 40.84 387 GLY A O 1
ATOM 3105 N N . SER A 1 388 ? 4.290 35.321 32.457 1.00 40.00 388 SER A N 1
ATOM 3106 C CA . SER A 1 388 ? 4.684 34.213 33.360 1.00 40.00 388 SER A CA 1
ATOM 3107 C C . SER A 1 388 ? 6.116 34.327 33.920 1.00 40.00 388 SER A C 1
ATOM 3109 O O . SER A 1 388 ? 6.776 33.314 34.155 1.00 40.00 388 SER A O 1
ATOM 3111 N N . SER A 1 389 ? 6.629 35.544 34.121 1.00 43.59 389 SER A N 1
ATOM 3112 C CA . SER A 1 389 ? 7.931 35.769 34.761 1.00 43.59 389 SER A CA 1
ATOM 3113 C C . SER A 1 389 ? 8.060 37.192 35.312 1.00 43.59 389 SER A C 1
ATOM 3115 O O . SER A 1 389 ? 8.648 38.044 34.650 1.00 43.59 389 SER A O 1
ATOM 3117 N N . LYS A 1 390 ? 7.531 37.421 36.522 1.00 36.09 390 LYS A N 1
ATOM 3118 C CA . LYS A 1 390 ? 7.977 38.379 37.562 1.00 36.09 390 LYS A CA 1
ATOM 3119 C C . LYS A 1 390 ? 6.771 38.763 38.425 1.00 36.09 390 LYS A C 1
ATOM 3121 O O . LYS A 1 390 ? 5.981 39.586 37.994 1.00 36.09 390 LYS A O 1
ATOM 3126 N N . ASP A 1 391 ? 6.670 38.215 39.632 1.00 32.31 391 ASP A N 1
ATOM 3127 C CA . ASP A 1 391 ? 6.686 39.071 40.822 1.00 32.31 391 ASP A CA 1
ATOM 3128 C C . ASP A 1 391 ? 7.020 38.262 42.083 1.00 32.31 391 ASP A C 1
ATOM 3130 O O . ASP A 1 391 ? 6.656 37.091 42.200 1.00 32.31 391 ASP A O 1
ATOM 3134 N N . LYS A 1 392 ? 7.799 38.869 42.980 1.00 39.03 392 LYS A N 1
ATOM 3135 C CA . LYS A 1 392 ? 8.339 38.273 44.208 1.00 39.03 392 LYS A CA 1
ATOM 3136 C C . LYS A 1 392 ? 7.665 38.919 45.418 1.00 39.03 392 LYS A C 1
ATOM 3138 O O . LYS A 1 392 ? 8.109 39.981 45.834 1.00 39.03 392 LYS A O 1
ATOM 3143 N N . THR A 1 393 ? 6.747 38.201 46.062 1.00 31.48 393 THR A N 1
ATOM 3144 C CA . THR A 1 393 ? 6.480 38.310 47.510 1.00 31.48 393 THR A CA 1
ATOM 3145 C C . THR A 1 393 ? 5.717 37.059 47.977 1.00 31.48 393 THR A C 1
ATOM 3147 O O . THR A 1 393 ? 4.865 36.540 47.269 1.00 31.48 393 THR A O 1
ATOM 3150 N N . GLN A 1 394 ? 6.141 36.498 49.111 1.00 29.61 394 GLN A N 1
ATOM 3151 C CA . GLN A 1 394 ? 5.846 35.156 49.661 1.00 29.61 394 GLN A CA 1
ATOM 3152 C C . GLN A 1 394 ? 4.371 34.866 50.052 1.00 29.61 394 GLN A C 1
ATOM 3154 O O . GLN A 1 394 ? 3.581 35.804 50.066 1.00 29.61 394 GLN A O 1
ATOM 3159 N N . PRO A 1 395 ? 4.001 33.644 50.530 1.00 34.75 395 PRO A N 1
ATOM 3160 C CA . PRO A 1 395 ? 4.629 32.316 50.412 1.00 34.75 395 PRO A CA 1
ATOM 3161 C C . PRO A 1 395 ? 3.667 31.303 49.746 1.00 34.75 395 PRO A C 1
ATOM 3163 O O . PRO A 1 395 ? 2.554 31.081 50.216 1.00 34.75 395 PRO A O 1
ATOM 3166 N N . VAL A 1 396 ? 4.093 30.630 48.672 1.00 30.94 396 VAL A N 1
ATOM 3167 C CA . VAL A 1 396 ? 3.257 29.627 47.987 1.00 30.94 396 VAL A CA 1
ATOM 3168 C C . VAL A 1 396 ? 3.827 28.225 48.172 1.00 30.94 396 VAL A C 1
ATOM 3170 O O . VAL A 1 396 ? 4.958 27.923 47.793 1.00 30.94 396 VAL A O 1
ATOM 3173 N N . SER A 1 397 ? 2.972 27.388 48.755 1.00 32.12 397 SER A N 1
ATOM 3174 C CA . SER A 1 397 ? 2.987 25.928 48.757 1.00 32.12 397 SER A CA 1
ATOM 3175 C C . SER A 1 397 ? 3.507 25.330 47.440 1.00 32.12 397 SER A C 1
ATOM 3177 O O . SER A 1 397 ? 3.118 25.697 46.331 1.00 32.12 397 SER A O 1
ATOM 3179 N N . THR A 1 398 ? 4.433 24.394 47.587 1.00 35.16 398 THR A N 1
ATOM 3180 C CA . THR A 1 398 ? 5.245 23.767 46.551 1.00 35.16 398 THR A CA 1
ATOM 3181 C C . THR A 1 398 ? 4.420 22.921 45.574 1.00 35.16 398 THR A C 1
ATOM 3183 O O . THR A 1 398 ? 4.148 21.749 45.810 1.00 35.16 398 THR A O 1
ATOM 3186 N N . ARG A 1 399 ? 4.137 23.451 44.379 1.00 34.97 399 ARG A N 1
ATOM 3187 C CA . ARG A 1 399 ? 3.951 22.609 43.182 1.00 34.97 399 ARG A CA 1
ATOM 3188 C C . ARG A 1 399 ? 5.261 22.575 42.405 1.00 34.97 399 ARG A C 1
ATOM 3190 O O . ARG A 1 399 ? 5.530 23.438 41.575 1.00 34.97 399 ARG A O 1
ATOM 3197 N N . ARG A 1 400 ? 6.108 21.589 42.714 1.00 38.19 400 ARG A N 1
ATOM 3198 C CA . ARG A 1 400 ? 7.338 21.322 41.956 1.00 38.19 400 ARG A CA 1
ATOM 3199 C C . ARG A 1 400 ? 6.959 20.896 40.536 1.00 38.19 400 ARG A C 1
ATOM 3201 O O . ARG A 1 400 ? 6.317 19.865 40.351 1.00 38.19 400 ARG A O 1
ATOM 3208 N N . SER A 1 401 ? 7.364 21.672 39.531 1.00 50.22 401 SER A N 1
ATOM 3209 C CA . SER A 1 401 ? 7.355 21.191 38.152 1.00 50.22 401 SER A CA 1
ATOM 3210 C C . SER A 1 401 ? 8.342 20.034 38.044 1.00 50.22 401 SER A C 1
ATOM 3212 O O . SER A 1 401 ? 9.507 20.176 38.406 1.00 50.22 401 SER A O 1
ATOM 3214 N N . LYS A 1 402 ? 7.867 18.907 37.520 1.00 67.38 402 LYS A N 1
ATOM 3215 C CA . LYS A 1 402 ? 8.598 17.648 37.316 1.00 67.38 402 LYS A CA 1
ATOM 3216 C C . LYS A 1 402 ? 9.945 17.789 36.580 1.00 67.38 402 LYS A C 1
ATOM 3218 O O . LYS A 1 402 ? 10.799 16.917 36.677 1.00 67.38 402 LYS A O 1
ATOM 3223 N N . TRP A 1 403 ? 10.133 18.876 35.836 1.00 73.75 403 TRP A N 1
ATOM 3224 C CA . TRP A 1 403 ? 11.256 19.059 34.925 1.00 73.75 403 TRP A CA 1
ATOM 3225 C C . TRP A 1 403 ? 12.264 20.087 35.456 1.00 73.75 403 TRP A C 1
ATOM 3227 O O . TRP A 1 403 ? 11.852 21.188 35.835 1.00 73.75 403 TRP A O 1
ATOM 3237 N N . PRO A 1 404 ? 13.573 19.775 35.446 1.00 77.69 404 PRO A N 1
ATOM 3238 C CA . PRO A 1 404 ? 14.622 20.728 35.786 1.00 77.69 404 PRO A CA 1
ATOM 3239 C C . PRO A 1 404 ? 14.660 21.915 34.809 1.00 77.69 404 PRO A C 1
ATOM 3241 O O . PRO A 1 404 ? 14.277 21.776 33.640 1.00 77.69 404 PRO A O 1
ATOM 3244 N N . PRO A 1 405 ? 15.157 23.085 35.242 1.00 78.31 405 PRO A N 1
ATOM 3245 C CA . PRO A 1 405 ? 15.371 24.220 34.353 1.00 78.31 405 PRO A CA 1
ATOM 3246 C C . PRO A 1 405 ? 16.443 23.915 33.293 1.00 78.31 405 PRO A C 1
ATOM 3248 O O . PRO A 1 405 ? 17.252 23.002 33.437 1.00 78.31 405 PRO A O 1
ATOM 3251 N N . ARG A 1 406 ? 16.452 24.703 32.213 1.00 80.06 406 ARG A N 1
ATOM 3252 C CA . ARG A 1 406 ? 17.460 24.629 31.144 1.00 80.06 406 ARG A CA 1
ATOM 3253 C C . ARG A 1 406 ? 18.889 24.774 31.719 1.00 80.06 406 ARG A C 1
ATOM 3255 O O . ARG A 1 406 ? 19.118 25.766 32.412 1.00 80.06 406 ARG A O 1
ATOM 3262 N N . PRO A 1 407 ? 19.847 23.886 31.379 1.00 84.12 407 PRO A N 1
ATOM 3263 C CA . PRO A 1 407 ? 21.244 24.005 31.810 1.00 84.12 407 PRO A CA 1
ATOM 3264 C C . PRO A 1 407 ? 21.897 25.301 31.316 1.00 84.12 407 PRO A C 1
ATOM 3266 O O . PRO A 1 407 ? 21.688 25.708 30.163 1.00 84.12 407 PRO A O 1
ATOM 3269 N N . LYS A 1 408 ? 22.702 25.947 32.166 1.00 77.88 408 LYS A N 1
ATOM 3270 C CA . LYS A 1 408 ? 23.511 27.116 31.784 1.00 77.88 408 LYS A CA 1
ATOM 3271 C C . LYS A 1 408 ? 24.775 26.688 31.032 1.00 77.88 408 LYS A C 1
ATOM 3273 O O . LYS A 1 408 ? 25.183 25.530 31.045 1.00 77.88 408 LYS A O 1
ATOM 3278 N N . LYS A 1 409 ? 25.410 27.640 30.341 1.00 61.31 409 LYS A N 1
ATOM 3279 C CA . LYS A 1 409 ? 26.655 27.407 29.591 1.00 61.31 409 LYS A CA 1
ATOM 3280 C C . LYS A 1 409 ? 27.753 26.940 30.561 1.00 61.31 409 LYS A C 1
ATOM 3282 O O . LYS A 1 409 ? 28.144 27.708 31.430 1.00 61.31 409 LYS A O 1
ATOM 3287 N N . GLY A 1 410 ? 28.219 25.700 30.402 1.00 68.69 410 GLY A N 1
ATOM 3288 C CA . GLY A 1 410 ? 29.227 25.067 31.265 1.00 68.69 410 GLY A CA 1
ATOM 3289 C C . GLY A 1 410 ? 28.672 24.062 32.283 1.00 68.69 410 GLY A C 1
ATOM 3290 O O . GLY A 1 410 ? 29.449 23.311 32.860 1.00 68.69 410 GLY A O 1
ATOM 3291 N N . GLU A 1 411 ? 27.352 23.993 32.474 1.00 73.12 411 GLU A N 1
ATOM 3292 C CA . GLU A 1 411 ? 26.718 22.955 33.296 1.00 73.12 411 GLU A CA 1
ATOM 3293 C C . GLU A 1 411 ? 26.493 21.673 32.481 1.00 73.12 411 GLU A C 1
ATOM 3295 O O . GLU A 1 411 ? 26.298 21.713 31.261 1.00 73.12 411 GLU A O 1
ATOM 3300 N N . SER A 1 412 ? 26.492 20.523 33.162 1.00 73.00 412 SER A N 1
ATOM 3301 C CA . SER A 1 412 ? 26.180 19.237 32.535 1.00 73.00 412 SER A CA 1
ATOM 3302 C C . SER A 1 412 ? 24.798 19.285 31.882 1.00 73.00 412 SER A C 1
ATOM 3304 O O . SER A 1 412 ? 23.793 19.599 32.520 1.00 73.00 412 SER A O 1
ATOM 3306 N N . ASN A 1 413 ? 24.729 18.915 30.605 1.00 85.00 413 ASN A N 1
ATOM 3307 C CA . ASN A 1 413 ? 23.472 18.795 29.875 1.00 85.00 413 ASN A CA 1
ATOM 3308 C C . ASN A 1 413 ? 22.744 17.470 30.157 1.00 85.00 413 ASN A C 1
ATOM 3310 O O . ASN A 1 413 ? 21.819 17.141 29.420 1.00 85.00 413 ASN A O 1
ATOM 3314 N N . ARG A 1 414 ? 23.148 16.708 31.183 1.00 84.88 414 ARG A N 1
ATOM 3315 C CA . ARG A 1 414 ? 22.532 15.439 31.598 1.00 84.88 414 ARG A CA 1
ATOM 3316 C C . ARG A 1 414 ? 22.134 15.484 33.069 1.00 84.88 414 ARG A C 1
ATOM 3318 O O . ARG A 1 414 ? 22.897 15.976 33.896 1.00 84.88 414 ARG A O 1
ATOM 3325 N N . THR A 1 415 ? 20.959 14.954 33.400 1.00 82.94 415 THR A N 1
ATOM 3326 C CA . THR A 1 415 ? 20.468 14.879 34.782 1.00 82.94 415 THR A CA 1
ATOM 3327 C C . THR A 1 415 ? 19.542 13.682 34.993 1.00 82.94 415 THR A C 1
ATOM 3329 O O . THR A 1 415 ? 19.010 13.121 34.035 1.00 82.94 415 THR A O 1
ATOM 3332 N N . MET A 1 416 ? 19.361 13.280 36.249 1.00 77.25 416 MET A N 1
ATOM 3333 C CA . MET A 1 416 ? 18.436 12.217 36.638 1.00 77.25 416 MET A CA 1
ATOM 3334 C C . MET A 1 416 ? 17.064 12.821 36.934 1.00 77.25 416 MET A C 1
ATOM 3336 O O . MET A 1 416 ? 16.933 13.679 37.804 1.00 77.25 416 MET A O 1
ATOM 3340 N N . ILE A 1 417 ? 16.040 12.361 36.217 1.00 77.75 417 ILE A N 1
ATOM 3341 C CA . ILE A 1 417 ? 14.642 12.772 36.398 1.00 77.75 417 ILE A CA 1
ATOM 3342 C C . ILE A 1 417 ? 13.842 11.492 36.629 1.00 77.75 417 ILE A C 1
ATOM 3344 O O . ILE A 1 417 ? 13.855 10.605 35.777 1.00 77.75 417 ILE A O 1
ATOM 3348 N N . ASP A 1 418 ? 13.210 11.363 37.799 1.00 74.75 418 ASP A N 1
ATOM 3349 C CA . ASP A 1 418 ? 12.489 10.156 38.242 1.00 74.75 418 ASP A CA 1
ATOM 3350 C C . ASP A 1 418 ? 13.295 8.850 38.091 1.00 74.75 418 ASP A C 1
ATOM 3352 O O . ASP A 1 418 ? 12.803 7.847 37.575 1.00 74.75 418 ASP A O 1
ATOM 3356 N N . GLY A 1 419 ? 14.573 8.860 38.483 1.00 72.88 419 GLY A N 1
ATOM 3357 C CA . GLY A 1 419 ? 15.422 7.664 38.410 1.00 72.88 419 GLY A CA 1
ATOM 3358 C C . GLY A 1 419 ? 15.878 7.278 36.996 1.00 72.88 419 GLY A C 1
ATOM 3359 O O . GLY A 1 419 ? 16.533 6.252 36.840 1.00 72.88 419 GLY A O 1
ATOM 3360 N N . LYS A 1 420 ? 15.582 8.089 35.969 1.00 78.62 420 LYS A N 1
ATOM 3361 C CA . LYS A 1 420 ? 16.030 7.872 34.584 1.00 78.62 420 LYS A CA 1
ATOM 3362 C C . LYS A 1 420 ? 16.940 9.000 34.112 1.00 78.62 420 LYS A C 1
ATOM 3364 O O . LYS A 1 420 ? 16.648 10.182 34.320 1.00 78.62 420 LYS A O 1
ATOM 3369 N N . LEU A 1 421 ? 18.022 8.639 33.426 1.00 82.38 421 LEU A N 1
ATOM 3370 C CA . LEU A 1 421 ? 18.956 9.611 32.872 1.00 82.38 421 LEU A CA 1
ATOM 3371 C C . LEU A 1 421 ? 18.316 10.320 31.675 1.00 82.38 421 LEU A C 1
ATOM 3373 O O . LEU A 1 421 ? 17.847 9.679 30.740 1.00 82.38 421 LEU A O 1
ATOM 3377 N N . HIS A 1 422 ? 18.303 11.647 31.706 1.00 87.06 422 HIS A N 1
ATOM 3378 C CA . HIS A 1 422 ? 17.830 12.496 30.620 1.00 87.06 422 HIS A CA 1
ATOM 3379 C C . HIS A 1 422 ? 18.942 13.449 30.184 1.00 87.06 422 HIS A C 1
ATOM 3381 O O . HIS A 1 422 ? 19.776 13.850 30.997 1.00 87.06 422 HIS A O 1
ATOM 3387 N N . TYR A 1 423 ? 18.934 13.862 28.917 1.00 89.19 423 TYR A N 1
ATOM 3388 C CA . TYR A 1 423 ? 19.767 14.947 28.409 1.00 89.19 423 TYR A CA 1
ATOM 3389 C C . TYR A 1 423 ? 18.915 16.105 27.884 1.00 89.19 423 TYR A C 1
ATOM 3391 O O . TYR A 1 423 ? 17.810 15.915 27.376 1.00 89.19 423 TYR A O 1
ATOM 3399 N N . TYR A 1 424 ? 19.415 17.330 28.016 1.00 85.50 424 TYR A N 1
ATOM 3400 C CA . TYR A 1 424 ? 18.739 18.520 27.521 1.00 85.50 424 TYR A CA 1
ATOM 3401 C C . TYR A 1 424 ? 19.090 18.763 26.051 1.00 85.50 424 TYR A C 1
ATOM 3403 O O . TYR A 1 424 ? 20.246 19.018 25.704 1.00 85.50 424 TYR A O 1
ATOM 3411 N N . HIS A 1 425 ? 18.085 18.727 25.177 1.00 82.94 425 HIS A N 1
ATOM 3412 C CA . HIS A 1 425 ? 18.246 19.014 23.757 1.00 82.94 425 HIS A CA 1
ATOM 3413 C C . HIS A 1 425 ? 17.985 20.503 23.475 1.00 82.94 425 HIS A C 1
ATOM 3415 O O . HIS A 1 425 ? 16.844 20.974 23.489 1.00 82.94 425 HIS A O 1
ATOM 3421 N N . PHE A 1 426 ? 19.053 21.262 23.202 1.00 77.56 426 PHE A N 1
ATOM 3422 C CA . PHE A 1 426 ? 19.007 22.727 23.094 1.00 77.56 426 PHE A CA 1
ATOM 3423 C C . PHE A 1 426 ? 18.122 23.255 21.955 1.00 77.56 426 PHE A C 1
ATOM 3425 O O . PHE A 1 426 ? 17.470 24.280 22.138 1.00 77.56 426 PHE A O 1
ATOM 3432 N N . LYS A 1 427 ? 18.048 22.563 20.805 1.00 73.50 427 LYS A N 1
ATOM 3433 C CA . LYS A 1 427 ? 17.207 23.005 19.673 1.00 73.50 427 LYS A CA 1
ATOM 3434 C C . LYS A 1 427 ? 15.712 22.864 19.968 1.00 73.50 427 LYS A C 1
ATOM 3436 O O . LYS A 1 427 ? 14.933 23.727 19.589 1.00 73.50 427 LYS A O 1
ATOM 3441 N N . SER A 1 428 ? 15.308 21.797 20.658 1.00 74.44 428 SER A N 1
ATOM 3442 C CA . SER A 1 428 ? 13.895 21.555 20.993 1.00 74.44 428 SER A CA 1
ATOM 3443 C C . SER A 1 428 ? 13.497 22.092 22.366 1.00 74.44 428 SER A C 1
ATOM 3445 O O . SER A 1 428 ? 12.321 22.030 22.708 1.00 74.44 428 SER A O 1
ATOM 3447 N N . SER A 1 429 ? 14.457 22.597 23.151 1.00 79.56 429 SER A N 1
ATOM 3448 C CA . SER A 1 429 ? 14.266 23.098 24.519 1.00 79.56 429 SER A CA 1
ATOM 3449 C C . SER A 1 429 ? 13.560 22.099 25.453 1.00 79.56 429 SER A C 1
ATOM 3451 O O . SER A 1 429 ? 12.723 22.488 26.266 1.00 79.56 429 SER A O 1
ATOM 3453 N N . LYS A 1 430 ? 13.884 20.802 25.333 1.00 83.25 430 LYS A N 1
ATOM 3454 C CA . LYS A 1 430 ? 13.252 19.693 26.079 1.00 83.25 430 LYS A CA 1
ATOM 3455 C C . LYS A 1 430 ? 14.298 18.772 26.712 1.00 83.25 430 LYS A C 1
ATOM 3457 O O . LYS A 1 430 ? 15.382 18.607 26.157 1.00 83.25 430 LYS A O 1
ATOM 3462 N N . TRP A 1 431 ? 13.938 18.141 27.829 1.00 82.62 431 TRP A N 1
ATOM 3463 C CA . TRP A 1 431 ? 14.663 17.001 28.396 1.00 82.62 431 TRP A CA 1
ATOM 3464 C C . TRP A 1 431 ? 14.207 15.718 27.697 1.00 82.62 431 TRP A C 1
ATOM 3466 O O . TRP A 1 431 ? 13.011 15.438 27.663 1.00 82.62 431 TRP A O 1
ATOM 3476 N N . LEU A 1 432 ? 15.144 14.971 27.119 1.00 80.44 432 LEU A N 1
ATOM 3477 C CA . LEU A 1 432 ? 14.895 13.709 26.424 1.00 80.44 432 LEU A CA 1
ATOM 3478 C C . LEU A 1 432 ? 15.552 12.565 27.206 1.00 80.44 432 LEU A C 1
ATOM 3480 O O . LEU A 1 432 ? 16.655 12.764 27.720 1.00 80.44 432 LEU A O 1
ATOM 3484 N N . PRO A 1 433 ? 14.898 11.400 27.344 1.00 85.94 433 PRO A N 1
ATOM 3485 C CA . PRO A 1 433 ? 15.508 10.248 27.995 1.00 85.94 433 PRO A CA 1
ATOM 3486 C C . PRO A 1 433 ? 16.740 9.795 27.207 1.00 85.94 433 PRO A C 1
ATOM 3488 O O . PRO A 1 433 ? 16.793 9.907 25.984 1.00 85.94 433 PRO A O 1
ATOM 3491 N N . VAL A 1 434 ? 17.750 9.313 27.921 1.00 81.56 434 VAL A N 1
ATOM 3492 C CA . VAL A 1 434 ? 18.861 8.579 27.319 1.00 81.56 434 VAL A CA 1
ATOM 3493 C C . VAL A 1 434 ? 18.415 7.123 27.243 1.00 81.56 434 VAL A C 1
ATOM 3495 O O . VAL A 1 434 ? 18.280 6.475 28.282 1.00 81.56 434 VAL A O 1
ATOM 3498 N N . ASP A 1 435 ? 18.148 6.620 26.039 1.00 69.31 435 ASP A N 1
ATOM 3499 C CA . ASP A 1 435 ? 17.853 5.201 25.847 1.00 69.31 435 ASP A CA 1
ATOM 3500 C C . ASP A 1 435 ? 19.073 4.369 26.267 1.00 69.31 435 ASP A C 1
ATOM 3502 O O . ASP A 1 435 ? 20.213 4.665 25.901 1.00 69.31 435 ASP A O 1
ATOM 3506 N N . ALA A 1 436 ? 18.846 3.335 27.079 1.00 42.59 436 ALA A N 1
ATOM 3507 C CA . ALA A 1 436 ? 19.880 2.529 27.732 1.00 42.59 436 ALA A CA 1
ATOM 3508 C C . ALA A 1 436 ? 20.639 1.569 26.786 1.00 42.59 436 ALA A C 1
ATOM 3510 O O . ALA A 1 436 ? 21.110 0.521 27.216 1.00 42.59 436 ALA A O 1
ATOM 3511 N N . VAL A 1 437 ? 20.801 1.925 25.509 1.00 38.38 437 VAL A N 1
ATOM 3512 C CA . VAL A 1 437 ? 21.621 1.187 24.535 1.00 38.38 437 VAL A CA 1
ATOM 3513 C C . VAL A 1 437 ? 22.498 2.174 23.766 1.00 38.38 437 VAL A C 1
ATOM 3515 O O . VAL A 1 437 ? 22.334 2.381 22.572 1.00 38.38 437 VAL A O 1
ATOM 3518 N N . GLN A 1 438 ? 23.413 2.834 24.479 1.00 34.84 438 GLN A N 1
ATOM 3519 C CA . GLN A 1 438 ? 24.652 3.405 23.929 1.00 34.84 438 GLN A CA 1
ATOM 3520 C C . GLN A 1 438 ? 25.557 3.876 25.079 1.00 34.84 438 GLN A C 1
ATOM 3522 O O . GLN A 1 438 ? 25.791 5.064 25.313 1.00 34.84 438 GLN A O 1
ATOM 3527 N N . SER A 1 439 ? 26.085 2.921 25.842 1.00 32.00 439 SER A N 1
ATOM 3528 C CA . SER A 1 439 ? 27.264 3.163 26.671 1.00 32.00 439 SER A CA 1
ATOM 3529 C C . SER A 1 439 ? 28.498 3.265 25.766 1.00 32.00 439 SER A C 1
ATOM 3531 O O . SER A 1 439 ? 29.022 2.262 25.299 1.00 32.00 439 SER A O 1
ATOM 3533 N N . GLN A 1 440 ? 28.888 4.509 25.490 1.00 33.31 440 GLN A N 1
ATOM 3534 C CA . GLN A 1 440 ? 30.263 5.013 25.382 1.00 33.31 440 GLN A CA 1
ATOM 3535 C C . GLN A 1 440 ? 31.335 4.057 24.814 1.00 33.31 440 GLN A C 1
ATOM 3537 O O . GLN A 1 440 ? 31.932 3.277 25.548 1.00 33.31 440 GLN A O 1
ATOM 3542 N N . GLN A 1 441 ? 31.713 4.256 23.547 1.00 25.28 441 GLN A N 1
ATOM 3543 C CA . GLN A 1 441 ? 33.110 4.076 23.142 1.00 25.28 441 GLN A CA 1
ATOM 3544 C C . GLN A 1 441 ? 33.869 5.358 23.496 1.00 25.28 441 GLN A C 1
ATOM 3546 O O . GLN A 1 441 ? 33.756 6.377 22.816 1.00 25.28 441 GLN A O 1
ATOM 3551 N N . ALA A 1 442 ? 34.604 5.310 24.605 1.00 27.75 442 ALA A N 1
ATOM 3552 C CA . ALA A 1 442 ? 35.714 6.212 24.869 1.00 27.75 442 ALA A CA 1
ATOM 3553 C C . ALA A 1 442 ? 37.010 5.486 24.481 1.00 27.75 442 ALA A C 1
ATOM 3555 O O . ALA A 1 442 ? 37.247 4.357 24.907 1.00 27.75 442 ALA A O 1
ATOM 3556 N N . ASN A 1 443 ? 37.816 6.141 23.645 1.00 28.64 443 ASN A N 1
ATOM 3557 C CA . ASN A 1 443 ? 39.143 5.712 23.212 1.00 28.64 443 ASN A CA 1
ATOM 3558 C C . ASN A 1 443 ? 40.077 5.438 24.401 1.00 28.64 443 ASN A C 1
ATOM 3560 O O . ASN A 1 443 ? 40.344 6.359 25.171 1.00 28.64 443 ASN A O 1
ATOM 3564 N N . VAL A 1 444 ? 40.671 4.241 24.453 1.00 27.98 444 VAL A N 1
ATOM 3565 C CA . VAL A 1 444 ? 42.003 4.002 25.036 1.00 27.98 444 VAL A CA 1
ATOM 3566 C C . VAL A 1 444 ? 42.738 2.971 24.165 1.00 27.98 444 VAL A C 1
ATOM 3568 O O . VAL A 1 444 ? 42.143 2.026 23.655 1.00 27.98 444 VAL A O 1
ATOM 3571 N N . VAL A 1 445 ? 44.025 3.226 23.945 1.00 23.36 445 VAL A N 1
ATOM 3572 C CA . VAL A 1 445 ? 44.934 2.623 22.961 1.00 23.36 445 VAL A CA 1
ATOM 3573 C C . VAL A 1 445 ? 45.725 1.428 23.541 1.00 23.36 445 VAL A C 1
ATOM 3575 O O . VAL A 1 445 ? 46.331 1.586 24.593 1.00 23.36 445 VAL A O 1
ATOM 3578 N N . ALA A 1 446 ? 45.777 0.329 22.757 1.00 22.41 446 ALA A N 1
ATOM 3579 C CA . ALA A 1 446 ? 46.825 -0.719 22.577 1.00 22.41 446 ALA A CA 1
ATOM 3580 C C . ALA A 1 446 ? 47.241 -1.662 23.749 1.00 22.41 446 ALA A C 1
ATOM 3582 O O . ALA A 1 446 ? 46.966 -1.334 24.898 1.00 22.41 446 ALA A O 1
ATOM 3583 N N . PRO A 1 447 ? 47.981 -2.791 23.517 1.00 27.75 447 PRO A N 1
ATOM 3584 C CA . PRO A 1 447 ? 48.389 -3.475 22.270 1.00 27.75 447 PRO A CA 1
ATOM 3585 C C . PRO A 1 447 ? 48.107 -5.012 22.201 1.00 27.75 447 PRO A C 1
ATOM 3587 O O . PRO A 1 447 ? 47.654 -5.659 23.136 1.00 27.75 447 PRO A O 1
ATOM 3590 N N . SER A 1 448 ? 48.437 -5.552 21.024 1.00 25.17 448 SER A N 1
ATOM 3591 C CA . SER A 1 448 ? 48.507 -6.925 20.481 1.00 25.17 448 SER A CA 1
ATOM 3592 C C . SER A 1 448 ? 49.009 -8.111 21.336 1.00 25.17 448 SER A C 1
ATOM 3594 O O . SER A 1 448 ? 50.033 -8.009 22.004 1.00 25.17 448 SER A O 1
ATOM 3596 N N . SER A 1 449 ? 48.400 -9.290 21.126 1.00 26.97 449 SER A N 1
ATOM 3597 C CA . SER A 1 449 ? 49.020 -10.644 21.021 1.00 26.97 449 SER A CA 1
ATOM 3598 C C . SER A 1 449 ? 47.915 -11.658 20.638 1.00 26.97 449 SER A C 1
ATOM 3600 O O . SER A 1 449 ? 46.879 -11.720 21.284 1.00 26.97 449 SER A O 1
ATOM 3602 N N . SER A 1 450 ? 47.865 -12.154 19.399 1.00 25.19 450 SER A N 1
ATOM 3603 C CA . SER A 1 450 ? 48.507 -13.362 18.846 1.00 25.19 450 SER A CA 1
ATOM 3604 C C . SER A 1 450 ? 47.960 -14.713 19.350 1.00 25.19 450 SER A C 1
ATOM 3606 O O . SER A 1 450 ? 48.094 -15.060 20.516 1.00 25.19 450 SER A O 1
ATOM 3608 N N . THR A 1 451 ? 47.482 -15.483 18.360 1.00 25.05 451 THR A N 1
ATOM 3609 C CA . THR A 1 451 ? 47.512 -16.953 18.196 1.00 25.05 451 THR A CA 1
ATOM 3610 C C . THR A 1 451 ? 46.617 -17.856 19.048 1.00 25.05 451 THR A C 1
ATOM 3612 O O . THR A 1 451 ? 46.846 -18.041 20.232 1.00 25.05 451 THR A O 1
ATOM 3615 N N . ASN A 1 452 ? 45.713 -18.561 18.357 1.00 24.67 452 ASN A N 1
ATOM 3616 C CA . ASN A 1 452 ? 45.631 -20.028 18.377 1.00 24.67 452 ASN A CA 1
ATOM 3617 C C . ASN A 1 452 ? 45.044 -20.528 17.041 1.00 24.67 452 ASN A C 1
ATOM 3619 O O . ASN A 1 452 ? 44.072 -19.934 16.568 1.00 24.67 452 ASN A O 1
ATOM 3623 N N . PRO A 1 453 ? 45.591 -21.596 16.429 1.00 32.94 453 PRO A N 1
ATOM 3624 C CA . PRO A 1 453 ? 44.917 -22.298 15.342 1.00 32.94 453 PRO A CA 1
ATOM 3625 C C . PRO A 1 453 ? 44.648 -23.788 15.640 1.00 32.94 453 PRO A C 1
ATOM 3627 O O . PRO A 1 453 ? 45.243 -24.368 16.543 1.00 32.94 453 PRO A O 1
ATOM 3630 N N . VAL A 1 454 ? 43.843 -24.385 14.740 1.00 26.34 454 VAL A N 1
ATOM 3631 C CA . VAL A 1 454 ? 43.637 -25.833 14.467 1.00 26.34 454 VAL A CA 1
ATOM 3632 C C . VAL A 1 454 ? 42.667 -26.534 15.443 1.00 26.34 454 VAL A C 1
ATOM 3634 O O . VAL A 1 454 ? 42.822 -26.380 16.643 1.00 26.34 454 VAL A O 1
ATOM 3637 N N . ALA A 1 455 ? 41.640 -27.338 15.123 1.00 27.38 455 ALA A N 1
ATOM 3638 C CA . ALA A 1 455 ? 40.928 -27.913 13.960 1.00 27.38 455 ALA A CA 1
ATOM 3639 C C . ALA A 1 455 ? 40.706 -29.430 14.191 1.00 27.38 455 ALA A C 1
ATOM 3641 O O . ALA A 1 455 ? 41.629 -30.118 14.618 1.00 27.38 455 ALA A O 1
ATOM 3642 N N . THR A 1 456 ? 39.541 -29.933 13.733 1.00 25.20 456 THR A N 1
ATOM 3643 C CA . THR A 1 456 ? 39.191 -31.350 13.396 1.00 25.20 456 THR A CA 1
ATOM 3644 C C . THR A 1 456 ? 38.989 -32.315 14.587 1.00 25.20 456 THR A C 1
ATOM 3646 O O . THR A 1 456 ? 39.731 -32.246 15.551 1.00 25.20 456 THR A O 1
ATOM 3649 N N . THR A 1 457 ? 37.966 -33.182 14.681 1.00 24.61 457 THR A N 1
ATOM 3650 C CA . THR A 1 457 ? 37.394 -34.205 13.756 1.00 24.61 457 THR A CA 1
ATOM 3651 C C . THR A 1 457 ? 35.981 -34.647 14.236 1.00 24.61 457 THR A C 1
ATOM 3653 O O . THR A 1 457 ? 35.755 -34.670 15.441 1.00 24.61 457 THR A O 1
ATOM 3656 N N . THR A 1 458 ? 34.968 -34.823 13.360 1.00 24.41 458 THR A N 1
ATOM 3657 C CA . THR A 1 458 ? 34.381 -36.110 12.842 1.00 24.41 458 THR A CA 1
ATOM 3658 C C . THR A 1 458 ? 33.901 -37.086 13.949 1.00 24.41 458 THR A C 1
ATOM 3660 O O . THR A 1 458 ? 34.671 -37.387 14.844 1.00 24.41 458 THR A O 1
ATOM 3663 N N . THR A 1 459 ? 32.695 -37.687 14.002 1.00 23.72 459 THR A N 1
ATOM 3664 C CA . THR A 1 459 ? 31.921 -38.458 12.997 1.00 23.72 459 THR A CA 1
ATOM 3665 C C . THR A 1 459 ? 30.564 -38.918 13.603 1.00 23.72 459 THR A C 1
ATOM 3667 O O . THR A 1 459 ? 30.471 -39.064 14.817 1.00 23.72 459 THR A O 1
ATOM 3670 N N . ALA A 1 460 ? 29.612 -39.290 12.729 1.00 24.91 460 ALA A N 1
ATOM 3671 C CA . ALA A 1 460 ? 28.614 -40.380 12.851 1.00 24.91 460 ALA A CA 1
ATOM 3672 C C . ALA A 1 460 ? 27.178 -40.105 13.375 1.00 24.91 460 ALA A C 1
ATOM 3674 O O . ALA A 1 460 ? 26.949 -39.705 14.511 1.00 24.91 460 ALA A O 1
ATOM 3675 N N . ALA A 1 461 ? 26.210 -40.449 12.511 1.00 26.77 461 ALA A N 1
ATOM 3676 C CA . ALA A 1 461 ? 24.810 -40.787 12.814 1.00 26.77 461 ALA A CA 1
ATOM 3677 C C . ALA A 1 461 ? 24.715 -42.152 13.540 1.00 26.77 461 ALA A C 1
ATOM 3679 O O . ALA A 1 461 ? 25.675 -42.924 13.438 1.00 26.77 461 ALA A O 1
ATOM 3680 N N . PRO A 1 462 ? 23.600 -42.499 14.233 1.00 32.56 462 PRO A N 1
ATOM 3681 C CA . PRO A 1 462 ? 22.486 -43.207 13.560 1.00 32.56 462 PRO A CA 1
ATOM 3682 C C . PRO A 1 462 ? 21.054 -43.071 14.178 1.00 32.56 462 PRO A C 1
ATOM 3684 O O . PRO A 1 462 ? 20.874 -42.692 15.326 1.00 32.56 462 PRO A O 1
ATOM 3687 N N . SER A 1 463 ? 20.054 -43.433 13.355 1.00 26.52 463 SER A N 1
ATOM 3688 C CA . SER A 1 463 ? 18.774 -44.169 13.570 1.00 26.52 463 SER A CA 1
ATOM 3689 C C . SER A 1 463 ? 17.854 -44.036 14.819 1.00 26.52 463 SER A C 1
ATOM 3691 O O . SER A 1 463 ? 18.259 -44.255 15.951 1.00 26.52 463 SER A O 1
ATOM 3693 N N . THR A 1 464 ? 16.556 -43.844 14.511 1.00 35.50 464 THR A N 1
ATOM 3694 C CA . THR A 1 464 ? 15.273 -44.385 15.059 1.00 35.50 464 THR A CA 1
ATOM 3695 C C . THR A 1 464 ? 15.148 -44.932 16.499 1.00 35.50 464 THR A C 1
ATOM 3697 O O . THR A 1 464 ? 15.764 -45.940 16.816 1.00 35.50 464 THR A O 1
ATOM 3700 N N . ALA A 1 465 ? 14.176 -44.408 17.277 1.00 25.42 465 ALA A N 1
ATOM 3701 C CA . ALA A 1 465 ? 13.044 -45.132 17.921 1.00 25.42 465 ALA A CA 1
ATOM 3702 C C . ALA A 1 465 ? 12.337 -44.288 19.018 1.00 25.42 465 ALA A C 1
ATOM 3704 O O . ALA A 1 465 ? 12.968 -43.497 19.711 1.00 25.42 465 ALA A O 1
ATOM 3705 N N . ALA A 1 466 ? 11.018 -44.476 19.171 1.00 34.06 466 ALA A N 1
ATOM 3706 C CA . ALA A 1 466 ? 10.142 -43.857 20.182 1.00 34.06 466 ALA A CA 1
ATOM 3707 C C . ALA A 1 466 ? 10.165 -44.584 21.549 1.00 34.06 466 ALA A C 1
ATOM 3709 O O . ALA A 1 466 ? 10.511 -45.764 21.597 1.00 34.06 466 ALA A O 1
ATOM 3710 N N . PRO A 1 467 ? 9.746 -43.913 22.644 1.00 35.62 467 PRO A N 1
ATOM 3711 C CA . PRO A 1 467 ? 8.769 -44.497 23.599 1.00 35.62 467 PRO A CA 1
ATOM 3712 C C . PRO A 1 467 ? 7.811 -43.417 24.194 1.00 35.62 467 PRO A C 1
ATOM 3714 O O . PRO A 1 467 ? 8.218 -42.286 24.431 1.00 35.62 467 PRO A O 1
ATOM 3717 N N . SER A 1 468 ? 6.479 -43.571 24.228 1.00 32.66 468 SER A N 1
ATOM 3718 C CA . SER A 1 468 ? 5.569 -44.411 25.045 1.00 32.66 468 SER A CA 1
ATOM 3719 C C . SER A 1 468 ? 4.861 -43.617 26.158 1.00 32.66 468 SER A C 1
ATOM 3721 O O . SER A 1 468 ? 5.487 -42.923 26.954 1.00 32.66 468 SER A O 1
ATOM 3723 N N . ALA A 1 469 ? 3.535 -43.752 26.181 1.00 38.81 469 ALA A N 1
ATOM 3724 C CA . ALA A 1 469 ? 2.593 -43.126 27.096 1.00 38.81 469 ALA A CA 1
ATOM 3725 C C . ALA A 1 469 ? 2.444 -43.914 28.403 1.00 38.81 469 ALA A C 1
ATOM 3727 O O . ALA A 1 469 ? 2.326 -45.136 28.362 1.00 38.81 469 ALA A O 1
ATOM 3728 N N . ASP A 1 470 ? 2.309 -43.206 29.524 1.00 32.47 470 ASP A N 1
ATOM 3729 C CA . ASP A 1 470 ? 1.749 -43.763 30.754 1.00 32.47 470 ASP A CA 1
ATOM 3730 C C . ASP A 1 470 ? 0.829 -42.718 31.411 1.00 32.47 470 ASP A C 1
ATOM 3732 O O . ASP A 1 470 ? 1.258 -41.626 31.786 1.00 32.47 470 ASP A O 1
ATOM 3736 N N . MET A 1 471 ? -0.474 -43.004 31.469 1.00 47.84 471 MET A N 1
ATOM 3737 C CA . MET A 1 471 ? -1.450 -42.212 32.222 1.00 47.84 471 MET A CA 1
ATOM 3738 C C . MET A 1 471 ? -2.294 -43.147 33.082 1.00 47.84 471 MET A C 1
ATOM 3740 O O . MET A 1 471 ? -2.943 -44.065 32.579 1.00 47.84 471 MET A O 1
ATOM 3744 N N . ASP A 1 472 ? -2.298 -42.812 34.369 1.00 58.88 472 ASP A N 1
ATOM 3745 C CA . ASP A 1 472 ? -2.959 -43.463 35.494 1.00 58.88 472 ASP A CA 1
ATOM 3746 C C . ASP A 1 472 ? -4.393 -43.969 35.178 1.00 58.88 472 ASP A C 1
ATOM 3748 O O . ASP A 1 472 ? -5.268 -43.178 34.786 1.00 58.88 472 ASP A O 1
ATOM 3752 N N . PRO A 1 473 ? -4.673 -45.276 35.372 1.00 55.47 473 PRO A N 1
ATOM 3753 C CA . PRO A 1 473 ? -5.967 -45.907 35.087 1.00 55.47 473 PRO A CA 1
ATOM 3754 C C . PRO A 1 473 ? -7.135 -45.312 35.888 1.00 55.47 473 PRO A C 1
ATOM 3756 O O . PRO A 1 473 ? -8.288 -45.379 35.450 1.00 55.47 473 PRO A O 1
ATOM 3759 N N . THR A 1 474 ? -6.859 -44.655 37.014 1.00 54.03 474 THR A N 1
ATOM 3760 C CA . THR A 1 474 ? -7.874 -44.009 37.856 1.00 54.03 474 THR A CA 1
ATOM 3761 C C . THR A 1 474 ? -8.478 -42.782 37.165 1.00 54.03 474 THR A C 1
ATOM 3763 O O . THR A 1 474 ? -9.695 -42.578 37.192 1.00 54.03 474 THR A O 1
ATOM 3766 N N . LYS A 1 475 ? -7.650 -42.016 36.440 1.00 51.50 475 LYS A N 1
ATOM 3767 C CA . LYS A 1 475 ? -8.090 -40.847 35.658 1.00 51.50 475 LYS A CA 1
ATOM 3768 C C . LYS A 1 475 ? -8.886 -41.250 34.419 1.00 51.50 475 LYS A C 1
ATOM 3770 O O . LYS A 1 475 ? -9.859 -40.579 34.080 1.00 51.50 475 LYS A O 1
ATOM 3775 N N . ARG A 1 476 ? -8.550 -42.381 33.784 1.00 56.06 476 ARG A N 1
ATOM 3776 C CA . ARG A 1 476 ? -9.354 -42.943 32.680 1.00 56.06 476 ARG A CA 1
ATOM 3777 C C . ARG A 1 476 ? -10.744 -43.373 33.146 1.00 56.06 476 ARG A C 1
ATOM 3779 O O . ARG A 1 476 ? -11.717 -43.127 32.439 1.00 56.06 476 ARG A O 1
ATOM 3786 N N . ARG A 1 477 ? -10.854 -43.954 34.344 1.00 59.31 477 ARG A N 1
ATOM 3787 C CA . ARG A 1 477 ? -12.143 -44.378 34.911 1.00 59.31 477 ARG A CA 1
ATOM 3788 C C . ARG A 1 477 ? -13.017 -43.194 35.338 1.00 59.31 477 ARG A C 1
ATOM 3790 O O . ARG A 1 477 ? -14.224 -43.229 35.130 1.00 59.31 477 ARG A O 1
ATOM 3797 N N . GLN A 1 478 ? -12.424 -42.122 35.868 1.00 57.66 478 GLN A N 1
ATOM 3798 C CA . GLN A 1 478 ? -13.161 -40.885 36.159 1.00 57.66 478 GLN A CA 1
ATOM 3799 C C . GLN A 1 478 ? -13.617 -40.163 34.884 1.00 57.66 478 GLN A C 1
ATOM 3801 O O . GLN A 1 478 ? -14.753 -39.698 34.829 1.00 57.66 478 GLN A O 1
ATOM 3806 N N . ALA A 1 479 ? -12.785 -40.129 33.838 1.00 55.25 479 ALA A N 1
ATOM 3807 C CA . ALA A 1 479 ? -13.163 -39.552 32.549 1.00 55.25 479 ALA A CA 1
ATOM 3808 C C . ALA A 1 479 ? -14.280 -40.353 31.857 1.00 55.25 479 ALA A C 1
ATOM 3810 O O . ALA A 1 479 ? -15.193 -39.757 31.288 1.00 55.25 479 ALA A O 1
ATOM 3811 N N . SER A 1 480 ? -14.264 -41.691 31.945 1.00 61.94 480 SER A N 1
ATOM 3812 C CA . SER A 1 480 ? -15.342 -42.511 31.380 1.00 61.94 480 SER A CA 1
ATOM 3813 C C . SER A 1 480 ? -16.651 -42.363 32.159 1.00 61.94 480 SER A C 1
ATOM 3815 O O . SER A 1 480 ? -17.708 -42.251 31.541 1.00 61.94 480 SER A O 1
ATOM 3817 N N . LEU A 1 481 ? -16.601 -42.271 33.493 1.00 64.06 481 LEU A N 1
ATOM 3818 C CA . LEU A 1 481 ? -17.778 -41.995 34.325 1.00 64.06 481 LEU A CA 1
ATOM 3819 C C . LEU A 1 481 ? -18.363 -40.603 34.049 1.00 64.06 481 LEU A C 1
ATOM 3821 O O . LEU A 1 481 ? -19.577 -40.479 33.913 1.00 64.06 481 LEU A O 1
ATOM 3825 N N . ALA A 1 482 ? -17.519 -39.579 33.886 1.00 58.78 482 ALA A N 1
ATOM 3826 C CA . ALA A 1 482 ? -17.958 -38.229 33.531 1.00 58.78 482 ALA A CA 1
ATOM 3827 C C . ALA A 1 482 ? -18.608 -38.180 32.139 1.00 58.78 482 ALA A C 1
ATOM 3829 O O . ALA A 1 482 ? -19.655 -37.561 31.970 1.00 58.78 482 ALA A O 1
ATOM 3830 N N . LEU A 1 483 ? -18.041 -38.889 31.157 1.00 57.00 483 LEU A N 1
ATOM 3831 C CA . LEU A 1 483 ? -18.601 -38.964 29.8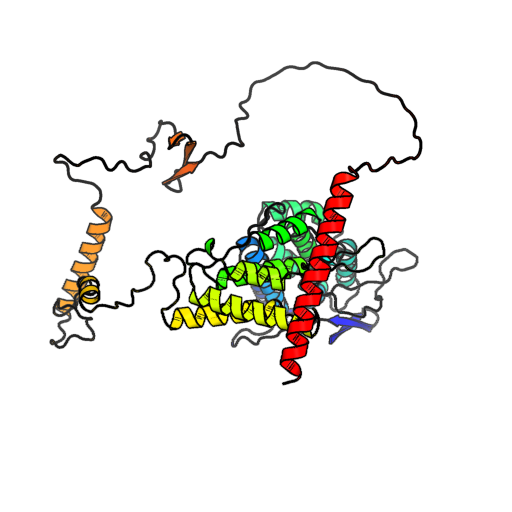07 1.00 57.00 483 LEU A CA 1
ATOM 3832 C C . LEU A 1 483 ? -19.927 -39.737 29.772 1.00 57.00 483 LEU A C 1
ATOM 3834 O O . LEU A 1 483 ? -20.828 -39.388 29.014 1.00 57.00 483 LEU A O 1
ATOM 3838 N N . THR A 1 484 ? -20.057 -40.778 30.596 1.00 69.62 484 THR A N 1
ATOM 3839 C CA . THR A 1 484 ? -21.295 -41.566 30.691 1.00 69.62 484 THR A CA 1
ATOM 3840 C C . THR A 1 484 ? -22.398 -40.751 31.362 1.00 69.62 484 THR A C 1
ATOM 3842 O O . THR A 1 484 ? -23.515 -40.713 30.856 1.00 69.62 484 THR A O 1
ATOM 3845 N N . LYS A 1 485 ? -22.062 -40.010 32.426 1.00 65.50 485 LYS A N 1
ATOM 3846 C CA . LYS A 1 485 ? -22.992 -39.100 33.100 1.00 65.50 485 LYS A CA 1
ATOM 3847 C C . LYS A 1 485 ? -23.447 -37.960 32.181 1.00 65.50 485 LYS A C 1
ATOM 3849 O O . LYS A 1 485 ? -24.639 -37.703 32.095 1.00 65.50 485 LYS A O 1
ATOM 3854 N N . PHE A 1 486 ? -22.527 -37.369 31.414 1.00 66.12 486 PHE A N 1
ATOM 3855 C CA . PHE A 1 486 ? -22.853 -36.339 30.423 1.00 66.12 486 PHE A CA 1
ATOM 3856 C C . PHE A 1 486 ? -23.788 -36.860 29.324 1.00 66.12 486 PHE A C 1
ATOM 3858 O O . PHE A 1 486 ? -24.740 -36.185 28.956 1.00 66.12 486 PHE A O 1
ATOM 3865 N N . LYS A 1 487 ? -23.558 -38.076 28.812 1.00 63.38 487 LYS A N 1
ATOM 3866 C CA . LYS A 1 487 ? -24.447 -38.686 27.809 1.00 63.38 487 LYS A CA 1
ATOM 3867 C C . LYS A 1 487 ? -25.848 -38.953 28.354 1.00 63.38 487 LYS A C 1
ATOM 3869 O O . LYS A 1 487 ? -26.811 -38.799 27.613 1.00 63.38 487 LYS A O 1
ATOM 3874 N N . GLN A 1 488 ? -25.950 -39.340 29.622 1.00 65.75 488 GLN A N 1
ATOM 3875 C CA . GLN A 1 488 ? -27.233 -39.594 30.268 1.00 65.75 488 GLN A CA 1
ATOM 3876 C C . GLN A 1 488 ? -27.996 -38.284 30.516 1.00 65.75 488 GLN A C 1
ATOM 3878 O O . GLN A 1 488 ? -29.137 -38.170 30.091 1.00 65.75 488 GLN A O 1
ATOM 3883 N N . GLU A 1 489 ? -27.326 -37.250 31.036 1.00 63.75 489 GLU A N 1
ATOM 3884 C CA . GLU A 1 489 ? -27.907 -35.906 31.208 1.00 63.75 489 GLU A CA 1
ATOM 3885 C C . GLU A 1 489 ? -28.344 -35.280 29.867 1.00 63.75 489 GLU A C 1
ATOM 3887 O O . GLU A 1 489 ? -29.380 -34.624 29.791 1.00 63.75 489 GLU A O 1
ATOM 3892 N N . PHE A 1 490 ? -27.590 -35.518 28.788 1.00 62.97 490 PHE A N 1
ATOM 3893 C CA . PHE A 1 490 ? -27.936 -35.035 27.448 1.00 62.97 490 PHE A CA 1
ATOM 3894 C C . PHE A 1 490 ? -29.119 -35.799 26.831 1.00 62.97 490 PHE A C 1
ATOM 3896 O O . PHE A 1 490 ? -29.937 -35.201 26.136 1.00 62.97 490 PHE A O 1
ATOM 3903 N N . SER A 1 491 ? -29.225 -37.106 27.093 1.00 64.25 491 SER A N 1
ATOM 3904 C CA . SER A 1 491 ? -30.356 -37.929 26.652 1.00 64.25 491 SER A CA 1
ATOM 3905 C C . SER A 1 491 ? -31.645 -37.543 27.380 1.00 64.25 491 SER A C 1
ATOM 3907 O O . SER A 1 491 ? -32.674 -37.374 26.731 1.00 64.25 491 SER A O 1
ATOM 3909 N N . ASP A 1 492 ? -31.573 -37.337 28.698 1.00 56.62 492 ASP A N 1
ATOM 3910 C CA . ASP A 1 492 ? -32.722 -36.959 29.528 1.00 56.62 492 ASP A CA 1
ATOM 3911 C C . ASP A 1 492 ? -33.243 -35.552 29.164 1.00 56.62 492 ASP A C 1
ATOM 3913 O O . ASP A 1 492 ? -34.451 -35.311 29.120 1.00 56.62 492 ASP A O 1
ATOM 3917 N N . ALA A 1 493 ? -32.346 -34.622 28.809 1.00 53.66 493 ALA A N 1
ATOM 3918 C CA . ALA A 1 493 ? -32.726 -33.298 28.309 1.00 53.66 493 ALA A CA 1
ATOM 3919 C C . ALA A 1 493 ? -33.440 -33.359 26.945 1.00 53.66 493 ALA A C 1
ATOM 3921 O O . ALA A 1 493 ? -34.319 -32.542 26.663 1.00 53.66 493 ALA A O 1
ATOM 3922 N N . PHE A 1 494 ? -33.087 -34.332 26.100 1.00 52.06 494 PHE A N 1
ATOM 3923 C CA . PHE A 1 494 ? -33.700 -34.507 24.783 1.00 52.06 494 PHE A CA 1
ATOM 3924 C C . PHE A 1 494 ? -35.075 -35.185 24.858 1.00 52.06 494 PHE A C 1
ATOM 3926 O O . PHE A 1 494 ? -35.956 -34.841 24.067 1.00 52.06 494 PHE A O 1
ATOM 3933 N N . SER A 1 495 ? -35.295 -36.085 25.827 1.00 49.66 495 SER A N 1
ATOM 3934 C CA . SER A 1 495 ? -36.626 -36.657 26.086 1.00 49.66 495 SER A CA 1
ATOM 3935 C C . SER A 1 495 ? -37.620 -35.604 26.583 1.00 49.66 495 SER A C 1
ATOM 3937 O O . SER A 1 495 ? -38.741 -35.545 26.097 1.00 49.66 495 SER A O 1
ATOM 3939 N N . VAL A 1 496 ? -37.187 -34.681 27.450 1.00 49.72 496 VAL A N 1
ATOM 3940 C CA . VAL A 1 496 ? -38.051 -33.579 27.922 1.00 49.72 496 VAL A CA 1
ATOM 3941 C C . VAL A 1 496 ? -38.422 -32.623 26.783 1.00 49.72 496 VAL A C 1
ATOM 3943 O O . VAL A 1 496 ? -39.538 -32.117 26.736 1.00 49.72 496 VAL A O 1
ATOM 3946 N N . LEU A 1 497 ? -37.511 -32.388 25.833 1.00 39.59 497 LEU A N 1
ATOM 3947 C CA . LEU A 1 497 ? -37.804 -31.575 24.651 1.00 39.59 497 LEU A CA 1
ATOM 3948 C C . LEU A 1 497 ? -38.767 -32.268 23.684 1.00 39.59 497 LEU A C 1
ATOM 3950 O O . LEU A 1 497 ? -39.545 -31.582 23.036 1.00 39.59 497 LEU A O 1
ATOM 3954 N N . THR A 1 498 ? -38.740 -33.598 23.580 1.00 44.38 498 THR A N 1
ATOM 3955 C CA . THR A 1 498 ? -39.639 -34.328 22.672 1.00 44.38 498 THR A CA 1
ATOM 3956 C C . THR A 1 498 ? -41.074 -34.396 23.193 1.00 44.38 498 THR A C 1
ATOM 3958 O O . THR A 1 498 ? -41.990 -34.286 22.381 1.00 44.38 498 THR A O 1
ATOM 3961 N N . ASP A 1 499 ? -41.274 -34.435 24.513 1.00 40.78 499 ASP A N 1
ATOM 3962 C CA . ASP A 1 499 ? -42.609 -34.361 25.125 1.00 40.78 499 ASP A CA 1
ATOM 3963 C C . ASP A 1 499 ? -43.259 -32.970 24.964 1.00 40.78 499 ASP A C 1
ATOM 3965 O O . ASP A 1 499 ? -44.467 -32.869 24.775 1.00 40.78 499 ASP A O 1
ATOM 3969 N N . VAL A 1 500 ? -42.468 -31.888 24.926 1.00 49.19 500 VAL A N 1
ATOM 3970 C CA . VAL A 1 500 ? -42.964 -30.507 24.714 1.00 49.19 500 VAL A CA 1
ATOM 3971 C C . VAL A 1 500 ? -43.422 -30.245 23.269 1.00 49.19 500 VAL A C 1
ATOM 3973 O O . VAL A 1 500 ? -44.146 -29.286 23.021 1.00 49.19 500 VAL A O 1
ATOM 3976 N N . PHE A 1 501 ? -43.020 -31.079 22.306 1.00 40.62 501 PHE A N 1
ATOM 3977 C CA . PHE A 1 501 ? -43.422 -30.951 20.898 1.00 40.62 501 PHE A CA 1
ATOM 3978 C C . PHE A 1 501 ? -44.556 -31.913 20.485 1.00 40.62 501 PHE A C 1
ATOM 3980 O O . PHE A 1 501 ? -44.903 -31.947 19.302 1.00 40.62 501 PHE A O 1
ATOM 3987 N N . GLN A 1 502 ? -45.120 -32.693 21.418 1.00 43.16 502 GLN A N 1
ATOM 3988 C CA . GLN A 1 502 ? -46.268 -33.584 21.169 1.00 43.16 502 GLN A CA 1
ATOM 3989 C C . GLN A 1 502 ? -47.573 -33.188 21.894 1.00 43.16 502 GLN A C 1
ATOM 3991 O O . GLN A 1 502 ? -48.595 -33.830 21.645 1.00 43.16 502 GLN A O 1
ATOM 3996 N N . GLU A 1 503 ? -47.575 -32.120 22.698 1.00 36.69 503 GLU A N 1
ATOM 3997 C CA . GLU A 1 503 ? -48.782 -31.364 23.102 1.00 36.69 503 GLU A CA 1
ATOM 3998 C C . GLU A 1 503 ? -48.929 -30.097 22.249 1.00 36.69 503 GLU A C 1
ATOM 4000 O O . GLU A 1 503 ? -50.088 -29.737 21.930 1.00 36.69 503 GLU A O 1
#

Organism: NCBI:txid303405

pLDDT: mean 76.69, std 21.4, range [22.41, 98.12]

Sequence (503 aa):
MTDTIKMPDGSEVEIHTTPPTVTSVAGVAHLTSADRITQTPTEQYDTQLKITKFQHKMYKKMDLHSPDLDSLVSLHTNLEAAERHFSRYDLLQIFSIVQPKRGADGKLTGKLVDQKEPRLLFQWYGALSLDDVIASTEWYYTFPTPKWYNSNLELTADYFRNHMDVDLYEKVNEEYQRLLPSQKGGPVLLFMMIRRLLSNNDTLVHALTSKIQGLKLSTYPGEDVDKAVTHLRTLVRCLKKLKRRNADGHEIDLVPFDLTKQLYGILQTSSCDDFNSMIRTAFLNDQHAGLTRGISHWSDPEEVLSMAQTLYHQLCTDGKWTGVTQNKATFPAFTKKKDAVAFLGQIHCHNCGGPHLLRECTEPQDEARIKANRKRFKDAKKVARTGSSKDKTQPVSTRRSKWPPRPKKGESNRTMIDGKLHYYHFKSSKWLPVDAVQSQQANVVAPSSSTNPVATTTTAAPSTAAPSADMDPTKRRQASLALTKFKQEFSDAFSVLTDVFQE

Foldseek 3Di:
DWDWFAWPVRDIDIAADDPQPPPPDPPQAQAALVNLVPDDPVVVVVVLCCLQVVDDAFQEQADLLAGDLVNLLSVLVVLVVNSNSCSSHVLQPLQFQWAFDADPVRDGDLDTDDDPHTQRCSQALLVDDLVSSLSSQLNLCPITPPNVSLVSFASLLSNNLSRHDPVLNVVLVVVQVVDDSSSGGNNSSVSSSCCSRQPLDPSNLVNLVVCLLPAALLVDQLSPLVSSLSSLVSSQSSQQNNWDADPVRDTDRSRDPCSLVSLLVRQLRFPQPVLNVVSVVLVVVQVVCCVPPNNVSHDDSVVSSVVSVVVQVVCVVVVSRPGPDHDPDDDDPDPDPVVVCVVLVPPADQAPRDSDHVVPDPDPGDPVSSVVSVVVVVVVVVCVVVVPDDDDDDDDDDPDDQDDAQDDDPDAQWDAGPNFIWGQDPVVRDTHTDPPPDPDDDDDDDDDDDDDDDDDDDDDDDDDDDDDDDDDVVVVVVVVVVVVVVVVVVVVVVVVVVVVVVD